Protein AF-A0A947BHW4-F1 (afdb_monomer_lite)

Sequence (643 aa):
MLNGKQLEPNDRTRHPPILAKGVFERERLEISEKRDAEGERVGAVAIERPKLALTILRLDDFSFHRLEPGTMPTGHDEPERWNAADLIVNYDRSLAQVMGEQFPPLHNPADEAQRLPLPALARKPYRAQDDAIQACLKLIARGRNPALVAEVGTGKSTMALSVMAALSPQHHEATRRELAKLGHPIDQLPKVRRTLILCPPHLITSWRNEARAVVPEARVVELRQPSDLDHHAEIYLLSRETAKLGHAWQGLSAAPEIELPTTELTRQAASANLAGSCPRCGAAIANKATTNASRRARCQAPTVTERNDIARLAEELAIILAPAVEHPLIDSLIRARAARLLLTREATGKLPIAKLRDFYRRLHRASAQQAEQYVHGAANVGMPWEPLILLARALDLTESLVIDGQRILEDLRDFEEDSTPSYRHRSLRLFFESSTENLTPAEDDSERLWMLLGALEQLHEQGDWQEGEPCGEPLYQAIPRPRRYPMAKLIQRRRRRFFDLLIADEAHEFNRDRSAQTKALHRLIELPGVVTLTLTGSLMGGYASSLFPNAWATNEDFRADFGRDQKTLFVRRYGYQKLFIADQLKKQKKRRGAVTDREQSVRRLGEAPGVHPDYITRYLLPTTVILHKGDLDVELPPLTEEP

Foldseek 3Di:
DQCQPWFCWPDCVLAAIKTKDKDWDWDWAFDAFDADPVRHTFFTWTWTFTDIWMWIAGPVPRDIETADDDDDAPPDSDSNDHHPNVCCVTGVVRVVVSVCVVQPALFDLVDPQLAQDFDDWLDDAFSLLSSLLSSCQLQVLQVAFFEEAEAPPNCLLLSVLSNLVCLEPVNVVSRLVSCVSSVGHRPLRFNFQAEEEEEAPVCQVVSVVSCCNGPVVWDEFEDPDPCSLVDDTSYYYYYLCLQQDAFQKWFQAQADPPDDDDDVVVVVVNVQPDRAAFLFQRHGDPDGRVCLRVVLDFFQAWDKDFPDVLLVLLLLLLLQCLLQDDDPSSCVSRRGPVSNSVSVVSNPNDRPLVSLVVSLVVLVVVLLVVLVCVQVPDDPDPRLVLLSLLSCLLNVNLVVVLVSLVVSLVVLVVVVVVDPRDPSSVVSNVCSVVSSPPRHHQPDPVSSVVSSVVSSVSSNVSTDMDGDGGPGHRSMDGDVPPRRHSVLVVCLPPVLPVGQEYEYEQVLVLLDPPDSSVVSVLSVLPRPNYRYHYYHNDQYPQWQLSNLSVLCRRPPVSVVVDDPPCSVVSCVVWFIWTKIWTDPDDDPPDPDDDDDPDDTDIDTPGTGGGTHCVCCSPRPSSRYDYYYPVVSVVPDDDDDDDD

Radius of gyration: 42.63 Å; chains: 1; bounding box: 85×90×128 Å

Structure (mmCIF, N/CA/C/O backbone):
data_AF-A0A947BHW4-F1
#
_entry.id   AF-A0A947BHW4-F1
#
loop_
_atom_site.group_PDB
_atom_site.id
_atom_site.type_symbol
_atom_site.label_atom_id
_atom_site.label_alt_id
_atom_site.label_comp_id
_atom_site.label_asym_id
_atom_site.label_entity_id
_atom_site.label_seq_id
_atom_site.pdbx_PDB_ins_code
_atom_site.Cartn_x
_atom_site.Cartn_y
_atom_site.Cartn_z
_atom_site.occupancy
_atom_site.B_iso_or_equiv
_atom_site.auth_seq_id
_atom_site.auth_comp_id
_atom_site.auth_asym_id
_atom_site.auth_atom_id
_atom_site.pdbx_PDB_model_num
ATOM 1 N N . MET A 1 1 ? -21.694 16.423 15.218 1.00 63.28 1 MET A N 1
ATOM 2 C CA . MET A 1 1 ? -21.711 15.582 16.439 1.00 63.28 1 MET A CA 1
ATOM 3 C C . MET A 1 1 ? -22.964 15.933 17.248 1.00 63.28 1 MET A C 1
ATOM 5 O O . MET A 1 1 ? -23.328 17.102 17.230 1.00 63.28 1 MET A O 1
ATOM 9 N N . LEU A 1 2 ? -23.675 14.973 17.859 1.00 77.06 2 LEU A N 1
ATOM 10 C CA . LEU A 1 2 ? -24.965 15.141 18.580 1.00 77.06 2 LEU A CA 1
ATOM 11 C C . LEU A 1 2 ? -26.173 15.654 17.771 1.00 77.06 2 LEU A C 1
ATOM 13 O O . LEU A 1 2 ? -27.272 15.185 17.987 1.00 77.06 2 LEU A O 1
ATOM 17 N N . ASN A 1 3 ? -25.995 16.557 16.806 1.00 83.62 3 ASN A N 1
ATOM 18 C CA . ASN A 1 3 ? -26.986 16.977 15.804 1.00 83.62 3 ASN A CA 1
ATOM 19 C C . ASN A 1 3 ? -28.423 17.231 16.321 1.00 83.62 3 ASN A C 1
ATOM 21 O O . ASN A 1 3 ? -29.384 16.848 15.659 1.00 83.62 3 ASN A O 1
ATOM 25 N N . GLY A 1 4 ? -28.569 17.876 17.483 1.00 86.50 4 GLY A N 1
ATOM 26 C CA . GLY A 1 4 ? -29.876 18.195 18.066 1.00 86.50 4 GLY A CA 1
ATOM 27 C C . GLY A 1 4 ? -30.509 17.049 18.855 1.00 86.50 4 GLY A C 1
ATOM 28 O O . GLY A 1 4 ? -31.713 17.069 19.083 1.00 86.50 4 GLY A O 1
ATOM 29 N N . LYS A 1 5 ? -29.727 16.042 19.256 1.00 91.25 5 LYS A N 1
ATOM 30 C CA . LYS A 1 5 ? -30.186 14.983 20.159 1.00 91.25 5 LYS A CA 1
ATOM 31 C C . LYS A 1 5 ? -30.534 15.571 21.525 1.00 91.25 5 LYS A C 1
ATOM 33 O O . LYS A 1 5 ? -29.807 16.423 22.040 1.00 91.25 5 LYS A O 1
ATOM 38 N N . GLN A 1 6 ? -31.646 15.099 22.077 1.00 94.50 6 GLN A N 1
ATOM 39 C CA . GLN A 1 6 ? -32.091 15.452 23.416 1.00 94.50 6 GLN A CA 1
ATOM 40 C C . GLN A 1 6 ? -31.223 14.747 24.458 1.00 94.50 6 GLN A C 1
ATOM 42 O O . GLN A 1 6 ? -30.934 13.560 24.309 1.00 94.50 6 GLN A O 1
ATOM 47 N N . LEU A 1 7 ? -30.813 15.486 25.485 1.00 94.94 7 LEU A N 1
ATOM 48 C CA . LEU A 1 7 ? -30.109 14.983 26.653 1.00 94.94 7 LEU A CA 1
ATOM 49 C C . LEU A 1 7 ? -30.959 15.226 27.897 1.00 94.94 7 LEU A C 1
ATOM 51 O O . LEU A 1 7 ? -31.447 16.334 28.129 1.00 94.94 7 LEU A O 1
ATOM 55 N N . GLU A 1 8 ? -31.100 14.179 28.697 1.00 95.94 8 GLU A N 1
ATOM 56 C CA . GLU A 1 8 ? -31.749 14.227 30.000 1.00 95.94 8 GLU A CA 1
ATOM 57 C C . GLU A 1 8 ? -30.723 14.562 31.092 1.00 95.94 8 GLU A C 1
ATOM 59 O O . GLU A 1 8 ? -29.631 13.983 31.096 1.00 95.94 8 GLU A O 1
ATOM 64 N N . PRO A 1 9 ? -31.055 15.479 32.014 1.00 95.12 9 PRO A N 1
ATOM 65 C CA . PRO A 1 9 ? -30.173 15.858 33.105 1.00 95.12 9 PRO A CA 1
ATOM 66 C C . PRO A 1 9 ? -30.066 14.716 34.117 1.00 95.12 9 PRO A C 1
ATOM 68 O O . PRO A 1 9 ? -31.034 13.997 34.382 1.00 95.12 9 PRO A O 1
ATOM 71 N N . ASN A 1 10 ? -28.897 14.594 34.739 1.00 93.75 10 ASN A N 1
ATOM 72 C CA . ASN A 1 10 ? -28.665 13.656 35.836 1.00 93.75 10 ASN A CA 1
ATOM 73 C C . ASN A 1 10 ? -29.545 13.968 37.055 1.00 93.75 10 ASN A C 1
ATOM 75 O O . ASN A 1 10 ? -29.975 13.049 37.753 1.00 93.75 10 ASN A O 1
ATOM 79 N N . ASP A 1 11 ? -29.835 15.252 37.279 1.00 91.88 11 ASP A N 1
ATOM 80 C CA . ASP A 1 11 ? -30.750 15.747 38.304 1.00 91.88 11 ASP A CA 1
ATOM 81 C C . ASP A 1 11 ? -31.755 16.737 37.692 1.00 91.88 11 ASP A C 1
ATOM 83 O O . ASP A 1 11 ? -31.434 17.893 37.401 1.00 91.88 11 ASP A O 1
ATOM 87 N N . ARG A 1 12 ? -32.998 16.272 37.522 1.00 89.12 12 ARG A N 1
ATOM 88 C CA . ARG A 1 12 ? -34.116 17.054 36.968 1.00 89.12 12 ARG A CA 1
ATOM 89 C C . ARG A 1 12 ? -34.560 18.217 37.857 1.00 89.12 12 ARG A C 1
ATOM 91 O O . ARG A 1 12 ? -35.321 19.058 37.390 1.00 89.12 12 ARG A O 1
ATOM 98 N N . THR A 1 13 ? -34.144 18.260 39.124 1.00 88.44 13 THR A N 1
ATOM 99 C CA . THR A 1 13 ? -34.461 19.385 40.017 1.00 88.44 13 THR A CA 1
ATOM 100 C C . THR A 1 13 ? -33.520 20.568 39.811 1.00 88.44 13 THR A C 1
ATOM 102 O O . THR A 1 13 ? -33.907 21.702 40.082 1.00 88.44 13 THR A O 1
ATOM 105 N N . ARG A 1 14 ? -32.304 20.317 39.304 1.00 87.50 14 ARG A N 1
ATOM 106 C CA . ARG A 1 14 ? -31.283 21.348 39.073 1.00 87.50 14 ARG A CA 1
ATOM 107 C C . ARG A 1 14 ? -31.251 21.839 37.635 1.00 87.50 14 ARG A C 1
ATOM 109 O O . ARG A 1 14 ? -31.058 23.031 37.410 1.00 87.50 14 ARG A O 1
ATOM 116 N N . HIS A 1 15 ? -31.448 20.946 36.667 1.00 92.00 15 HIS A N 1
ATOM 117 C CA . HIS A 1 15 ? -31.359 21.295 35.252 1.00 92.00 15 HIS A CA 1
ATOM 118 C C . HIS A 1 15 ? -32.529 20.714 34.446 1.00 92.00 15 HIS A C 1
ATOM 120 O O . HIS A 1 15 ? -33.047 19.657 34.808 1.00 92.00 15 HIS A O 1
ATOM 126 N N . PRO A 1 16 ? -32.963 21.384 33.362 1.00 93.81 16 PRO A N 1
ATOM 127 C CA . PRO A 1 16 ? -33.995 20.879 32.460 1.00 93.81 16 PRO A CA 1
ATOM 128 C C . PRO A 1 16 ? -33.405 19.945 31.387 1.00 93.81 16 PRO A C 1
ATOM 130 O O . PRO A 1 16 ? -32.199 19.942 31.160 1.00 93.81 16 PRO A O 1
ATOM 133 N N . PRO A 1 17 ? -34.232 19.186 30.652 1.00 95.88 17 PRO A N 1
ATOM 134 C CA . PRO A 1 17 ? -33.809 18.567 29.399 1.00 95.88 17 PRO A CA 1
ATOM 135 C C . PRO A 1 17 ? -33.288 19.600 28.387 1.00 95.88 17 PRO A C 1
ATOM 137 O O . PRO A 1 17 ? -33.787 20.727 28.308 1.00 95.88 17 PRO A O 1
ATOM 140 N N . ILE A 1 18 ? -32.303 19.203 27.580 1.00 95.56 18 ILE A N 1
ATOM 141 C CA . ILE A 1 18 ? -31.664 20.073 26.579 1.00 95.56 18 ILE A CA 1
ATOM 142 C C . ILE A 1 18 ? -31.564 19.384 25.218 1.00 95.56 18 ILE A C 1
ATOM 144 O O . ILE A 1 18 ? -31.482 18.162 25.148 1.00 95.56 18 ILE A O 1
ATOM 148 N N . LEU A 1 19 ? -31.488 20.146 24.125 1.00 95.81 19 LEU A N 1
ATOM 149 C CA . LEU A 1 19 ? -30.978 19.646 22.842 1.00 95.81 19 LEU A CA 1
ATOM 150 C C . LEU A 1 19 ? -29.524 20.068 22.675 1.00 95.81 19 LEU A C 1
ATOM 152 O O . LEU A 1 19 ? -29.213 21.253 22.777 1.00 95.81 19 LEU A O 1
ATOM 156 N N . ALA A 1 20 ? -28.641 19.126 22.352 1.00 93.44 20 ALA A N 1
ATOM 157 C CA . ALA A 1 20 ? -27.223 19.406 22.160 1.00 93.44 20 ALA A CA 1
ATOM 158 C C . ALA A 1 20 ? -26.801 19.282 20.690 1.00 93.44 20 ALA A C 1
ATOM 160 O O . ALA A 1 20 ? -27.148 18.337 19.971 1.00 93.44 20 ALA A O 1
ATOM 161 N N . LYS A 1 21 ? -25.985 20.231 20.230 1.00 92.19 21 LYS A N 1
ATOM 162 C CA . LYS A 1 21 ? -25.385 20.232 18.895 1.00 92.19 21 LYS A CA 1
ATOM 163 C C . LYS A 1 21 ? -23.897 20.542 18.995 1.00 92.19 21 LYS A C 1
ATOM 165 O O . LYS A 1 21 ? -23.504 21.589 19.491 1.00 92.19 21 LYS A O 1
ATOM 170 N N . GLY A 1 22 ? -23.075 19.639 18.469 1.00 89.81 22 GLY A N 1
ATOM 171 C CA . GLY A 1 22 ? -21.637 19.832 18.312 1.00 89.81 22 GLY A CA 1
ATOM 172 C C . GLY A 1 22 ? -21.248 20.016 16.849 1.00 89.81 22 GLY A C 1
ATOM 173 O O . GLY A 1 22 ? -21.538 19.152 16.009 1.00 89.81 22 GLY A O 1
ATOM 174 N N . VAL A 1 23 ? -20.563 21.116 16.547 1.00 89.44 23 VAL A N 1
ATOM 175 C CA . VAL A 1 23 ? -20.030 21.438 15.216 1.00 89.44 23 VAL A CA 1
ATOM 176 C C . VAL A 1 23 ? -18.528 21.676 15.328 1.00 89.44 23 VAL A C 1
ATOM 178 O O . VAL A 1 23 ? -18.075 22.336 16.256 1.00 89.44 23 VAL A O 1
ATOM 181 N N . PHE A 1 24 ? -17.747 21.139 14.391 1.00 88.94 24 PHE A N 1
ATOM 182 C CA . PHE A 1 24 ? -16.331 21.477 14.292 1.00 88.94 24 PHE A CA 1
ATOM 183 C C . PHE A 1 24 ? -16.159 22.735 13.444 1.00 88.94 24 PHE A C 1
ATOM 185 O O . PHE A 1 24 ? -16.442 22.739 12.246 1.00 88.94 24 PHE A O 1
ATOM 192 N N . GLU A 1 25 ? -15.689 23.803 14.074 1.00 89.38 25 GLU A N 1
ATOM 193 C CA . GLU A 1 25 ? -15.302 25.048 13.416 1.00 89.38 25 GLU A CA 1
ATOM 194 C C . GLU A 1 25 ? -13.784 25.086 13.244 1.00 89.38 25 GLU A C 1
ATOM 196 O O . GLU A 1 25 ? -13.051 24.434 13.983 1.00 89.38 25 GLU A O 1
ATOM 201 N N . ARG A 1 26 ? -13.276 25.845 12.272 1.00 87.19 26 ARG A N 1
ATOM 202 C CA . ARG A 1 26 ? -11.828 26.021 12.115 1.00 87.19 26 ARG A CA 1
ATOM 203 C C . ARG A 1 26 ? -11.357 27.194 12.954 1.00 87.19 26 ARG A C 1
ATOM 205 O O . ARG A 1 26 ? -11.722 28.330 12.670 1.00 87.19 26 ARG A O 1
ATOM 212 N N . GLU A 1 27 ? -10.514 26.920 13.941 1.00 90.50 27 GLU A N 1
ATOM 213 C CA . GLU A 1 27 ? -9.807 27.951 14.694 1.00 90.50 27 GLU A CA 1
ATOM 214 C C . GLU A 1 27 ? -8.372 28.100 14.187 1.00 90.50 27 GLU A C 1
ATOM 216 O O . GLU A 1 27 ? -7.761 27.135 13.720 1.00 90.50 27 GLU A O 1
ATOM 221 N N . ARG A 1 28 ? -7.830 29.315 14.286 1.00 91.00 28 ARG A N 1
ATOM 222 C CA . ARG A 1 28 ? -6.429 29.617 13.986 1.00 91.00 28 ARG A CA 1
ATOM 223 C C . ARG A 1 28 ? -5.716 29.922 15.291 1.00 91.00 28 ARG A C 1
ATOM 225 O O . ARG A 1 28 ? -6.077 30.875 15.972 1.00 91.00 28 ARG A O 1
ATOM 232 N N . LEU A 1 29 ? -4.711 29.122 15.617 1.00 89.94 29 LEU A N 1
ATOM 233 C CA . LEU A 1 29 ? -3.892 29.297 16.809 1.00 89.94 29 LEU A CA 1
ATOM 234 C C . LEU A 1 29 ? -2.500 29.772 16.393 1.00 89.94 29 LEU A C 1
ATOM 236 O O . LEU A 1 29 ? -1.781 29.038 15.713 1.00 89.94 29 LEU A O 1
ATOM 240 N N . GLU A 1 30 ? -2.139 31.004 16.750 1.00 90.44 30 GLU A N 1
ATOM 241 C CA . GLU A 1 30 ? -0.799 31.548 16.503 1.00 90.44 30 GLU A CA 1
ATOM 242 C C . GLU A 1 30 ? 0.232 30.783 17.343 1.00 90.44 30 GLU A C 1
ATOM 244 O O . GLU A 1 30 ? 0.096 30.671 18.557 1.00 90.44 30 GLU A O 1
ATOM 249 N N . ILE A 1 31 ? 1.245 30.216 16.684 1.00 90.75 31 ILE A N 1
ATOM 250 C CA . ILE A 1 31 ? 2.288 29.401 17.329 1.00 90.75 31 ILE A CA 1
ATOM 251 C C . ILE A 1 31 ? 3.648 30.093 17.369 1.00 90.75 31 ILE A C 1
ATOM 253 O O . ILE A 1 31 ? 4.486 29.747 18.195 1.00 90.75 31 ILE A O 1
ATOM 257 N N . SER A 1 32 ? 3.905 31.029 16.455 1.00 88.69 32 SER A N 1
ATOM 258 C CA . SER A 1 32 ? 5.165 31.769 16.426 1.00 88.69 32 SER A CA 1
ATOM 259 C C . SER A 1 32 ? 5.014 33.079 15.671 1.00 88.69 32 SER A C 1
ATOM 261 O O . SER A 1 32 ? 4.474 33.094 14.562 1.00 88.69 32 SER A O 1
ATOM 263 N N . GLU A 1 33 ? 5.572 34.151 16.217 1.00 89.44 33 GLU A N 1
ATOM 264 C CA . GLU A 1 33 ? 5.706 35.421 15.509 1.00 89.44 33 GLU A CA 1
ATOM 265 C C . GLU A 1 33 ? 6.835 35.356 14.477 1.00 89.44 33 GLU A C 1
ATOM 267 O O . GLU A 1 33 ? 7.845 34.675 14.670 1.00 89.44 33 GLU A O 1
ATOM 272 N N . LYS A 1 34 ? 6.678 36.087 13.375 1.00 84.25 34 LYS A N 1
ATOM 273 C CA . LYS A 1 34 ? 7.734 36.306 12.390 1.00 84.25 34 LYS A CA 1
ATOM 274 C C . LYS A 1 34 ? 8.143 37.772 12.424 1.00 84.25 34 LYS A C 1
ATOM 276 O O . LYS A 1 34 ? 7.290 38.657 12.355 1.00 84.25 34 LYS A O 1
ATOM 281 N N . ARG A 1 35 ? 9.451 38.006 12.493 1.00 87.56 35 ARG A N 1
ATOM 282 C CA . ARG A 1 35 ? 10.065 39.337 12.500 1.00 87.56 35 ARG A CA 1
ATOM 283 C C . ARG A 1 35 ? 10.965 39.519 11.279 1.00 87.56 35 ARG A C 1
ATOM 285 O O . ARG A 1 35 ? 11.439 38.520 10.729 1.00 87.56 35 ARG A O 1
ATOM 292 N N . ASP A 1 36 ? 11.123 40.753 10.819 1.00 83.50 36 ASP A N 1
ATOM 293 C CA . ASP A 1 36 ? 12.098 41.116 9.784 1.00 83.50 36 ASP A CA 1
ATOM 294 C C . ASP A 1 36 ? 13.521 41.254 10.357 1.00 83.50 36 ASP A C 1
ATOM 296 O O . ASP A 1 36 ? 13.777 40.899 11.511 1.00 83.50 36 ASP A O 1
ATOM 300 N N . ALA A 1 37 ? 14.470 41.685 9.519 1.00 80.06 37 ALA A N 1
ATOM 301 C CA . ALA A 1 37 ? 15.873 41.834 9.902 1.00 80.06 37 ALA A CA 1
ATOM 302 C C . ALA A 1 37 ? 16.076 42.964 10.929 1.00 80.06 37 ALA A C 1
ATOM 304 O O . ALA A 1 37 ? 17.036 42.940 11.696 1.00 80.06 37 ALA A O 1
ATOM 305 N N . GLU A 1 38 ? 15.146 43.913 10.966 1.00 80.38 38 GLU A N 1
ATOM 306 C CA . GLU A 1 38 ? 15.097 45.066 11.856 1.00 80.38 38 GLU A CA 1
ATOM 307 C C . GLU A 1 38 ? 14.386 44.755 13.191 1.00 80.38 38 GLU A C 1
ATOM 309 O O . GLU A 1 38 ? 14.392 45.580 14.103 1.00 80.38 38 GLU A O 1
ATOM 314 N N . GLY A 1 39 ? 13.823 43.549 13.344 1.00 79.19 39 GLY A N 1
ATOM 315 C CA . GLY A 1 39 ? 13.170 43.075 14.569 1.00 79.19 39 GLY A CA 1
ATOM 316 C C . GLY A 1 39 ? 11.683 43.431 14.687 1.00 79.19 39 GLY A C 1
ATOM 317 O O . GLY A 1 39 ? 11.055 43.088 15.701 1.00 79.19 39 GLY A O 1
ATOM 318 N N . GLU A 1 40 ? 11.105 44.056 13.662 1.00 82.19 40 GLU A N 1
ATOM 319 C CA . GLU A 1 40 ? 9.694 44.427 13.580 1.00 82.19 40 GLU A CA 1
ATOM 320 C C . GLU A 1 40 ? 8.835 43.220 13.189 1.00 82.19 40 GLU A C 1
ATOM 322 O O . GLU A 1 40 ? 9.220 42.362 12.390 1.00 82.19 40 GLU A O 1
ATOM 327 N N . ARG A 1 41 ? 7.640 43.118 13.779 1.00 82.81 41 ARG A N 1
ATOM 328 C CA . ARG A 1 41 ? 6.716 42.008 13.514 1.00 82.81 41 ARG A CA 1
ATOM 329 C C . ARG A 1 41 ? 6.100 42.173 12.120 1.00 82.81 41 ARG A C 1
ATOM 331 O O . ARG A 1 41 ? 5.417 43.155 11.845 1.00 82.81 41 ARG A O 1
ATOM 338 N N . VAL A 1 42 ? 6.315 41.182 11.253 1.00 83.69 42 VAL A N 1
ATOM 339 C CA . VAL A 1 42 ? 5.769 41.146 9.880 1.00 83.69 42 VAL A CA 1
ATOM 340 C C . VAL A 1 42 ? 4.541 40.242 9.745 1.00 83.69 42 VAL A C 1
ATOM 342 O O . VAL A 1 42 ? 3.874 40.229 8.709 1.00 83.69 42 VAL A O 1
ATOM 345 N N . GLY A 1 43 ? 4.248 39.449 10.773 1.00 87.00 43 GLY A N 1
ATOM 346 C CA . GLY A 1 43 ? 3.111 38.541 10.810 1.00 87.00 43 GLY A CA 1
ATOM 347 C C . GLY A 1 43 ? 3.317 37.394 11.788 1.00 87.00 43 GLY A C 1
ATOM 348 O O . GLY A 1 43 ? 4.306 37.340 12.520 1.00 87.00 43 GLY A O 1
ATOM 349 N N . ALA A 1 44 ? 2.405 36.431 11.756 1.00 90.56 44 ALA A N 1
ATOM 350 C CA . ALA A 1 44 ? 2.443 35.250 12.605 1.00 90.56 44 ALA A CA 1
ATOM 351 C C . ALA A 1 44 ? 2.262 33.968 11.794 1.00 90.56 44 ALA A C 1
ATOM 353 O O . ALA A 1 44 ? 1.580 33.916 10.768 1.00 90.56 44 ALA A O 1
ATOM 354 N N . VAL A 1 45 ? 2.886 32.897 12.265 1.00 90.31 45 VAL A N 1
ATOM 355 C CA . VAL A 1 45 ? 2.586 31.542 11.823 1.00 90.31 45 VAL A CA 1
ATOM 356 C C . VAL A 1 45 ? 1.487 30.997 12.723 1.00 90.31 45 VAL A C 1
ATOM 358 O O . VAL A 1 45 ? 1.646 30.956 13.941 1.00 90.31 45 VAL A O 1
ATOM 361 N N . ALA A 1 46 ? 0.399 30.537 12.118 1.00 92.06 46 ALA A N 1
ATOM 362 C CA . ALA A 1 46 ? -0.737 29.954 12.813 1.00 92.06 46 ALA A CA 1
ATOM 363 C C . ALA A 1 46 ? -1.000 28.519 12.349 1.00 92.06 46 ALA A C 1
ATOM 365 O O . ALA A 1 46 ? -0.722 28.156 11.204 1.00 92.06 46 ALA A O 1
ATOM 366 N N . ILE A 1 47 ? -1.561 27.702 13.234 1.00 91.94 47 ILE A N 1
ATOM 367 C CA . ILE A 1 47 ? -2.127 26.397 12.897 1.00 91.94 47 ILE A CA 1
ATOM 368 C C . ILE A 1 47 ? -3.642 26.548 12.812 1.00 91.94 47 ILE A C 1
ATOM 370 O O . ILE A 1 47 ? -4.288 26.927 13.784 1.00 91.94 47 ILE A O 1
ATOM 374 N N . GLU A 1 48 ? -4.207 26.231 11.653 1.00 91.50 48 GLU A N 1
ATOM 375 C CA . GLU A 1 48 ? -5.641 26.048 11.476 1.00 91.50 48 GLU A CA 1
ATOM 376 C C . GLU A 1 48 ? -6.013 24.606 11.840 1.00 91.50 48 GLU A C 1
ATOM 378 O O . GLU A 1 48 ? -5.578 23.657 11.174 1.00 91.50 48 GLU A O 1
ATOM 383 N N . ARG A 1 49 ? -6.808 24.447 12.899 1.00 90.69 49 ARG A N 1
ATOM 384 C CA . ARG A 1 49 ? -7.261 23.153 13.427 1.00 90.69 49 ARG A CA 1
ATOM 385 C C . ARG A 1 49 ? -8.765 23.195 13.736 1.00 90.69 49 ARG A C 1
ATOM 387 O O . ARG A 1 49 ? -9.318 24.282 13.899 1.00 90.69 49 ARG A O 1
ATOM 394 N N . PRO A 1 50 ? -9.455 22.047 13.798 1.00 89.00 50 PRO A N 1
ATOM 395 C CA . PRO A 1 50 ? -10.840 22.003 14.225 1.00 89.00 50 PRO A CA 1
ATOM 396 C C . PRO A 1 50 ? -10.957 22.240 15.731 1.00 89.00 50 PRO A C 1
ATOM 398 O O . PRO A 1 50 ? -10.234 21.642 16.528 1.00 89.00 50 PRO A O 1
ATOM 401 N N . LYS A 1 51 ? -11.922 23.073 16.096 1.00 89.06 51 LYS A N 1
ATOM 402 C CA . LYS A 1 51 ? -12.405 23.327 17.446 1.00 89.06 51 LYS A CA 1
ATOM 403 C C . LYS A 1 51 ? -13.835 22.819 17.535 1.00 89.06 51 LYS A C 1
ATOM 405 O O . LYS A 1 51 ? -14.670 23.193 16.712 1.00 89.06 51 LYS A O 1
ATOM 410 N N . LEU A 1 52 ? -14.123 21.976 18.522 1.00 88.38 52 LEU A N 1
ATOM 411 C CA . LEU A 1 52 ? -15.498 21.582 18.807 1.00 88.38 52 LEU A CA 1
ATOM 412 C C . LEU A 1 52 ? -16.229 22.770 19.445 1.00 88.38 52 LEU A C 1
ATOM 414 O O . LEU A 1 52 ? -15.871 23.204 20.536 1.00 88.38 52 LEU A O 1
ATOM 418 N N . ALA A 1 53 ? -17.241 23.288 18.760 1.00 90.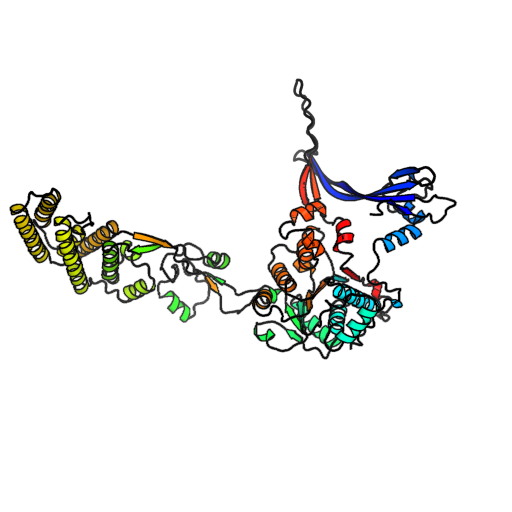19 53 ALA A N 1
ATOM 419 C CA . ALA A 1 53 ? -18.203 24.233 19.302 1.00 90.19 53 ALA A CA 1
ATOM 420 C C . ALA A 1 53 ? -19.453 23.457 19.725 1.00 90.19 53 ALA A C 1
ATOM 422 O O . ALA A 1 53 ? -20.095 22.805 18.895 1.00 90.19 53 ALA A O 1
ATOM 423 N N . LEU A 1 54 ? -19.772 23.506 21.018 1.00 91.94 54 LEU A N 1
ATOM 424 C CA . LEU A 1 54 ? -20.987 22.921 21.571 1.00 91.94 54 LEU A CA 1
ATOM 425 C C . LEU A 1 54 ? -22.021 24.022 21.786 1.00 91.94 54 LEU A C 1
ATOM 427 O O . LEU A 1 54 ? -21.728 25.077 22.345 1.00 91.94 54 LEU A O 1
ATOM 431 N N . THR A 1 55 ? -23.237 23.764 21.332 1.00 94.06 55 THR A N 1
ATOM 432 C CA . THR A 1 55 ? -24.396 24.614 21.577 1.00 94.06 55 THR A CA 1
ATOM 433 C C . THR A 1 55 ? -25.490 23.760 22.176 1.00 94.06 55 THR A C 1
ATOM 435 O O . THR A 1 55 ? -25.762 22.662 21.678 1.00 94.06 55 THR A O 1
ATOM 438 N N . ILE A 1 56 ? -26.109 24.270 23.229 1.00 95.12 56 ILE A N 1
ATOM 439 C CA . ILE A 1 56 ? -27.249 23.645 23.880 1.00 95.12 56 ILE A CA 1
ATOM 440 C C . ILE A 1 56 ? -28.467 24.559 23.762 1.00 95.12 56 ILE A C 1
ATOM 442 O O . ILE A 1 56 ? -28.342 25.783 23.788 1.00 95.12 56 ILE A O 1
ATOM 446 N N . LEU A 1 57 ? -29.633 23.948 23.593 1.00 95.81 57 LEU A N 1
ATOM 447 C CA . LEU A 1 57 ? -30.937 24.590 23.678 1.00 95.81 57 LEU A CA 1
ATOM 448 C C . LEU A 1 57 ? -31.643 24.017 24.896 1.00 95.81 57 LEU A C 1
ATOM 450 O O . LEU A 1 57 ? -31.875 22.809 24.948 1.00 95.81 57 LEU A O 1
ATOM 454 N N . ARG A 1 58 ? -31.994 24.866 25.850 1.00 94.31 58 ARG A N 1
ATOM 455 C CA . ARG A 1 58 ? -32.826 24.464 26.981 1.00 94.31 58 ARG A CA 1
ATOM 456 C C . ARG A 1 58 ? -34.275 24.273 26.543 1.00 94.31 58 ARG A C 1
ATOM 458 O O . ARG A 1 58 ? -34.783 25.067 25.759 1.00 94.31 58 ARG A O 1
ATOM 465 N N . LEU A 1 59 ? -34.936 23.212 27.006 1.00 94.50 59 LEU A N 1
ATOM 466 C CA . LEU A 1 59 ? -36.312 22.895 26.589 1.00 94.50 59 LEU A CA 1
ATOM 467 C C . LEU A 1 59 ? -37.401 23.498 27.483 1.00 94.50 59 LEU A C 1
ATOM 469 O O . LEU A 1 59 ? -38.575 23.419 27.133 1.00 94.50 59 LEU A O 1
ATOM 473 N N . ASP A 1 60 ? -37.034 24.091 28.615 1.00 93.69 60 ASP A N 1
ATOM 474 C CA . ASP A 1 60 ? -37.960 24.794 29.502 1.00 93.69 60 ASP A CA 1
ATOM 475 C C . ASP A 1 60 ? -38.216 26.240 29.053 1.00 93.69 60 ASP A C 1
ATOM 477 O O . ASP A 1 60 ? -39.366 26.677 29.042 1.00 93.69 60 ASP A O 1
ATOM 481 N N . ASP A 1 61 ? -37.170 26.966 28.648 1.00 93.56 61 ASP A N 1
ATOM 482 C CA . ASP A 1 61 ? -37.245 28.385 28.267 1.00 93.56 61 ASP A CA 1
ATOM 483 C C . ASP A 1 61 ? -36.816 28.687 26.818 1.00 93.56 61 ASP A C 1
ATOM 485 O O . ASP A 1 61 ? -36.886 29.835 26.376 1.00 93.56 61 ASP A O 1
ATOM 489 N N . PHE A 1 62 ? -36.395 27.668 26.063 1.00 93.19 62 PHE A N 1
ATOM 490 C CA . PHE A 1 62 ? -35.905 27.789 24.685 1.00 93.19 62 PHE A CA 1
ATOM 491 C C . PHE A 1 62 ? -34.687 28.715 24.518 1.00 93.19 62 PHE A C 1
ATOM 493 O O . PHE A 1 62 ? -34.440 29.234 23.424 1.00 93.19 62 PHE A O 1
ATOM 500 N N . SER A 1 63 ? -33.887 28.898 25.571 1.00 93.56 63 SER A N 1
ATOM 501 C CA . SER A 1 63 ? -32.648 29.674 25.513 1.00 93.56 63 SER A CA 1
ATOM 502 C C . SER A 1 63 ? -31.484 28.879 24.904 1.00 93.56 63 SER A C 1
ATOM 504 O O . SER A 1 63 ? -31.303 27.681 25.152 1.00 93.56 63 SER A O 1
ATOM 506 N N . PHE A 1 64 ? -30.681 29.562 24.080 1.00 94.00 64 PHE A N 1
ATOM 507 C CA . PHE A 1 64 ? -29.492 29.001 23.437 1.00 94.00 64 PHE A CA 1
ATOM 508 C C . PHE A 1 64 ? -28.226 29.412 24.177 1.00 94.00 64 PHE A C 1
ATOM 510 O O . PHE A 1 64 ? -27.950 30.602 24.317 1.00 94.00 64 PHE A O 1
ATOM 517 N N . HIS A 1 65 ? -27.401 28.426 24.522 1.00 93.75 65 HIS A N 1
ATOM 518 C CA . HIS A 1 65 ? -26.110 28.648 25.168 1.00 93.75 65 HIS A CA 1
ATOM 519 C C . HIS A 1 65 ? -25.005 28.012 24.341 1.00 93.75 65 HIS A C 1
ATOM 521 O O . HIS A 1 65 ? -25.052 26.825 24.002 1.00 93.75 65 HIS A O 1
ATOM 527 N N . ARG A 1 66 ? -24.003 28.812 23.981 1.00 93.62 66 ARG A N 1
ATOM 528 C CA . ARG A 1 66 ? -22.774 28.319 23.361 1.00 93.62 66 ARG A CA 1
ATOM 529 C C . ARG A 1 66 ? -21.766 28.084 24.476 1.00 93.62 66 ARG A C 1
ATOM 531 O O . ARG A 1 66 ? -21.391 29.031 25.150 1.00 93.62 66 ARG A O 1
ATOM 538 N N . LEU A 1 67 ? -21.348 26.836 24.648 1.00 93.06 67 LEU A N 1
ATOM 539 C CA . LEU A 1 67 ? -20.450 26.464 25.735 1.00 93.06 67 LEU A CA 1
ATOM 540 C C . LEU A 1 67 ? -19.035 26.965 25.456 1.00 93.06 67 LEU A C 1
ATOM 542 O O . LEU A 1 67 ? -18.532 26.848 24.328 1.00 93.06 67 LEU A O 1
ATOM 546 N N . GLU A 1 68 ? -18.385 27.469 26.499 1.00 89.75 68 GLU A N 1
ATOM 547 C CA . GLU A 1 68 ? -16.992 27.886 26.422 1.00 89.75 68 GLU A CA 1
ATOM 548 C C . GLU A 1 68 ? -16.053 26.666 26.324 1.00 89.75 68 GLU A C 1
ATOM 550 O O . GLU A 1 68 ? -16.388 25.554 26.750 1.00 89.75 68 GLU A O 1
ATOM 555 N N . PRO A 1 69 ? -14.854 26.811 25.739 1.00 83.50 69 PRO A N 1
ATOM 556 C CA . PRO A 1 69 ? -13.860 25.746 25.743 1.00 83.50 69 PRO A CA 1
ATOM 557 C C . PRO A 1 69 ? -13.334 25.500 27.159 1.00 83.50 69 PRO A C 1
ATOM 559 O O . PRO A 1 69 ? -12.867 26.420 27.824 1.00 83.50 69 PRO A O 1
ATOM 562 N N . GLY A 1 70 ? -13.324 24.245 27.599 1.00 84.25 70 GLY A N 1
ATOM 563 C CA . GLY A 1 70 ? -12.763 23.874 28.894 1.00 84.25 70 GLY A CA 1
ATOM 564 C C . GLY A 1 70 ? -12.815 22.371 29.128 1.00 84.25 70 GLY A C 1
ATOM 565 O O . GLY A 1 70 ? -13.702 21.688 28.619 1.00 84.25 70 GLY A O 1
ATOM 566 N N . THR A 1 71 ? -11.827 21.859 29.859 1.00 85.31 71 THR A N 1
ATOM 567 C CA . THR A 1 71 ? -11.696 20.433 30.208 1.00 85.31 71 THR A CA 1
ATOM 568 C C . THR A 1 71 ? -11.957 20.155 31.685 1.00 85.31 71 THR A C 1
ATOM 570 O O . THR A 1 71 ? -12.009 18.996 32.076 1.00 85.31 71 THR A O 1
ATOM 573 N N . MET A 1 72 ? -12.106 21.203 32.498 1.00 90.25 72 MET A N 1
ATOM 574 C CA . MET A 1 72 ? -12.406 21.112 33.925 1.00 90.25 72 MET A CA 1
ATOM 575 C C . MET A 1 72 ? -13.769 21.752 34.178 1.00 90.25 72 MET A C 1
ATOM 577 O O . MET A 1 72 ? -13.991 22.839 33.640 1.00 90.25 72 MET A O 1
ATOM 581 N N . PRO A 1 73 ? -14.659 21.129 34.968 1.00 89.81 73 PRO A N 1
ATOM 582 C CA . PRO A 1 73 ? -15.937 21.735 35.319 1.00 89.81 73 PRO A CA 1
ATOM 583 C C . PRO A 1 73 ? -15.720 23.110 35.951 1.00 89.81 73 PRO A C 1
ATOM 585 O O . PRO A 1 73 ? -14.830 23.276 36.791 1.00 89.81 73 PRO A O 1
ATOM 588 N N . THR A 1 74 ? -16.505 24.096 35.533 1.00 89.44 74 THR A N 1
ATOM 589 C CA . THR A 1 74 ? -16.463 25.442 36.115 1.00 89.44 74 THR A CA 1
ATOM 590 C C . THR A 1 74 ? -17.125 25.486 37.489 1.00 89.44 74 THR A C 1
ATOM 592 O O . THR A 1 74 ? -16.810 26.364 38.290 1.00 89.44 74 THR A O 1
ATOM 595 N N . GLY A 1 75 ? -18.017 24.530 37.776 1.00 84.00 75 GLY A N 1
ATOM 596 C CA . GLY A 1 75 ? -18.763 24.461 39.033 1.00 84.00 75 GLY A CA 1
ATOM 597 C C . GLY A 1 75 ? -19.919 25.462 39.121 1.00 84.00 75 GLY A C 1
ATOM 598 O O . GLY A 1 75 ? -20.511 25.604 40.188 1.00 84.00 75 GLY A O 1
ATOM 599 N N . HIS A 1 76 ? -20.235 26.155 38.023 1.00 86.44 76 HIS A N 1
ATOM 600 C CA . HIS A 1 76 ? -21.416 27.005 37.913 1.00 86.44 76 HIS A CA 1
ATOM 601 C C . HIS A 1 76 ? -22.648 26.182 37.534 1.00 86.44 76 HIS A C 1
ATOM 603 O O . HIS A 1 76 ? -22.566 25.273 36.709 1.00 86.44 76 HIS A O 1
ATOM 609 N N . ASP A 1 77 ? -23.807 26.544 38.081 1.00 84.69 77 ASP A N 1
ATOM 610 C CA . ASP A 1 77 ? -25.086 25.932 37.704 1.00 84.69 77 ASP A CA 1
ATOM 611 C C . ASP A 1 77 ? -25.703 26.604 36.473 1.00 84.69 77 ASP A C 1
ATOM 613 O O . ASP A 1 77 ? -26.523 25.994 35.786 1.00 84.69 77 ASP A O 1
ATOM 617 N N . GLU A 1 78 ? -25.298 27.844 36.178 1.00 87.44 78 GLU A N 1
ATOM 618 C CA . GLU A 1 78 ? -25.811 28.634 35.064 1.00 87.44 78 GLU A CA 1
ATOM 619 C C . GLU A 1 78 ? -25.179 28.217 33.718 1.00 87.44 78 GLU A C 1
ATOM 621 O O . GLU A 1 78 ? -23.958 28.346 33.546 1.00 87.44 78 GLU A O 1
ATOM 626 N N . PRO A 1 79 ? -25.984 27.770 32.731 1.00 86.44 79 PRO A N 1
ATOM 627 C CA . PRO A 1 79 ? -25.497 27.325 31.422 1.00 86.44 79 PRO A CA 1
ATOM 628 C C . PRO A 1 79 ? -24.696 28.359 30.622 1.00 86.44 79 PRO A C 1
ATOM 630 O O . PRO A 1 79 ? -23.891 27.981 29.771 1.00 86.44 79 PRO A O 1
ATOM 633 N N . GLU A 1 80 ? -24.860 29.650 30.904 1.00 88.75 80 GLU A N 1
ATOM 634 C CA . GLU A 1 80 ? -24.113 30.752 30.286 1.00 88.75 80 GLU A CA 1
ATOM 635 C C . GLU A 1 80 ? -22.612 30.697 30.600 1.00 88.75 80 GLU A C 1
ATOM 637 O O . GLU A 1 80 ? -21.803 31.281 29.878 1.00 88.75 80 GLU A O 1
ATOM 642 N N . ARG A 1 81 ? -22.232 30.029 31.696 1.00 89.88 81 ARG A N 1
ATOM 643 C CA . ARG A 1 81 ? -20.839 29.895 32.153 1.00 89.88 81 ARG A CA 1
ATOM 644 C C . ARG A 1 81 ? -20.271 28.504 31.926 1.00 89.88 81 ARG A C 1
ATOM 646 O O . ARG A 1 81 ? -19.107 28.263 32.240 1.00 89.88 81 ARG A O 1
ATOM 653 N N . TRP A 1 82 ? -21.084 27.594 31.403 1.00 93.31 82 TRP A N 1
ATOM 654 C CA . TRP A 1 82 ? -20.685 26.213 31.219 1.00 93.31 82 TRP A CA 1
ATOM 655 C C . TRP A 1 82 ? -19.641 26.057 30.129 1.00 93.31 82 TRP A C 1
ATOM 657 O O . TRP A 1 82 ? -19.669 26.706 29.077 1.00 93.31 82 TRP A O 1
ATOM 667 N N . ASN A 1 83 ? -18.766 25.089 30.357 1.00 92.81 83 ASN A N 1
ATOM 668 C CA . ASN A 1 83 ? -17.933 24.512 29.323 1.00 92.81 83 ASN A CA 1
ATOM 669 C C . ASN A 1 83 ? -18.350 23.063 29.014 1.00 92.81 83 ASN A C 1
ATOM 671 O O . ASN A 1 83 ? -19.341 22.537 29.524 1.00 92.81 83 ASN A O 1
ATOM 675 N N . ALA A 1 84 ? -17.592 22.399 28.141 1.00 89.69 84 ALA A N 1
ATOM 676 C CA . ALA A 1 84 ? -17.864 21.013 27.763 1.00 89.69 84 ALA A CA 1
ATOM 677 C C . ALA A 1 84 ? -17.831 20.028 28.951 1.00 89.69 84 ALA A C 1
ATOM 679 O O . ALA A 1 84 ? -18.558 19.037 28.929 1.00 89.69 84 ALA A O 1
ATOM 680 N N . ALA A 1 85 ? -17.009 20.279 29.974 1.00 91.38 85 ALA A N 1
ATOM 681 C CA . ALA A 1 85 ? -16.919 19.423 31.152 1.00 91.38 85 ALA A CA 1
ATOM 682 C C . ALA A 1 85 ? -18.158 19.548 32.052 1.00 91.38 85 ALA A C 1
ATOM 684 O O . ALA A 1 85 ? -18.623 18.530 32.556 1.00 91.38 85 ALA A O 1
ATOM 685 N N . ASP A 1 86 ? -18.740 20.745 32.187 1.00 93.50 86 ASP A N 1
ATOM 686 C CA . ASP A 1 86 ? -19.997 20.938 32.932 1.00 93.50 86 ASP A CA 1
ATOM 687 C C . ASP A 1 86 ? -21.158 20.173 32.279 1.00 93.50 86 ASP A C 1
ATOM 689 O O . ASP A 1 86 ? -21.924 19.488 32.958 1.00 93.50 86 ASP A O 1
ATOM 693 N N . LEU A 1 87 ? -21.238 20.197 30.942 1.00 91.62 87 LEU A N 1
ATOM 694 C CA . LEU A 1 87 ? -22.211 19.391 30.198 1.00 91.62 87 LEU A CA 1
ATOM 695 C C . LEU A 1 87 ? -22.047 17.893 30.491 1.00 91.62 87 LEU A C 1
ATOM 697 O O . LEU A 1 87 ? -23.041 17.197 30.676 1.00 91.62 87 LEU A O 1
ATOM 701 N N . ILE A 1 88 ? -20.808 17.393 30.533 1.00 91.44 88 ILE A N 1
ATOM 702 C CA . ILE A 1 88 ? -20.535 15.987 30.851 1.00 91.44 88 ILE A CA 1
ATOM 703 C C . ILE A 1 88 ? -20.966 15.687 32.289 1.00 91.44 88 ILE A C 1
ATOM 705 O O . ILE A 1 88 ? -21.735 14.762 32.493 1.00 91.44 88 ILE A O 1
ATOM 709 N N . VAL A 1 89 ? -20.558 16.482 33.278 1.00 92.81 89 VAL A N 1
ATOM 710 C CA . VAL A 1 89 ? -20.919 16.247 34.691 1.00 92.81 89 VAL A CA 1
ATOM 711 C C . VAL A 1 89 ? -22.436 16.204 34.900 1.00 92.81 89 VAL A C 1
ATOM 713 O O . VAL A 1 89 ? -22.939 15.365 35.650 1.00 92.81 89 VAL A O 1
ATOM 716 N N . ASN A 1 90 ? -23.176 17.075 34.216 1.00 93.06 90 ASN A N 1
ATOM 717 C CA . ASN A 1 90 ? -24.614 17.214 34.423 1.00 93.06 90 ASN A CA 1
ATOM 718 C C . ASN A 1 90 ? -25.471 16.284 33.543 1.00 93.06 90 ASN A C 1
ATOM 720 O O . ASN A 1 90 ? -26.636 16.070 33.879 1.00 93.06 90 ASN A O 1
ATOM 724 N N . TYR A 1 91 ? -24.934 15.730 32.446 1.00 94.50 91 TYR A N 1
ATOM 725 C CA . TYR A 1 91 ? -25.694 14.934 31.461 1.00 94.50 91 TYR A CA 1
ATOM 726 C C . TYR A 1 91 ? -24.977 13.652 30.987 1.00 94.50 91 TYR A C 1
ATOM 728 O O . TYR A 1 91 ? -25.402 13.060 29.991 1.00 94.50 91 TYR A O 1
ATOM 736 N N . ASP A 1 92 ? -23.896 13.201 31.637 1.00 92.81 92 ASP A N 1
ATOM 737 C CA . ASP A 1 92 ? -23.073 12.054 31.200 1.00 92.81 92 ASP A CA 1
ATOM 738 C C . ASP A 1 92 ? -23.882 10.793 30.878 1.00 92.81 92 ASP A C 1
ATOM 740 O O . ASP A 1 92 ? -23.623 10.163 29.853 1.00 92.81 92 ASP A O 1
ATOM 744 N N . ARG A 1 93 ? -24.883 10.434 31.688 1.00 92.88 93 ARG A N 1
ATOM 745 C CA . ARG A 1 93 ? -25.704 9.228 31.493 1.00 92.88 93 ARG A CA 1
ATOM 746 C C . ARG A 1 93 ? -26.451 9.268 30.165 1.00 92.88 93 ARG A C 1
ATOM 748 O O . ARG A 1 93 ? -26.368 8.331 29.372 1.00 92.88 93 ARG A O 1
ATOM 755 N N . SER A 1 94 ? -27.154 10.370 29.907 1.00 93.56 94 SER A N 1
ATOM 756 C CA . SER A 1 94 ? -27.905 10.552 28.663 1.00 93.56 94 SER A CA 1
ATOM 757 C C . SER A 1 94 ? -26.968 10.759 27.473 1.00 93.56 94 SER A C 1
ATOM 759 O O . SER A 1 94 ? -27.205 10.222 26.391 1.00 93.56 94 SER A O 1
ATOM 761 N N . LEU A 1 95 ? -25.849 11.459 27.676 1.00 91.75 95 LEU A N 1
ATOM 762 C CA . LEU A 1 95 ? -24.825 11.650 26.655 1.00 91.75 95 LEU A CA 1
ATOM 763 C C . LEU A 1 95 ? -24.198 10.317 26.227 1.00 91.75 95 LEU A C 1
ATOM 765 O O . LEU A 1 95 ? -24.051 10.073 25.029 1.00 91.75 95 LEU A O 1
ATOM 769 N N . ALA A 1 96 ? -23.869 9.442 27.178 1.00 89.25 96 ALA A N 1
ATOM 770 C CA . ALA A 1 96 ? -23.342 8.107 26.920 1.00 89.25 96 ALA A CA 1
ATOM 771 C C . ALA A 1 96 ? -24.354 7.244 26.157 1.00 89.25 96 ALA A C 1
ATOM 773 O O . ALA A 1 96 ? -23.978 6.584 25.188 1.00 89.25 96 ALA A O 1
ATOM 774 N N . GLN A 1 97 ? -25.639 7.308 26.525 1.00 89.69 97 GLN A N 1
ATOM 775 C CA . GLN A 1 97 ? -26.707 6.631 25.788 1.00 89.69 97 GLN A CA 1
ATOM 776 C C . GLN A 1 97 ? -26.789 7.125 24.336 1.00 89.69 97 GLN A C 1
ATOM 778 O O . GLN A 1 97 ? -26.728 6.318 23.410 1.00 89.69 97 GLN A O 1
ATOM 783 N N . VAL A 1 98 ? -26.857 8.443 24.119 1.00 90.31 98 VAL A N 1
ATOM 784 C CA . VAL A 1 98 ? -26.922 9.031 22.770 1.00 90.31 98 VAL A CA 1
ATOM 785 C C . VAL A 1 98 ? -25.688 8.668 21.943 1.00 90.31 98 VAL A C 1
ATOM 787 O O . VAL A 1 98 ? -25.810 8.381 20.751 1.00 90.31 98 VAL A O 1
ATOM 790 N N . MET A 1 99 ? -24.499 8.659 22.551 1.00 85.50 99 MET A N 1
ATOM 791 C CA . MET A 1 99 ? -23.275 8.213 21.880 1.00 85.50 99 MET A CA 1
ATOM 792 C C . MET A 1 99 ? -23.339 6.729 21.505 1.00 85.50 99 MET A C 1
ATOM 794 O O . MET A 1 99 ? -22.972 6.389 20.381 1.00 85.50 99 MET A O 1
ATOM 798 N N . GLY A 1 100 ? -23.839 5.866 22.392 1.00 84.19 100 GLY A N 1
ATOM 799 C CA . GLY A 1 100 ? -24.021 4.436 22.127 1.00 84.19 100 GLY A CA 1
ATOM 800 C C . GLY A 1 100 ? -25.035 4.153 21.015 1.00 84.19 100 GLY A C 1
ATOM 801 O O . GLY A 1 100 ? -24.801 3.291 20.174 1.00 84.19 100 GLY A O 1
ATOM 802 N N . GLU A 1 101 ? -26.122 4.923 20.949 1.00 87.25 101 GLU A N 1
ATOM 803 C CA . GLU A 1 101 ? -27.102 4.849 19.857 1.00 87.25 101 GLU A CA 1
ATOM 804 C C . GLU A 1 101 ? -26.532 5.362 18.528 1.00 87.25 101 GLU A C 1
ATOM 806 O O . GLU A 1 101 ? -26.831 4.821 17.463 1.00 87.25 101 GLU A O 1
ATOM 811 N N . GLN A 1 102 ? -25.720 6.422 18.571 1.00 84.38 102 GLN A N 1
ATOM 812 C CA . GLN A 1 102 ? -25.125 7.016 17.375 1.00 84.38 102 GLN A CA 1
ATOM 813 C C . GLN A 1 102 ? -23.976 6.164 16.812 1.00 84.38 102 GLN A C 1
ATOM 815 O O . GLN A 1 102 ? -23.772 6.131 15.596 1.00 84.38 102 GLN A O 1
ATOM 820 N N . PHE A 1 103 ? -23.229 5.486 17.683 1.00 83.50 103 PHE A N 1
ATOM 821 C CA . PHE A 1 103 ? -22.076 4.659 17.338 1.00 83.50 103 PHE A CA 1
ATOM 822 C C . PHE A 1 103 ? -22.206 3.275 17.990 1.00 83.50 103 PHE A C 1
ATOM 824 O O . PHE A 1 103 ? -21.440 2.954 18.902 1.00 83.50 103 PHE A O 1
ATOM 831 N N . PRO A 1 104 ? -23.162 2.442 17.537 1.00 84.50 104 PRO A N 1
ATOM 832 C CA . PRO A 1 104 ? -23.375 1.131 18.129 1.00 84.50 104 PRO A CA 1
ATOM 833 C C . PRO A 1 104 ? -22.109 0.275 17.973 1.00 84.50 104 PRO A C 1
ATOM 835 O O . PRO A 1 104 ? -21.604 0.132 16.850 1.00 84.50 104 PRO A O 1
ATOM 838 N N . PRO A 1 105 ? -21.569 -0.294 19.068 1.00 85.62 105 PRO A N 1
ATOM 839 C CA . PRO A 1 105 ? -20.363 -1.100 18.997 1.00 85.62 105 PRO A CA 1
ATOM 840 C C . PRO A 1 105 ? -20.627 -2.358 18.170 1.00 85.62 105 PRO A C 1
ATOM 842 O O . PRO A 1 105 ? -21.637 -3.039 18.335 1.00 85.62 105 PRO A O 1
ATOM 845 N N . LEU A 1 106 ? -19.693 -2.697 17.282 1.00 88.56 106 LEU A N 1
ATOM 846 C CA . LEU A 1 106 ? -19.760 -3.945 16.517 1.00 88.56 106 LEU A CA 1
ATOM 847 C C . LEU A 1 106 ? -19.618 -5.183 17.413 1.00 88.56 106 LEU A C 1
ATOM 849 O O . LEU A 1 106 ? -20.170 -6.246 17.130 1.00 88.56 106 LEU A O 1
ATOM 853 N N . HIS A 1 107 ? -18.800 -5.055 18.450 1.00 88.69 107 HIS A N 1
ATOM 854 C CA . HIS A 1 107 ? -18.524 -6.086 19.427 1.00 88.69 107 HIS A CA 1
ATOM 855 C C . HIS A 1 107 ? -18.515 -5.415 20.799 1.00 88.69 107 HIS A C 1
ATOM 857 O O . HIS A 1 107 ? -17.750 -4.474 21.007 1.00 88.69 107 HIS A O 1
ATOM 863 N N . ASN A 1 108 ? -19.376 -5.882 21.700 1.00 88.25 108 ASN A N 1
ATOM 864 C CA . ASN A 1 108 ? -19.414 -5.438 23.085 1.00 88.25 108 ASN A CA 1
ATOM 865 C C . ASN A 1 108 ? -18.842 -6.542 23.998 1.00 88.25 108 ASN A C 1
ATOM 867 O O . ASN A 1 108 ? -19.525 -7.545 24.198 1.00 88.25 108 ASN A O 1
ATOM 871 N N . PRO A 1 109 ? -17.641 -6.361 24.581 1.00 85.31 109 PRO A N 1
ATOM 872 C CA . PRO A 1 109 ? -17.021 -7.339 25.484 1.00 85.31 109 PRO A CA 1
ATOM 873 C C . PRO A 1 109 ? -17.836 -7.670 26.744 1.00 85.31 109 PRO A C 1
ATOM 875 O O . PRO A 1 109 ? -17.601 -8.697 27.384 1.00 85.31 109 PRO A O 1
ATOM 878 N N . ALA A 1 110 ? -18.762 -6.786 27.133 1.00 85.62 110 ALA A N 1
ATOM 879 C CA . ALA A 1 110 ? -19.634 -6.973 28.291 1.00 85.62 110 ALA A CA 1
ATOM 880 C C . ALA A 1 110 ? -20.903 -7.785 27.973 1.00 85.62 110 ALA A C 1
ATOM 882 O O . ALA A 1 110 ? -21.587 -8.227 28.893 1.00 85.62 110 ALA A O 1
ATOM 883 N N . ASP A 1 111 ? -21.231 -7.972 26.692 1.00 88.25 111 ASP A N 1
ATOM 884 C CA . ASP A 1 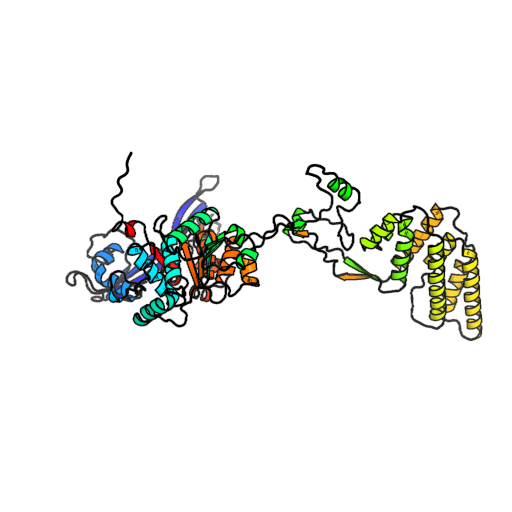111 ? -22.422 -8.700 26.259 1.00 88.25 111 ASP A CA 1
ATOM 885 C C . ASP A 1 111 ? -22.053 -10.135 25.853 1.00 88.25 111 ASP A C 1
ATOM 887 O O . ASP A 1 111 ? -21.662 -10.406 24.715 1.00 88.25 111 ASP A O 1
ATOM 891 N N . GLU A 1 112 ? -22.190 -11.070 26.796 1.00 86.00 112 GLU A N 1
ATOM 892 C CA . GLU A 1 112 ? -21.896 -12.494 26.577 1.00 86.00 112 GLU A CA 1
ATOM 893 C C . GLU A 1 112 ? -22.750 -13.113 25.457 1.00 86.00 112 GLU A C 1
ATOM 895 O O . GLU A 1 112 ? -22.294 -14.033 24.778 1.00 86.00 112 GLU A O 1
ATOM 900 N N . ALA A 1 113 ? -23.951 -12.587 25.185 1.00 86.88 113 ALA A N 1
ATOM 901 C CA . ALA A 1 113 ? -24.794 -13.085 24.097 1.00 86.88 113 ALA A CA 1
ATOM 902 C C . ALA A 1 113 ? -24.228 -12.741 22.709 1.00 86.88 113 ALA A C 1
ATOM 904 O O . ALA A 1 113 ? -24.566 -13.395 21.723 1.00 86.88 113 ALA A O 1
ATOM 905 N N . GLN A 1 114 ? -23.351 -11.736 22.621 1.00 85.44 114 GLN A N 1
ATOM 906 C CA . GLN A 1 114 ? -22.685 -11.339 21.381 1.00 85.44 114 GLN A CA 1
ATOM 907 C C . GLN A 1 114 ? -21.336 -12.027 21.163 1.00 85.44 114 GLN A C 1
ATOM 909 O O . GLN A 1 114 ? -20.651 -11.712 20.175 1.00 85.44 114 GLN A O 1
ATOM 914 N N . ARG A 1 115 ? -20.922 -12.924 22.062 1.00 90.31 115 ARG A N 1
ATOM 915 C CA . ARG A 1 115 ? -19.630 -13.594 21.953 1.00 90.31 115 ARG A CA 1
ATOM 916 C C . ARG A 1 115 ? -19.661 -14.723 20.936 1.00 90.31 115 ARG A C 1
ATOM 918 O O . ARG A 1 115 ? -20.611 -15.488 20.816 1.00 90.31 115 ARG A O 1
ATOM 925 N N . LEU A 1 116 ? -18.579 -14.789 20.179 1.00 90.62 116 LEU A N 1
ATOM 926 C CA . LEU A 1 116 ? -18.302 -15.766 19.148 1.00 90.62 116 LEU A CA 1
ATOM 927 C C . LEU A 1 116 ? -17.277 -16.760 19.707 1.00 90.62 116 LEU A C 1
ATOM 929 O O . LEU A 1 116 ? -16.119 -16.375 19.877 1.00 90.62 116 LEU A O 1
ATOM 933 N N . PRO A 1 117 ? -17.654 -18.024 19.961 1.00 90.81 117 PRO A N 1
ATOM 934 C CA . PRO A 1 117 ? -16.702 -19.044 20.382 1.00 90.81 117 PRO A CA 1
ATOM 935 C C . PRO A 1 117 ? -15.558 -19.184 19.370 1.00 90.81 117 PRO A C 1
ATOM 937 O O . PRO A 1 117 ? -15.787 -19.479 18.192 1.00 90.81 117 PRO A O 1
ATOM 940 N N . LEU A 1 118 ? -14.324 -18.961 19.824 1.00 92.69 118 LEU A N 1
ATOM 941 C CA . LEU A 1 118 ? -13.131 -19.110 18.996 1.00 92.69 118 LEU A CA 1
ATOM 942 C C . LEU A 1 118 ? -12.614 -20.558 19.008 1.00 92.69 118 LEU A C 1
ATOM 944 O O . LEU A 1 118 ? -12.846 -21.295 19.970 1.00 92.69 118 LEU A O 1
ATOM 948 N N . PRO A 1 119 ? -11.892 -20.991 17.957 1.00 92.06 119 PRO A N 1
ATOM 949 C CA . PRO A 1 119 ? -11.229 -22.289 17.956 1.00 92.06 119 PRO A CA 1
ATOM 950 C C . PRO A 1 119 ? -10.247 -22.440 19.121 1.00 92.06 119 PRO A C 1
ATOM 952 O O . PRO A 1 119 ? -9.540 -21.498 19.478 1.00 92.06 119 PRO A O 1
ATOM 955 N N . ALA A 1 120 ? -10.145 -23.654 19.660 1.00 92.62 120 ALA A N 1
ATOM 956 C CA . ALA A 1 120 ? -9.094 -23.994 20.609 1.00 92.62 120 ALA A CA 1
ATOM 957 C C . ALA A 1 120 ? -7.755 -24.134 19.864 1.00 92.62 120 ALA A C 1
ATOM 959 O O . ALA A 1 120 ? -7.544 -25.104 19.138 1.00 92.62 120 ALA A O 1
ATOM 960 N N . LEU A 1 121 ? -6.874 -23.148 20.035 1.00 93.94 121 LEU A N 1
ATOM 961 C CA . LEU A 1 121 ? -5.536 -23.106 19.439 1.00 93.94 121 LEU A CA 1
ATOM 962 C C . LEU A 1 121 ? -4.461 -23.460 20.472 1.00 93.94 121 LEU A C 1
ATOM 964 O O . LEU A 1 121 ? -4.713 -23.429 21.677 1.00 93.94 121 LEU A O 1
ATOM 968 N N . ALA A 1 122 ? -3.246 -23.763 20.005 1.00 93.50 122 ALA A N 1
ATOM 969 C CA . ALA A 1 122 ? -2.135 -24.162 20.875 1.00 93.50 122 ALA A CA 1
ATOM 970 C C . ALA A 1 122 ? -1.759 -23.075 21.897 1.00 93.50 122 ALA A C 1
ATOM 972 O O . ALA A 1 122 ? -1.403 -23.379 23.036 1.00 93.50 122 ALA A O 1
ATOM 973 N N . ARG A 1 123 ? -1.894 -21.802 21.509 1.00 92.19 123 ARG A N 1
ATOM 974 C CA . ARG A 1 123 ? -1.797 -20.657 22.414 1.00 92.19 123 ARG A CA 1
ATOM 975 C C . ARG A 1 123 ? -3.181 -20.064 22.640 1.00 92.19 123 ARG A C 1
ATOM 977 O O . ARG A 1 123 ? -3.814 -19.585 21.701 1.00 92.19 123 ARG A O 1
ATOM 984 N N . LYS A 1 124 ? -3.607 -20.036 23.902 1.00 89.88 124 LYS A N 1
ATOM 985 C CA . LYS A 1 124 ? -4.849 -19.380 24.306 1.00 89.88 124 LYS A CA 1
ATOM 986 C C . LYS A 1 124 ? -4.645 -17.854 24.352 1.00 89.88 124 LYS A C 1
ATOM 988 O O . LYS A 1 124 ? -3.714 -17.414 25.027 1.00 89.88 124 LYS A O 1
ATOM 993 N N . PRO A 1 125 ? -5.463 -17.057 23.643 1.00 91.56 125 PRO A N 1
ATOM 994 C CA . PRO A 1 125 ? -5.427 -15.604 23.760 1.00 91.56 125 PRO A CA 1
ATOM 995 C C . PRO A 1 125 ? -5.946 -15.150 25.132 1.00 91.56 125 PRO A C 1
ATOM 997 O O . PRO A 1 125 ? -6.803 -15.808 25.727 1.00 91.56 125 PRO A O 1
ATOM 1000 N N . TYR A 1 126 ? -5.440 -14.014 25.613 1.00 91.94 126 TYR A N 1
ATOM 1001 C CA . TYR A 1 126 ? -6.035 -13.294 26.746 1.00 91.94 126 TYR A CA 1
ATOM 1002 C C . TYR A 1 126 ? -7.438 -12.802 26.388 1.00 91.94 126 TYR A C 1
ATOM 1004 O O . TYR A 1 126 ? -7.742 -12.621 25.206 1.00 91.94 126 TYR A O 1
ATOM 1012 N N . ARG A 1 127 ? -8.282 -12.511 27.378 1.00 90.12 127 ARG A N 1
ATOM 1013 C CA . ARG A 1 127 ? -9.667 -12.075 27.138 1.00 90.12 127 ARG A CA 1
ATOM 1014 C C . ARG A 1 127 ? -9.766 -10.873 26.197 1.00 90.12 127 ARG A C 1
ATOM 1016 O O . ARG A 1 127 ? -10.525 -10.918 25.238 1.00 90.12 127 ARG A O 1
ATOM 1023 N N . ALA A 1 128 ? -8.951 -9.842 26.404 1.00 92.00 128 ALA A N 1
ATOM 1024 C CA . ALA A 1 128 ? -8.985 -8.662 25.541 1.00 92.00 128 ALA A CA 1
ATOM 1025 C C . ALA A 1 128 ? -8.491 -8.957 24.105 1.00 92.00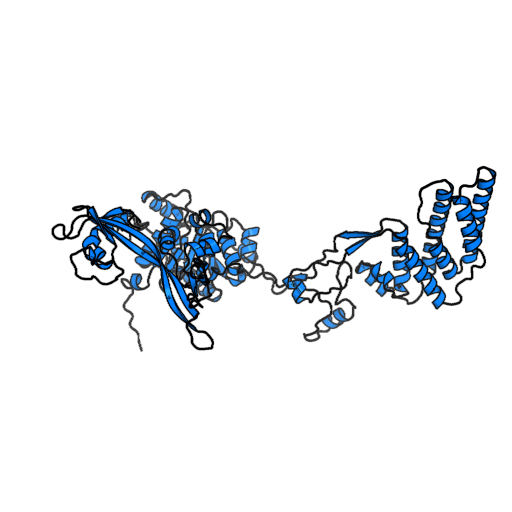 128 ALA A C 1
ATOM 1027 O O . ALA A 1 128 ? -8.977 -8.371 23.137 1.00 92.00 128 ALA A O 1
ATOM 1028 N N . GLN A 1 129 ? -7.567 -9.915 23.939 1.00 94.81 129 GLN A N 1
ATOM 1029 C CA . GLN A 1 129 ? -7.166 -10.409 22.615 1.00 94.81 129 GLN A CA 1
ATOM 1030 C C . GLN A 1 129 ? -8.292 -11.211 21.955 1.00 94.81 129 GLN A C 1
ATOM 1032 O O . GLN A 1 129 ? -8.506 -11.079 20.753 1.00 94.81 129 GLN A O 1
ATOM 1037 N N . ASP A 1 130 ? -9.003 -12.033 22.726 1.00 94.38 130 ASP A N 1
ATOM 1038 C CA . ASP A 1 130 ? -10.161 -12.807 22.280 1.00 94.38 130 ASP A CA 1
ATOM 1039 C C . ASP A 1 130 ? -11.255 -11.876 21.734 1.00 94.38 130 ASP A C 1
ATOM 1041 O O . ASP A 1 130 ? -11.648 -12.003 20.572 1.00 94.38 130 ASP A O 1
ATOM 1045 N N . ASP A 1 131 ? -11.628 -10.845 22.496 1.00 94.31 131 ASP A N 1
ATOM 1046 C CA . ASP A 1 131 ? -12.607 -9.833 22.082 1.00 94.31 131 ASP A CA 1
ATOM 1047 C C . ASP A 1 131 ? -12.157 -9.099 20.792 1.00 94.31 131 ASP A C 1
ATOM 1049 O O . ASP A 1 131 ? -12.946 -8.896 19.859 1.00 94.31 131 ASP A O 1
ATOM 1053 N N . ALA A 1 132 ? -10.860 -8.787 20.664 1.00 95.69 132 ALA A N 1
ATOM 1054 C CA . ALA A 1 132 ? -10.285 -8.184 19.458 1.00 95.69 132 ALA A CA 1
ATOM 1055 C C . ALA A 1 132 ? -10.312 -9.122 18.233 1.00 95.69 132 ALA A C 1
ATOM 1057 O O . ALA A 1 132 ? -10.608 -8.677 17.115 1.00 95.69 132 ALA A O 1
ATOM 1058 N N . ILE A 1 133 ? -10.051 -10.421 18.418 1.00 97.38 133 ILE A N 1
ATOM 1059 C CA . ILE A 1 133 ? -10.152 -11.442 17.361 1.00 97.38 133 ILE A CA 1
ATOM 1060 C C . ILE A 1 133 ? -11.605 -11.559 16.891 1.00 97.38 133 ILE A C 1
ATOM 1062 O O . ILE A 1 133 ? -11.870 -11.546 15.684 1.00 97.38 133 ILE A O 1
ATOM 1066 N N . GLN A 1 134 ? -12.558 -11.613 17.822 1.00 96.94 134 GLN A N 1
ATOM 1067 C CA . GLN A 1 134 ? -13.982 -11.662 17.499 1.00 96.94 134 GLN A CA 1
ATOM 1068 C C . GLN A 1 134 ? -14.433 -10.414 16.728 1.00 96.94 134 GLN A C 1
ATOM 1070 O O . GLN A 1 134 ? -15.146 -10.533 15.729 1.00 96.94 134 GLN A O 1
ATOM 1075 N N . ALA A 1 135 ? -13.999 -9.220 17.140 1.00 96.44 135 ALA A N 1
ATOM 1076 C CA . ALA A 1 135 ? -14.286 -7.977 16.424 1.00 96.44 135 ALA A CA 1
ATOM 1077 C C . ALA A 1 135 ? -13.739 -8.004 14.985 1.00 96.44 135 ALA A C 1
ATOM 1079 O O . ALA A 1 135 ? -14.456 -7.643 14.046 1.00 96.44 135 ALA A O 1
ATOM 1080 N N . CYS A 1 136 ? -12.517 -8.511 14.784 1.00 97.50 136 CYS A N 1
ATOM 1081 C CA . CYS A 1 136 ? -11.950 -8.715 13.448 1.00 97.50 136 CYS A CA 1
ATOM 1082 C C . CYS A 1 136 ? -12.812 -9.661 12.598 1.00 97.50 136 CYS A C 1
ATOM 1084 O O . CYS A 1 136 ? -13.133 -9.334 11.457 1.00 97.50 136 CYS A O 1
ATOM 1086 N N . LEU A 1 137 ? -13.239 -10.803 13.142 1.00 97.62 137 LEU A N 1
ATOM 1087 C CA . LEU A 1 137 ? -14.084 -11.767 12.422 1.00 97.62 137 LEU A CA 1
ATOM 1088 C C . LEU A 1 137 ? -15.441 -11.166 12.030 1.00 97.62 137 LEU A C 1
ATOM 1090 O O . LEU A 1 137 ? -15.893 -11.345 10.898 1.00 97.62 137 LEU A O 1
ATOM 1094 N N . LYS A 1 138 ? -16.056 -10.387 12.926 1.00 96.44 138 LYS A N 1
ATOM 1095 C CA . LYS A 1 138 ? -17.308 -9.660 12.664 1.00 96.44 138 LYS A CA 1
ATOM 1096 C C . LYS A 1 138 ? -17.157 -8.603 11.561 1.00 96.44 138 LYS A C 1
ATOM 1098 O O . LYS A 1 138 ? -18.087 -8.424 10.771 1.00 96.44 138 LYS A O 1
ATOM 1103 N N . LEU A 1 139 ? -16.010 -7.920 11.484 1.00 96.06 139 LEU A N 1
ATOM 1104 C CA . LEU A 1 139 ? -15.688 -6.976 10.402 1.00 96.06 139 LEU A CA 1
ATOM 1105 C C . LEU A 1 139 ? -15.526 -7.694 9.059 1.00 96.06 139 LEU A C 1
ATOM 1107 O O . LEU A 1 139 ? -16.122 -7.273 8.067 1.00 96.06 139 LEU A O 1
ATOM 1111 N N . ILE A 1 140 ? -14.779 -8.800 9.045 1.00 96.81 140 ILE A N 1
ATOM 1112 C CA . ILE A 1 140 ? -14.551 -9.610 7.841 1.00 96.81 140 ILE A CA 1
ATOM 1113 C C . ILE A 1 140 ? -15.873 -10.165 7.306 1.00 96.81 140 ILE A C 1
ATOM 1115 O O . ILE A 1 140 ? -16.121 -10.097 6.105 1.00 96.81 140 ILE A O 1
ATOM 1119 N N . ALA A 1 141 ? -16.754 -10.648 8.187 1.00 95.88 141 ALA A N 1
ATOM 1120 C CA . ALA A 1 141 ? -18.088 -11.120 7.818 1.00 95.88 141 ALA A CA 1
ATOM 1121 C C . ALA A 1 141 ? -18.900 -10.044 7.071 1.00 95.88 141 ALA A C 1
ATOM 1123 O O . ALA A 1 141 ? -19.572 -10.334 6.086 1.00 95.88 141 ALA A O 1
ATOM 1124 N N . ARG A 1 142 ? -18.768 -8.773 7.483 1.00 93.88 142 ARG A N 1
ATOM 1125 C CA . ARG A 1 142 ? -19.394 -7.600 6.842 1.00 93.88 142 ARG A CA 1
ATOM 1126 C C . ARG A 1 142 ? -18.661 -7.104 5.584 1.00 93.88 142 ARG A C 1
ATOM 1128 O O . ARG A 1 142 ? -18.967 -6.011 5.112 1.00 93.88 142 ARG A O 1
ATOM 1135 N N . GLY A 1 143 ? -17.686 -7.853 5.067 1.00 93.06 143 GLY A N 1
ATOM 1136 C CA . GLY A 1 143 ? -16.909 -7.484 3.879 1.00 93.06 143 GLY A CA 1
ATOM 1137 C C . GLY A 1 143 ? -15.911 -6.345 4.112 1.00 93.06 143 GLY A C 1
ATOM 1138 O O . GLY A 1 143 ? -15.456 -5.717 3.158 1.00 93.06 143 GLY A O 1
ATOM 1139 N N . ARG A 1 144 ? -15.571 -6.037 5.372 1.00 93.94 144 ARG A N 1
ATOM 1140 C CA . ARG A 1 144 ? -14.630 -4.963 5.724 1.00 93.94 144 ARG A CA 1
ATOM 1141 C C . ARG A 1 144 ? -13.229 -5.521 5.971 1.00 93.94 144 ARG A C 1
ATOM 1143 O O . ARG A 1 144 ? -13.069 -6.619 6.493 1.00 93.94 144 ARG A O 1
ATOM 1150 N N . ASN A 1 145 ? -12.214 -4.724 5.642 1.00 95.75 145 ASN A N 1
ATOM 1151 C CA . ASN A 1 145 ? -10.817 -4.999 5.983 1.00 95.75 145 ASN A CA 1
ATOM 1152 C C . ASN A 1 145 ? -10.527 -4.476 7.400 1.00 95.75 145 ASN A C 1
ATOM 1154 O O . ASN A 1 145 ? -10.553 -3.254 7.585 1.00 95.75 145 ASN A O 1
ATOM 1158 N N . PRO A 1 146 ? -10.263 -5.338 8.398 1.00 96.38 146 PRO A N 1
ATOM 1159 C CA . PRO A 1 146 ? -10.001 -4.874 9.753 1.00 96.38 146 PRO A CA 1
ATOM 1160 C C . PRO A 1 146 ? -8.626 -4.209 9.867 1.00 96.38 146 PRO A C 1
ATOM 1162 O O . PRO A 1 146 ? -7.643 -4.673 9.281 1.00 96.38 146 PRO A O 1
ATOM 1165 N N . ALA A 1 147 ? -8.553 -3.157 10.677 1.00 95.38 147 ALA A N 1
ATOM 1166 C CA . ALA A 1 147 ? -7.306 -2.535 11.101 1.00 95.38 147 ALA A CA 1
ATOM 1167 C C . ALA A 1 147 ? -7.074 -2.794 12.592 1.00 95.38 147 ALA A C 1
ATOM 1169 O O . ALA A 1 147 ? -7.725 -2.184 13.437 1.00 95.38 147 ALA A O 1
ATOM 1170 N N . LEU A 1 148 ? -6.147 -3.695 12.917 1.00 96.50 148 LEU A N 1
ATOM 1171 C CA . LEU A 1 148 ? -5.752 -3.984 14.291 1.00 96.50 148 LEU A CA 1
ATOM 1172 C C . LEU A 1 148 ? -4.663 -2.999 14.728 1.00 96.50 148 LEU A C 1
ATOM 1174 O O . LEU A 1 148 ? -3.498 -3.095 14.323 1.00 96.50 148 LEU A O 1
ATOM 1178 N N . VAL A 1 149 ? -5.062 -2.038 15.553 1.00 94.56 149 VAL A N 1
ATOM 1179 C CA . VAL A 1 149 ? -4.205 -0.982 16.089 1.00 94.56 149 VAL A CA 1
ATOM 1180 C C . VAL A 1 149 ? -3.934 -1.307 17.540 1.00 94.56 149 VAL A C 1
ATOM 1182 O O . VAL A 1 149 ? -4.781 -1.089 18.399 1.00 94.56 149 VAL A O 1
ATOM 1185 N N . ALA A 1 150 ? -2.760 -1.856 17.815 1.00 92.94 150 ALA A N 1
ATOM 1186 C CA . ALA A 1 150 ? -2.448 -2.289 19.163 1.00 92.94 150 ALA A CA 1
ATOM 1187 C C . ALA A 1 150 ? -1.011 -1.981 19.547 1.00 92.94 150 ALA A C 1
ATOM 1189 O O . ALA A 1 150 ? -0.091 -2.127 18.732 1.00 92.94 150 ALA A O 1
ATOM 1190 N N . GLU A 1 151 ? -0.808 -1.600 20.805 1.00 90.81 151 GLU A N 1
ATOM 1191 C CA . GLU A 1 151 ? 0.507 -1.244 21.337 1.00 90.81 151 GLU A CA 1
ATOM 1192 C C . GLU A 1 151 ? 1.523 -2.386 21.170 1.00 90.81 151 GLU A C 1
ATOM 1194 O O . GLU A 1 151 ? 1.187 -3.561 20.966 1.00 90.81 151 GLU A O 1
ATOM 1199 N N . VAL A 1 152 ? 2.812 -2.054 21.170 1.00 87.38 152 VAL A N 1
ATOM 1200 C CA . VAL A 1 152 ? 3.870 -3.066 21.061 1.00 87.38 152 VAL A CA 1
ATOM 1201 C C . VAL A 1 152 ? 3.811 -3.989 22.284 1.00 87.38 152 VAL A C 1
ATOM 1203 O O . VAL A 1 152 ? 3.633 -3.529 23.404 1.00 87.38 152 VAL A O 1
ATOM 1206 N N . GLY A 1 153 ? 3.928 -5.301 22.061 1.00 85.25 153 GLY A N 1
ATOM 1207 C CA . GLY A 1 153 ? 3.846 -6.309 23.126 1.00 85.25 153 GLY A CA 1
ATOM 1208 C C . GLY A 1 153 ? 2.442 -6.854 23.411 1.00 85.25 153 GLY A C 1
ATOM 1209 O O . GLY A 1 153 ? 2.322 -7.847 24.114 1.00 85.25 153 GLY A O 1
ATOM 1210 N N . THR A 1 154 ? 1.385 -6.305 22.805 1.00 91.06 154 THR A N 1
ATOM 1211 C CA . THR A 1 154 ? -0.005 -6.756 23.041 1.00 91.06 154 THR A CA 1
ATOM 1212 C C . THR A 1 154 ? -0.416 -8.045 22.314 1.00 91.06 154 THR A C 1
ATOM 1214 O O . THR A 1 154 ? -1.542 -8.508 22.465 1.00 91.06 154 THR A O 1
ATOM 1217 N N . GLY A 1 155 ? 0.466 -8.645 21.504 1.00 92.31 155 GLY A N 1
ATOM 1218 C CA . GLY A 1 155 ? 0.181 -9.901 20.796 1.00 92.31 155 GLY A CA 1
ATOM 1219 C C . GLY A 1 155 ? -0.549 -9.764 19.450 1.00 92.31 155 GLY A C 1
ATOM 1220 O O . GLY A 1 155 ? -1.308 -10.655 19.078 1.00 92.31 155 GLY A O 1
ATOM 1221 N N . LYS A 1 156 ? -0.300 -8.690 18.680 1.00 95.31 156 LYS A N 1
ATOM 1222 C CA . LYS A 1 156 ? -0.842 -8.493 17.311 1.00 95.31 156 LYS A CA 1
ATOM 1223 C C . LYS A 1 156 ? -0.707 -9.719 16.407 1.00 95.31 156 LYS A C 1
ATOM 1225 O O . LYS A 1 156 ? -1.676 -10.106 15.759 1.00 95.31 156 LYS A O 1
ATOM 1230 N N . SER A 1 157 ? 0.473 -10.337 16.385 1.00 96.12 157 SER A N 1
ATOM 1231 C CA . SER A 1 157 ? 0.730 -11.522 15.562 1.00 96.12 157 SER A CA 1
ATOM 1232 C C . SER A 1 157 ? -0.111 -12.718 16.007 1.00 96.12 157 SER A C 1
ATOM 1234 O O . SER A 1 157 ? -0.694 -13.387 15.159 1.00 96.12 157 SER A O 1
ATOM 1236 N N . THR A 1 158 ? -0.252 -12.932 17.322 1.00 96.00 158 THR A N 1
ATOM 1237 C CA . THR A 1 158 ? -1.142 -13.956 17.891 1.00 96.00 158 THR A CA 1
ATOM 1238 C C . THR A 1 158 ? -2.582 -13.732 17.444 1.00 96.00 158 THR A C 1
ATOM 1240 O O . THR A 1 158 ? -3.186 -14.634 16.877 1.00 96.00 158 THR A O 1
ATOM 1243 N N . MET A 1 159 ? -3.113 -12.517 17.616 1.00 97.62 159 MET A N 1
ATOM 1244 C CA . MET A 1 159 ? -4.484 -12.189 17.212 1.00 97.62 159 MET A CA 1
ATOM 1245 C C . MET A 1 159 ? -4.713 -12.415 15.711 1.00 97.62 159 MET A C 1
ATOM 1247 O O . MET A 1 159 ? -5.707 -13.021 15.315 1.00 97.62 159 MET A O 1
ATOM 1251 N N . ALA A 1 160 ? -3.773 -11.991 14.867 1.00 98.19 160 ALA A N 1
ATOM 1252 C CA . ALA A 1 160 ? -3.870 -12.163 13.420 1.00 98.19 160 ALA A CA 1
ATOM 1253 C C . ALA A 1 160 ? -3.862 -13.642 12.991 1.00 98.19 160 ALA A C 1
ATOM 1255 O O . ALA A 1 160 ? -4.635 -14.040 12.115 1.00 98.19 160 ALA A O 1
ATOM 1256 N N . LEU A 1 161 ? -3.024 -14.466 13.627 1.00 98.25 161 LEU A N 1
ATOM 1257 C CA . LEU A 1 161 ? -2.984 -15.913 13.399 1.00 98.25 161 LEU A CA 1
ATOM 1258 C C . LEU A 1 161 ? -4.253 -16.605 13.908 1.00 98.25 161 LEU A C 1
ATOM 1260 O O . LEU A 1 161 ? -4.742 -17.515 13.244 1.00 98.25 161 LEU A O 1
ATOM 1264 N N . SER A 1 162 ? -4.839 -16.142 15.013 1.00 98.06 162 SER A N 1
ATOM 1265 C CA . SER A 1 162 ? -6.119 -16.659 15.508 1.00 98.06 162 SER A CA 1
ATOM 1266 C C . SER A 1 162 ? -7.286 -16.334 14.572 1.00 98.06 162 SER A C 1
ATOM 1268 O O . SER A 1 162 ? -8.119 -17.202 14.310 1.00 98.06 162 SER A O 1
ATOM 1270 N N . VAL A 1 163 ? -7.322 -15.124 13.994 1.00 98.31 163 VAL A N 1
ATOM 1271 C CA . VAL A 1 163 ? -8.291 -14.767 12.936 1.00 98.31 163 VAL A CA 1
ATOM 1272 C C . VAL A 1 163 ? -8.126 -15.688 11.726 1.00 98.31 163 VAL A C 1
ATOM 1274 O O . VAL A 1 163 ? -9.109 -16.229 11.219 1.00 98.31 163 VAL A O 1
ATOM 1277 N N . MET A 1 164 ? -6.885 -15.907 11.277 1.00 98.00 164 MET A N 1
ATOM 1278 C CA . MET A 1 164 ? -6.592 -16.839 10.186 1.00 98.00 164 MET A CA 1
ATOM 1279 C C . MET A 1 164 ? -7.089 -18.255 10.506 1.00 98.00 164 MET A C 1
ATOM 1281 O O . MET A 1 164 ? -7.740 -18.878 9.668 1.00 98.00 164 MET A O 1
ATOM 1285 N N . ALA A 1 165 ? -6.797 -18.759 11.706 1.00 97.81 165 ALA A N 1
ATOM 1286 C CA . ALA A 1 165 ? -7.166 -20.103 12.124 1.00 97.81 165 ALA A CA 1
ATOM 1287 C C . ALA A 1 165 ? -8.690 -20.289 12.173 1.00 97.81 165 ALA A C 1
ATOM 1289 O O . ALA A 1 165 ? -9.191 -21.288 11.661 1.00 97.81 165 ALA A O 1
ATOM 1290 N N . ALA A 1 166 ? -9.440 -19.307 12.683 1.00 97.88 166 ALA A N 1
ATOM 1291 C CA . ALA A 1 166 ? -10.906 -19.324 12.679 1.00 97.88 166 ALA A CA 1
ATOM 1292 C C . ALA A 1 166 ? -11.504 -19.394 11.263 1.00 97.88 166 ALA A C 1
ATOM 1294 O O . ALA A 1 166 ? -12.516 -20.053 11.037 1.00 97.88 166 ALA A O 1
ATOM 1295 N N . LEU A 1 167 ? -10.845 -18.785 10.276 1.00 97.94 167 LEU A N 1
ATOM 1296 C CA . LEU A 1 167 ? -11.278 -18.812 8.875 1.00 97.94 167 LEU A CA 1
ATOM 1297 C C . LEU A 1 167 ? -10.694 -19.987 8.067 1.00 97.94 167 LEU A C 1
ATOM 1299 O O . LEU A 1 167 ? -11.005 -20.134 6.880 1.00 97.94 167 LEU A O 1
ATOM 1303 N N . SER A 1 168 ? -9.864 -20.830 8.685 1.00 97.44 168 SER A N 1
ATOM 1304 C CA . SER A 1 168 ? -9.214 -21.975 8.037 1.00 97.44 168 SER A CA 1
ATOM 1305 C C . SER A 1 168 ? -10.215 -23.062 7.624 1.00 97.44 168 SER A C 1
ATOM 1307 O O . SER A 1 168 ? -11.310 -23.140 8.181 1.00 97.44 168 SER A O 1
ATOM 1309 N N . PRO A 1 169 ? -9.876 -23.984 6.699 1.00 97.06 169 PRO A N 1
ATOM 1310 C CA . PRO A 1 169 ? -10.801 -25.030 6.278 1.00 97.06 169 PRO A CA 1
ATOM 1311 C C . PRO A 1 169 ? -11.345 -25.910 7.402 1.00 97.06 169 PRO A C 1
ATOM 1313 O O . PRO A 1 169 ? -12.458 -26.414 7.259 1.00 97.06 169 PRO A O 1
ATOM 1316 N N . GLN A 1 170 ? -10.569 -26.070 8.476 1.00 95.56 170 GLN A N 1
ATOM 1317 C CA . GLN A 1 170 ? -10.905 -26.860 9.655 1.00 95.56 170 GLN A CA 1
ATOM 1318 C C . GLN A 1 170 ? -11.980 -26.189 10.519 1.00 95.56 170 GLN A C 1
ATOM 1320 O O . GLN A 1 170 ? -12.872 -26.872 11.015 1.00 95.56 170 GLN A O 1
ATOM 1325 N N . HIS A 1 171 ? -11.924 -24.863 10.675 1.00 96.88 171 HIS A N 1
ATOM 1326 C CA . HIS A 1 171 ? -12.788 -24.124 11.606 1.00 96.88 171 HIS A CA 1
ATOM 1327 C C . HIS A 1 171 ? -13.851 -23.257 10.924 1.00 96.88 171 HIS A C 1
ATOM 1329 O O . HIS A 1 171 ? -14.852 -22.916 11.551 1.00 96.88 171 HIS A O 1
ATOM 1335 N N . HIS A 1 172 ? -13.696 -22.984 9.626 1.00 97.31 172 HIS A N 1
ATOM 1336 C CA . HIS A 1 172 ? -14.535 -22.062 8.861 1.00 97.31 172 HIS A CA 1
ATOM 1337 C C . HIS A 1 172 ? -16.031 -22.338 9.014 1.00 97.31 172 HIS A C 1
ATOM 1339 O O . HIS A 1 172 ? -16.813 -21.410 9.161 1.00 97.31 172 HIS A O 1
ATOM 1345 N N . GLU A 1 173 ? -16.449 -23.603 8.964 1.00 96.50 173 GLU A N 1
ATOM 1346 C CA . GLU A 1 173 ? -17.868 -23.950 9.054 1.00 96.50 173 GLU A CA 1
ATOM 1347 C C . GLU A 1 173 ? -18.448 -23.676 10.450 1.00 96.50 173 GLU A C 1
ATOM 1349 O O . GLU A 1 173 ? -19.560 -23.166 10.561 1.00 96.50 173 GLU A O 1
ATOM 1354 N N . ALA A 1 174 ? -17.683 -23.942 11.512 1.00 96.75 174 ALA A N 1
ATOM 1355 C CA . ALA A 1 174 ? -18.088 -23.603 12.873 1.00 96.75 174 ALA A CA 1
ATOM 1356 C C . ALA A 1 174 ? -18.168 -22.079 13.045 1.00 96.75 174 ALA A C 1
ATOM 1358 O O . ALA A 1 174 ? -19.209 -21.557 13.437 1.00 96.75 174 ALA A O 1
ATOM 1359 N N . THR A 1 175 ? -17.121 -21.353 12.646 1.00 96.94 175 THR A N 1
ATOM 1360 C CA . THR A 1 175 ? -17.089 -19.884 12.706 1.00 96.94 175 THR A CA 1
ATOM 1361 C C . THR A 1 175 ? -18.217 -19.251 11.888 1.00 96.94 175 THR A C 1
ATOM 1363 O O . THR A 1 175 ? -18.870 -18.324 12.363 1.00 96.94 175 THR A O 1
ATOM 1366 N N . ARG A 1 176 ? -18.511 -19.780 10.693 1.00 96.88 176 ARG A N 1
ATOM 1367 C CA . ARG A 1 176 ? -19.635 -19.345 9.850 1.00 96.88 176 ARG A CA 1
ATOM 1368 C C . ARG A 1 176 ? -20.974 -19.508 10.569 1.00 96.88 176 ARG A C 1
ATOM 1370 O O . ARG A 1 176 ? -21.779 -18.582 10.537 1.00 96.88 176 ARG A O 1
ATOM 1377 N N . ARG A 1 177 ? -21.220 -20.655 11.211 1.00 96.19 177 ARG A N 1
ATOM 1378 C CA . ARG A 1 177 ? -22.467 -20.907 11.956 1.00 96.19 177 ARG A CA 1
ATOM 1379 C C . ARG A 1 177 ? -22.628 -19.960 13.134 1.00 96.19 177 ARG A C 1
ATOM 1381 O O . ARG A 1 177 ? -23.707 -19.403 13.303 1.00 96.19 177 ARG A O 1
ATOM 1388 N N . GLU A 1 178 ? -21.576 -19.759 13.922 1.00 95.81 178 GLU A N 1
ATOM 1389 C CA . GLU A 1 178 ? -21.648 -18.870 15.084 1.00 95.81 178 GLU A CA 1
ATOM 1390 C C . GLU A 1 178 ? -21.843 -17.402 14.661 1.00 95.81 178 GLU A C 1
ATOM 1392 O O . GLU A 1 178 ? -22.694 -16.713 15.217 1.00 95.81 178 GLU A O 1
ATOM 1397 N N . LEU A 1 179 ? -21.178 -16.939 13.596 1.00 96.25 179 LEU A N 1
ATOM 1398 C CA . LEU A 1 179 ? -21.433 -15.607 13.025 1.00 96.25 179 LEU A CA 1
ATOM 1399 C C . LEU A 1 179 ? -22.875 -15.457 12.510 1.00 96.25 179 LEU A C 1
ATOM 1401 O O . LEU A 1 179 ? -23.489 -14.410 12.719 1.00 96.25 179 LEU A O 1
ATOM 1405 N N . ALA A 1 180 ? -23.428 -16.495 11.874 1.00 95.69 180 ALA A N 1
ATOM 1406 C CA . ALA A 1 180 ? -24.809 -16.491 11.393 1.00 95.69 180 ALA A CA 1
ATOM 1407 C C . ALA A 1 180 ? -25.825 -16.388 12.542 1.00 95.69 180 ALA A C 1
ATOM 1409 O O . ALA A 1 180 ? -26.788 -15.631 12.434 1.00 95.69 180 ALA A O 1
ATOM 1410 N N . LYS A 1 181 ? -25.599 -17.101 13.657 1.00 95.12 181 LYS A N 1
ATOM 1411 C CA . LYS A 1 181 ? -26.442 -17.004 14.866 1.00 95.12 181 LYS A CA 1
ATOM 1412 C C . LYS A 1 181 ? -26.456 -15.592 15.446 1.00 95.12 181 LYS A C 1
ATOM 1414 O O . LYS A 1 181 ? -27.492 -15.136 15.912 1.00 95.12 181 LYS A O 1
ATOM 1419 N N . LEU A 1 182 ? -25.324 -14.897 15.367 1.00 93.31 182 LEU A N 1
ATOM 1420 C CA . LEU A 1 182 ? -25.179 -13.501 15.780 1.00 93.31 182 LEU A CA 1
ATOM 1421 C C . LEU A 1 182 ? -25.743 -12.498 14.750 1.00 93.31 182 LEU A C 1
ATOM 1423 O O . LEU A 1 182 ? -25.580 -11.292 14.915 1.00 93.31 182 LEU A O 1
ATOM 1427 N N . GLY A 1 183 ? -26.374 -12.969 13.668 1.00 93.69 183 GLY A N 1
ATOM 1428 C CA . GLY A 1 183 ? -26.980 -12.121 12.640 1.00 93.69 183 GLY A CA 1
ATOM 1429 C C . GLY A 1 183 ? -25.977 -11.436 11.706 1.00 93.69 183 GLY A C 1
ATOM 1430 O O . GLY A 1 183 ? -26.334 -10.474 11.024 1.00 93.69 183 GLY A O 1
ATOM 1431 N N . HIS A 1 184 ? -24.720 -11.891 11.656 1.00 94.69 184 HIS A N 1
ATOM 1432 C CA . HIS A 1 184 ? -23.740 -11.355 10.712 1.00 94.69 184 HIS A CA 1
ATOM 1433 C C . HIS A 1 184 ? -23.912 -11.974 9.316 1.00 94.69 184 HIS A C 1
ATOM 1435 O O . HIS A 1 184 ? -24.194 -13.169 9.201 1.00 94.69 184 HIS A O 1
ATOM 1441 N N . PRO A 1 185 ? -23.700 -11.195 8.237 1.00 94.69 185 PRO A N 1
ATOM 1442 C CA . PRO A 1 185 ? -23.723 -11.731 6.883 1.00 94.69 185 PRO A CA 1
ATOM 1443 C C . PRO A 1 185 ? -22.598 -12.753 6.697 1.00 94.69 185 PRO A C 1
ATOM 1445 O O . PRO A 1 185 ? -21.467 -12.542 7.128 1.00 94.69 185 PRO A O 1
ATOM 1448 N N . ILE A 1 186 ? -22.915 -13.870 6.043 1.00 94.06 186 ILE A N 1
ATOM 1449 C CA . ILE A 1 186 ? -21.984 -14.994 5.864 1.00 94.06 186 ILE A CA 1
ATOM 1450 C C . ILE A 1 186 ? -21.599 -15.231 4.404 1.00 94.06 186 ILE A C 1
ATOM 1452 O O . ILE A 1 186 ? -20.667 -15.983 4.131 1.00 94.06 186 ILE A O 1
ATOM 1456 N N . ASP A 1 187 ? -22.276 -14.598 3.451 1.00 89.69 187 ASP A N 1
ATOM 1457 C CA . ASP A 1 187 ? -22.080 -14.863 2.018 1.00 89.69 187 ASP A CA 1
ATOM 1458 C C . ASP A 1 187 ? -20.686 -14.470 1.525 1.00 89.69 187 ASP A C 1
ATOM 1460 O O . ASP A 1 187 ? -20.152 -15.079 0.602 1.00 89.69 187 ASP A O 1
ATOM 1464 N N . GLN A 1 188 ? -20.081 -13.481 2.182 1.00 83.44 188 GLN A N 1
ATOM 1465 C CA . GLN A 1 188 ? -18.771 -12.935 1.835 1.00 83.44 188 GLN A CA 1
ATOM 1466 C C . GLN A 1 188 ? -17.644 -13.448 2.743 1.00 83.44 188 GLN A C 1
ATOM 1468 O O . GLN A 1 188 ? -16.499 -13.031 2.582 1.00 83.44 188 GLN A O 1
ATOM 1473 N N . LEU A 1 189 ? -17.941 -14.347 3.693 1.00 94.81 189 LEU A N 1
ATOM 1474 C CA . LEU A 1 189 ? -16.936 -14.866 4.621 1.00 94.81 189 LEU A CA 1
ATOM 1475 C C . LEU A 1 189 ? -15.919 -15.742 3.860 1.00 94.81 189 LEU A C 1
ATOM 1477 O O . LEU A 1 189 ? -16.317 -16.737 3.244 1.00 94.81 189 LEU A O 1
ATOM 1481 N N . PRO A 1 190 ? -14.615 -15.408 3.874 1.00 95.06 190 PRO A N 1
ATOM 1482 C CA . PRO A 1 190 ? -13.622 -16.150 3.112 1.00 95.06 190 PRO A CA 1
ATOM 1483 C C . PRO A 1 190 ? -13.248 -17.459 3.813 1.00 95.06 190 PRO A C 1
ATOM 1485 O O . PRO A 1 190 ? -13.007 -17.499 5.019 1.00 95.06 190 PRO A O 1
ATOM 1488 N N . LYS A 1 191 ? -13.083 -18.525 3.023 1.00 97.00 191 LYS A N 1
ATOM 1489 C CA . LYS A 1 191 ? -12.440 -19.765 3.475 1.00 97.00 191 LYS A CA 1
ATOM 1490 C C . LYS A 1 191 ? -10.938 -19.681 3.227 1.00 97.00 191 LYS A C 1
ATOM 1492 O O . LYS A 1 191 ? -10.488 -19.907 2.101 1.00 97.00 191 LYS A O 1
ATOM 1497 N N . VAL A 1 192 ? -10.179 -19.369 4.273 1.00 97.31 192 VAL A N 1
ATOM 1498 C CA . VAL A 1 192 ? -8.753 -19.031 4.200 1.00 97.31 192 VAL A CA 1
ATOM 1499 C C . VAL A 1 192 ? -7.896 -20.290 4.133 1.00 97.31 192 VAL A C 1
ATOM 1501 O O . VAL A 1 192 ? -7.623 -20.922 5.146 1.00 97.31 192 VAL A O 1
ATOM 1504 N N . ARG A 1 193 ? -7.459 -20.674 2.932 1.00 97.12 193 ARG A N 1
ATOM 1505 C CA . ARG A 1 193 ? -6.538 -21.803 2.713 1.00 97.12 193 ARG A CA 1
ATOM 1506 C C . ARG A 1 193 ? -5.088 -21.348 2.687 1.00 97.12 193 ARG A C 1
ATOM 1508 O O . ARG A 1 193 ? -4.205 -22.115 3.058 1.00 97.12 193 ARG A O 1
ATOM 1515 N N . ARG A 1 194 ? -4.841 -20.140 2.174 1.00 97.94 194 ARG A N 1
ATOM 1516 C CA . ARG A 1 194 ? -3.495 -19.589 1.996 1.00 97.94 194 ARG A CA 1
ATOM 1517 C C . ARG A 1 194 ? -3.439 -18.136 2.437 1.00 97.94 194 ARG A C 1
ATOM 1519 O O . ARG A 1 194 ? -4.108 -17.274 1.860 1.00 97.94 194 ARG A O 1
ATOM 1526 N N . THR A 1 195 ? -2.565 -17.872 3.396 1.00 98.56 195 THR A N 1
ATOM 1527 C CA . THR A 1 195 ? -2.343 -16.550 3.976 1.00 98.56 195 THR A CA 1
ATOM 1528 C C . THR A 1 195 ? -1.001 -15.999 3.534 1.00 98.56 195 THR A C 1
ATOM 1530 O O . THR A 1 195 ? 0.026 -16.661 3.671 1.00 98.56 195 THR A O 1
ATOM 1533 N N . LEU A 1 196 ? -0.994 -14.771 3.026 1.00 98.56 196 LEU A N 1
ATOM 1534 C CA . LEU A 1 196 ? 0.224 -14.011 2.772 1.00 98.56 196 LEU A CA 1
ATOM 1535 C C . LEU A 1 196 ? 0.459 -13.042 3.929 1.00 98.56 196 LEU A C 1
ATOM 1537 O O . LEU A 1 196 ? -0.378 -12.185 4.187 1.00 98.56 196 LEU A O 1
ATOM 1541 N N . ILE A 1 197 ? 1.608 -13.138 4.587 1.00 98.56 197 ILE A N 1
ATOM 1542 C CA . ILE A 1 197 ? 2.029 -12.206 5.634 1.00 98.56 197 ILE A CA 1
ATOM 1543 C C . ILE A 1 197 ? 3.126 -11.315 5.064 1.00 98.56 197 ILE A C 1
ATOM 1545 O O . ILE A 1 197 ? 4.211 -11.790 4.729 1.00 98.56 197 ILE A O 1
ATOM 1549 N N . LEU A 1 198 ? 2.838 -10.023 4.935 1.00 98.12 198 LEU A N 1
ATOM 1550 C CA . LEU A 1 198 ? 3.801 -9.002 4.544 1.00 98.12 198 LEU A CA 1
ATOM 1551 C C . LEU A 1 198 ? 4.367 -8.344 5.802 1.00 98.12 198 LEU A C 1
ATOM 1553 O O . LEU A 1 198 ? 3.615 -7.706 6.531 1.00 98.12 198 LEU A O 1
ATOM 1557 N N . CYS A 1 199 ? 5.674 -8.454 6.038 1.00 96.31 199 CYS A N 1
ATOM 1558 C CA . CYS A 1 199 ? 6.301 -7.899 7.242 1.00 96.31 199 CYS A CA 1
ATOM 1559 C C . CYS A 1 199 ? 7.714 -7.323 6.993 1.00 96.31 199 CYS A C 1
ATOM 1561 O O . CYS A 1 199 ? 8.323 -7.541 5.933 1.00 96.31 199 CYS A O 1
ATOM 1563 N N . PRO A 1 200 ? 8.266 -6.538 7.936 1.00 95.06 200 PRO A N 1
ATOM 1564 C CA . PRO A 1 200 ? 9.673 -6.145 7.931 1.00 95.06 200 PRO A CA 1
ATOM 1565 C C . PRO A 1 200 ? 10.635 -7.353 7.878 1.00 95.06 200 PRO A C 1
ATOM 1567 O O . PRO A 1 200 ? 10.359 -8.380 8.495 1.00 95.06 200 PRO A O 1
ATOM 1570 N N . PRO A 1 201 ? 11.806 -7.257 7.205 1.00 92.75 201 PRO A N 1
ATOM 1571 C CA . PRO A 1 201 ? 12.704 -8.407 7.027 1.00 92.75 201 PRO A CA 1
ATOM 1572 C C . PRO A 1 201 ? 13.196 -9.032 8.339 1.00 92.75 201 PRO A C 1
ATOM 1574 O O . PRO A 1 201 ? 13.327 -10.248 8.429 1.00 92.75 201 PRO A O 1
ATOM 1577 N N . HIS A 1 202 ? 13.432 -8.210 9.364 1.00 93.12 202 HIS A N 1
ATOM 1578 C CA . HIS A 1 202 ? 13.890 -8.668 10.677 1.00 93.12 202 HIS A CA 1
ATOM 1579 C C . HIS A 1 202 ? 12.794 -9.392 11.481 1.00 93.12 202 HIS A C 1
ATOM 1581 O O . HIS A 1 202 ? 13.113 -10.090 12.438 1.00 93.12 202 HIS A O 1
ATOM 1587 N N . LEU A 1 203 ? 11.518 -9.282 11.081 1.00 95.69 203 LEU A N 1
ATOM 1588 C CA . LEU A 1 203 ? 10.393 -9.952 11.741 1.00 95.69 203 LEU A CA 1
ATOM 1589 C C . LEU A 1 203 ? 10.029 -11.300 11.110 1.00 95.69 203 LEU A C 1
ATOM 1591 O O . LEU A 1 203 ? 9.195 -12.007 11.662 1.00 95.69 203 LEU A O 1
ATOM 1595 N N . ILE A 1 204 ? 10.663 -11.710 10.006 1.00 96.19 204 ILE A N 1
ATOM 1596 C CA . ILE A 1 204 ? 10.373 -12.996 9.343 1.00 96.19 204 ILE A CA 1
ATOM 1597 C C . ILE A 1 204 ? 10.559 -14.179 10.303 1.00 96.19 204 ILE A C 1
ATOM 1599 O O . ILE A 1 204 ? 9.702 -15.057 10.388 1.00 96.19 204 ILE A O 1
ATOM 1603 N N . THR A 1 205 ? 11.662 -14.198 11.056 1.00 96.19 205 THR A N 1
ATOM 1604 C CA . THR A 1 205 ? 11.926 -15.254 12.045 1.00 96.19 205 THR A CA 1
ATOM 1605 C C . THR A 1 205 ? 10.923 -15.208 13.194 1.00 96.19 205 THR A C 1
ATOM 1607 O O . THR A 1 205 ? 10.434 -16.255 13.606 1.00 96.19 205 THR A O 1
ATOM 1610 N N . SER A 1 206 ? 10.572 -14.006 13.664 1.00 95.69 206 SER A N 1
ATOM 1611 C CA . SER A 1 206 ? 9.566 -13.819 14.714 1.00 95.69 206 SER A CA 1
ATOM 1612 C C . SER A 1 206 ? 8.203 -14.364 14.277 1.00 95.69 206 SER A C 1
ATOM 1614 O O . SER A 1 206 ? 7.656 -15.245 14.930 1.00 95.69 206 SER A O 1
ATOM 1616 N N . TRP A 1 207 ? 7.720 -13.977 13.092 1.00 97.81 207 TRP A N 1
ATOM 1617 C CA . TRP A 1 207 ? 6.476 -14.490 12.511 1.00 97.81 207 TRP A CA 1
ATOM 1618 C C . TRP A 1 207 ? 6.462 -16.012 12.350 1.00 97.81 207 TRP A C 1
ATOM 1620 O O . TRP A 1 207 ? 5.437 -16.645 12.594 1.00 97.81 207 TRP A O 1
ATOM 1630 N N . ARG A 1 208 ? 7.593 -16.619 11.973 1.00 97.31 208 ARG A N 1
ATOM 1631 C CA . ARG A 1 208 ? 7.721 -18.081 11.899 1.00 97.31 208 ARG A CA 1
ATOM 1632 C C . ARG A 1 208 ? 7.573 -18.737 13.277 1.00 97.31 208 ARG A C 1
ATOM 1634 O O . ARG A 1 208 ? 6.932 -19.781 13.380 1.00 97.31 208 ARG A O 1
ATOM 1641 N N . ASN A 1 209 ? 8.158 -18.143 14.315 1.00 96.75 209 ASN A N 1
ATOM 1642 C CA . ASN A 1 209 ? 8.054 -18.642 15.686 1.00 96.75 209 ASN A CA 1
ATOM 1643 C C . ASN A 1 209 ? 6.635 -18.470 16.242 1.00 96.75 209 ASN A C 1
ATOM 1645 O O . ASN A 1 209 ? 6.107 -19.404 16.840 1.00 96.75 209 ASN A O 1
ATOM 1649 N N . GLU A 1 210 ? 5.996 -17.328 15.985 1.00 97.00 210 GLU A N 1
ATOM 1650 C CA . GLU A 1 210 ? 4.606 -17.077 16.380 1.00 97.00 210 GLU A CA 1
ATOM 1651 C C . GLU A 1 210 ? 3.635 -18.043 15.693 1.00 97.00 210 GLU A C 1
ATOM 1653 O O . GLU A 1 210 ? 2.794 -18.642 16.358 1.00 97.00 210 GLU A O 1
ATOM 1658 N N . ALA A 1 211 ? 3.797 -18.289 14.387 1.00 97.50 211 ALA A N 1
ATOM 1659 C CA . ALA A 1 211 ? 3.008 -19.295 13.674 1.00 97.50 211 ALA A CA 1
ATOM 1660 C C . ALA A 1 211 ? 3.139 -20.680 14.323 1.00 97.50 211 ALA A C 1
ATOM 1662 O O . ALA A 1 211 ? 2.131 -21.323 14.592 1.00 97.50 211 ALA A O 1
ATOM 1663 N N . ARG A 1 212 ? 4.363 -21.102 14.670 1.00 97.31 212 ARG A N 1
ATOM 1664 C CA . ARG A 1 212 ? 4.600 -22.374 15.370 1.00 97.31 212 ARG A CA 1
ATOM 1665 C C . ARG A 1 212 ? 3.949 -22.420 16.758 1.00 97.31 212 ARG A C 1
ATOM 1667 O O . ARG A 1 212 ? 3.540 -23.492 17.186 1.00 97.31 212 ARG A O 1
ATOM 1674 N N . ALA A 1 213 ? 3.882 -21.294 17.465 1.00 96.69 213 ALA A N 1
ATOM 1675 C CA . ALA A 1 213 ? 3.305 -21.228 18.806 1.00 96.69 213 ALA A CA 1
ATOM 1676 C C . ALA A 1 213 ? 1.767 -21.224 18.805 1.00 96.69 213 ALA A C 1
ATOM 1678 O O . ALA A 1 213 ? 1.161 -21.740 19.740 1.00 96.69 213 ALA A O 1
ATOM 1679 N N . VAL A 1 214 ? 1.139 -20.626 17.789 1.00 96.75 214 VAL A N 1
ATOM 1680 C CA . VAL A 1 214 ? -0.323 -20.458 17.725 1.00 96.75 214 VAL A CA 1
ATOM 1681 C C . VAL A 1 214 ? -0.991 -21.574 16.915 1.00 96.75 214 VAL A C 1
ATOM 1683 O O . VAL A 1 214 ? -1.996 -22.122 17.359 1.00 96.75 214 VAL A O 1
ATOM 1686 N N . VAL A 1 215 ? -0.418 -21.922 15.760 1.00 96.44 215 VAL A N 1
ATOM 1687 C CA . VAL A 1 215 ? -0.938 -22.889 14.772 1.00 96.44 215 VAL A CA 1
ATOM 1688 C C . VAL A 1 215 ? 0.182 -23.848 14.327 1.00 96.44 215 VAL A C 1
ATOM 1690 O O . VAL A 1 215 ? 0.664 -23.767 13.193 1.00 96.44 215 VAL A O 1
ATOM 1693 N N . PRO A 1 216 ? 0.673 -24.731 15.219 1.00 96.12 216 PRO A N 1
ATOM 1694 C CA . PRO A 1 216 ? 1.825 -25.603 14.953 1.00 96.12 216 PRO A CA 1
ATOM 1695 C C . PRO A 1 216 ? 1.658 -26.523 13.733 1.00 96.12 216 PRO A C 1
ATOM 1697 O O . PRO A 1 216 ? 2.652 -26.940 13.137 1.00 96.12 216 PRO A O 1
ATOM 1700 N N . GLU A 1 217 ? 0.423 -26.837 13.353 1.00 94.12 217 GLU A N 1
ATOM 1701 C CA . GLU A 1 217 ? 0.059 -27.642 12.189 1.00 94.12 217 GLU A CA 1
ATOM 1702 C C . GLU A 1 217 ? 0.198 -26.901 10.848 1.00 94.12 217 GLU A C 1
ATOM 1704 O O . GLU A 1 217 ? 0.298 -27.540 9.798 1.00 94.12 217 GLU A O 1
ATOM 1709 N N . ALA A 1 218 ? 0.222 -25.564 10.858 1.00 96.12 218 ALA A N 1
ATOM 1710 C CA . ALA A 1 218 ? 0.330 -24.764 9.647 1.00 96.12 218 ALA A CA 1
ATOM 1711 C C . ALA A 1 218 ? 1.762 -24.791 9.096 1.00 96.12 218 ALA A C 1
ATOM 1713 O O . ALA A 1 218 ? 2.730 -24.426 9.772 1.00 96.12 218 ALA A O 1
ATOM 1714 N N . ARG A 1 219 ? 1.922 -25.149 7.819 1.00 97.88 219 ARG A N 1
ATOM 1715 C CA . ARG A 1 219 ? 3.215 -25.024 7.141 1.00 97.88 219 ARG A CA 1
ATOM 1716 C C . ARG A 1 219 ? 3.475 -23.568 6.799 1.00 97.88 219 ARG A C 1
ATOM 1718 O O . ARG A 1 219 ? 2.604 -22.858 6.294 1.00 97.88 219 ARG A O 1
ATOM 1725 N N . VAL A 1 220 ? 4.719 -23.158 7.026 1.00 98.19 220 VAL A N 1
ATOM 1726 C CA . VAL A 1 220 ? 5.195 -21.792 6.809 1.00 98.19 220 VAL A CA 1
ATOM 1727 C C . VAL A 1 220 ? 6.296 -21.798 5.752 1.00 98.19 220 VAL A C 1
ATOM 1729 O O . VAL A 1 220 ? 7.338 -22.424 5.945 1.00 98.19 220 VAL A O 1
ATOM 1732 N N . VAL A 1 221 ? 6.100 -21.059 4.661 1.00 98.12 221 VAL A N 1
ATOM 1733 C CA . VAL A 1 221 ? 7.095 -20.871 3.592 1.00 98.12 221 VAL A CA 1
ATOM 1734 C C . VAL A 1 221 ? 7.513 -19.408 3.526 1.00 98.12 221 VAL A C 1
ATOM 1736 O O . VAL A 1 221 ? 6.681 -18.510 3.542 1.00 98.12 221 VAL A O 1
ATOM 1739 N N . GLU A 1 222 ? 8.814 -19.141 3.437 1.00 96.75 222 GLU A N 1
ATOM 1740 C CA . GLU A 1 222 ? 9.330 -17.792 3.195 1.00 96.75 222 GLU A CA 1
ATOM 1741 C C . GLU A 1 222 ? 9.516 -17.561 1.692 1.00 96.75 222 GLU A C 1
ATOM 1743 O O . GLU A 1 222 ? 10.214 -18.320 1.028 1.00 96.75 222 GLU A O 1
ATOM 1748 N N . LEU A 1 223 ? 8.919 -16.495 1.161 1.00 94.50 223 LEU A N 1
ATOM 1749 C CA . LEU A 1 223 ? 8.981 -16.131 -0.250 1.00 94.50 223 LEU A CA 1
ATOM 1750 C C . LEU A 1 223 ? 10.239 -15.310 -0.550 1.00 94.50 223 LEU A C 1
ATOM 1752 O O . LEU A 1 223 ? 10.267 -14.088 -0.360 1.00 94.50 223 LEU A O 1
ATOM 1756 N N . ARG A 1 224 ? 11.271 -15.975 -1.070 1.00 89.88 224 ARG A N 1
ATOM 1757 C CA . ARG A 1 224 ? 12.538 -15.374 -1.522 1.00 89.88 224 ARG A CA 1
ATOM 1758 C C . ARG A 1 224 ? 12.630 -15.306 -3.042 1.00 89.88 224 ARG A C 1
ATOM 1760 O O . ARG A 1 224 ? 13.213 -14.367 -3.586 1.00 89.88 224 ARG A O 1
ATOM 1767 N N . GLN A 1 225 ? 12.038 -16.278 -3.720 1.00 88.75 225 GLN A N 1
ATOM 1768 C CA . GLN A 1 225 ? 12.058 -16.443 -5.166 1.00 88.75 225 GLN A CA 1
ATOM 1769 C C . GLN A 1 225 ? 10.697 -16.939 -5.685 1.00 88.75 225 GLN A C 1
ATOM 1771 O O . GLN A 1 225 ? 9.882 -17.456 -4.922 1.00 88.75 225 GLN A O 1
ATOM 1776 N N . PRO A 1 226 ? 10.419 -16.802 -6.994 1.00 89.38 226 PRO A N 1
ATOM 1777 C CA . PRO A 1 226 ? 9.120 -17.174 -7.549 1.00 89.38 226 PRO A CA 1
ATOM 1778 C C . PRO A 1 226 ? 8.721 -18.642 -7.347 1.00 89.38 226 PRO A C 1
ATOM 1780 O O . PRO A 1 226 ? 7.539 -18.900 -7.150 1.00 89.38 226 PRO A O 1
ATOM 1783 N N . SER A 1 227 ? 9.679 -19.575 -7.366 1.00 90.75 227 SER A N 1
ATOM 1784 C CA . SER A 1 227 ? 9.436 -21.015 -7.174 1.00 90.75 227 SER A CA 1
ATOM 1785 C C . SER A 1 227 ? 8.972 -21.372 -5.761 1.00 90.75 227 SER A C 1
ATOM 1787 O O . SER A 1 227 ? 8.395 -22.433 -5.544 1.00 90.75 227 SER A O 1
ATOM 1789 N N . ASP A 1 228 ? 9.176 -20.491 -4.779 1.00 93.69 228 ASP A N 1
ATOM 1790 C CA . ASP A 1 228 ? 8.702 -20.735 -3.414 1.00 93.69 228 ASP A CA 1
ATOM 1791 C C . ASP A 1 228 ? 7.162 -20.755 -3.361 1.00 93.69 228 ASP A C 1
ATOM 1793 O O . ASP A 1 228 ? 6.584 -21.429 -2.517 1.00 93.69 228 ASP A O 1
ATOM 1797 N N . LEU A 1 229 ? 6.487 -20.095 -4.315 1.00 93.38 229 LEU A N 1
ATOM 1798 C CA . LEU A 1 229 ? 5.025 -20.132 -4.466 1.00 93.38 229 LEU A CA 1
ATOM 1799 C C . LEU A 1 229 ? 4.489 -21.488 -4.947 1.00 93.38 229 LEU A C 1
ATOM 1801 O O . LEU A 1 229 ? 3.280 -21.705 -4.897 1.00 93.38 229 LEU A O 1
ATOM 1805 N N . ASP A 1 230 ? 5.354 -22.370 -5.447 1.00 93.94 230 ASP A N 1
ATOM 1806 C CA . ASP A 1 230 ? 4.957 -23.700 -5.911 1.00 93.94 230 ASP A CA 1
ATOM 1807 C C . ASP A 1 230 ? 4.937 -24.722 -4.757 1.00 93.94 230 ASP A C 1
ATOM 1809 O O . ASP A 1 230 ? 4.345 -25.793 -4.882 1.00 93.94 230 ASP A O 1
ATOM 1813 N N . HIS A 1 231 ? 5.518 -24.373 -3.603 1.00 94.12 231 HIS A N 1
ATOM 1814 C CA . HIS A 1 231 ? 5.464 -25.186 -2.392 1.00 94.12 231 HIS A CA 1
ATOM 1815 C C . HIS A 1 231 ? 4.141 -24.954 -1.668 1.00 94.12 231 HIS A C 1
ATOM 1817 O O . HIS A 1 231 ? 3.798 -23.825 -1.321 1.00 94.12 231 HIS A O 1
ATOM 1823 N N . HIS A 1 232 ? 3.400 -26.029 -1.399 1.00 94.38 232 HIS A N 1
ATOM 1824 C CA . HIS A 1 232 ? 2.145 -25.917 -0.669 1.00 94.38 232 HIS A CA 1
ATOM 1825 C C . HIS A 1 232 ? 2.389 -25.565 0.806 1.00 94.38 232 HIS A C 1
ATOM 1827 O O . HIS A 1 232 ? 2.927 -26.372 1.565 1.00 94.38 232 HIS A O 1
ATOM 1833 N N . ALA A 1 233 ? 1.884 -24.408 1.219 1.00 97.31 233 ALA A N 1
ATOM 1834 C CA . ALA A 1 233 ? 1.823 -23.959 2.603 1.00 97.31 233 ALA A CA 1
ATOM 1835 C C . ALA A 1 233 ? 0.497 -23.254 2.910 1.00 97.31 233 ALA A C 1
ATOM 1837 O O . ALA A 1 233 ? -0.172 -22.752 2.002 1.00 97.31 233 ALA A O 1
ATOM 1838 N N . GLU A 1 234 ? 0.140 -23.214 4.189 1.00 98.19 234 GLU A N 1
ATOM 1839 C CA . GLU A 1 234 ? -0.986 -22.447 4.718 1.00 98.19 234 GLU A CA 1
ATOM 1840 C C . GLU A 1 234 ? -0.566 -20.985 4.976 1.00 98.19 234 GLU A C 1
ATOM 1842 O O . GLU A 1 234 ? -1.356 -20.066 4.754 1.00 98.19 234 GLU A O 1
ATOM 1847 N N . ILE A 1 235 ? 0.703 -20.751 5.348 1.00 98.62 235 ILE A N 1
ATOM 1848 C CA . ILE A 1 235 ? 1.276 -19.423 5.612 1.00 98.62 235 ILE A CA 1
ATOM 1849 C C . ILE A 1 235 ? 2.476 -19.156 4.697 1.00 98.62 235 ILE A C 1
ATOM 1851 O O . ILE A 1 235 ? 3.436 -19.926 4.651 1.00 98.62 235 ILE A O 1
ATOM 1855 N N . TYR A 1 236 ? 2.468 -18.002 4.033 1.00 98.56 236 TYR A N 1
ATOM 1856 C CA . TYR A 1 236 ? 3.576 -17.505 3.224 1.00 98.56 236 TYR A CA 1
ATOM 1857 C C . TYR A 1 236 ? 4.089 -16.189 3.800 1.00 98.56 236 TYR A C 1
ATOM 1859 O O . TYR A 1 236 ? 3.358 -15.203 3.860 1.00 98.56 236 TYR A O 1
ATOM 1867 N N . LEU A 1 237 ? 5.357 -16.154 4.197 1.00 98.38 237 LEU A N 1
ATOM 1868 C CA . LEU A 1 237 ? 6.019 -14.964 4.722 1.00 98.38 237 LEU A CA 1
ATOM 1869 C C . LEU A 1 237 ? 6.713 -14.215 3.587 1.00 98.38 237 LEU A C 1
ATOM 1871 O O . LEU A 1 237 ? 7.548 -14.778 2.881 1.00 98.38 237 LEU A O 1
ATOM 1875 N N . LEU A 1 238 ? 6.407 -12.935 3.428 1.00 96.94 238 LEU A N 1
ATOM 1876 C CA . LEU A 1 238 ? 7.002 -12.067 2.424 1.00 96.94 238 LEU A CA 1
ATOM 1877 C C . LEU A 1 238 ? 7.577 -10.824 3.093 1.00 96.94 238 LEU A C 1
ATOM 1879 O O . LEU A 1 238 ? 6.859 -10.043 3.711 1.00 96.94 238 LEU A O 1
ATOM 1883 N N . SER A 1 239 ? 8.875 -10.586 2.914 1.00 95.75 239 SER A N 1
ATOM 1884 C CA . SER A 1 239 ? 9.461 -9.338 3.399 1.00 95.75 239 SER A CA 1
ATOM 1885 C C . SER A 1 239 ? 9.018 -8.151 2.534 1.00 95.75 239 SER A C 1
ATOM 1887 O O . SER A 1 239 ? 8.923 -8.258 1.303 1.00 95.75 239 SER A O 1
ATOM 1889 N N . ARG A 1 240 ? 8.828 -6.976 3.143 1.00 92.50 240 ARG A N 1
ATOM 1890 C CA . ARG A 1 240 ? 8.534 -5.722 2.415 1.00 92.50 240 ARG A CA 1
ATOM 1891 C C . ARG A 1 240 ? 9.599 -5.342 1.378 1.00 92.50 240 ARG A C 1
ATOM 1893 O O . ARG A 1 240 ? 9.295 -4.659 0.398 1.00 92.50 240 ARG A O 1
ATOM 1900 N N . GLU A 1 241 ? 10.839 -5.794 1.567 1.00 89.75 241 GLU A N 1
ATOM 1901 C CA . GLU A 1 241 ? 11.931 -5.580 0.617 1.00 89.75 241 GLU A CA 1
ATOM 1902 C C . GLU A 1 241 ? 11.778 -6.498 -0.602 1.00 89.75 241 GLU A C 1
ATOM 1904 O O . GLU A 1 241 ? 11.701 -6.013 -1.733 1.00 89.75 241 GLU A O 1
ATOM 1909 N N . THR A 1 242 ? 11.600 -7.804 -0.397 1.00 89.56 242 THR A N 1
ATOM 1910 C CA . THR A 1 242 ? 11.360 -8.766 -1.488 1.00 89.56 242 THR A CA 1
ATOM 1911 C C . THR A 1 242 ? 10.065 -8.458 -2.252 1.00 89.56 242 THR A C 1
ATOM 1913 O O . THR A 1 242 ? 9.988 -8.635 -3.470 1.00 89.56 242 THR A O 1
ATOM 1916 N N . ALA A 1 243 ? 9.050 -7.914 -1.576 1.00 89.50 243 ALA A N 1
ATOM 1917 C CA . ALA A 1 243 ? 7.796 -7.508 -2.206 1.00 89.50 243 ALA A CA 1
ATOM 1918 C C . ALA A 1 243 ? 7.986 -6.433 -3.295 1.00 89.50 243 ALA A C 1
ATOM 1920 O O . ALA A 1 243 ? 7.307 -6.486 -4.329 1.00 89.50 243 ALA A O 1
ATOM 1921 N N . LYS A 1 244 ? 8.902 -5.470 -3.087 1.00 86.25 244 LYS A N 1
ATOM 1922 C CA . LYS A 1 244 ? 9.109 -4.315 -3.985 1.00 86.25 244 LYS A CA 1
ATOM 1923 C C . LYS A 1 244 ? 10.309 -4.438 -4.925 1.00 86.25 244 LYS A C 1
ATOM 1925 O O . LYS A 1 244 ? 10.302 -3.800 -5.981 1.00 86.25 244 LYS A O 1
ATOM 1930 N N . LEU A 1 245 ? 11.358 -5.162 -4.534 1.00 78.75 245 LEU A N 1
ATOM 1931 C CA . LEU A 1 245 ? 12.646 -5.123 -5.226 1.00 78.75 245 LEU A CA 1
ATOM 1932 C C . LEU A 1 245 ? 12.587 -5.923 -6.531 1.00 78.75 245 LEU A C 1
ATOM 1934 O O . LEU A 1 245 ? 12.370 -7.128 -6.529 1.00 78.75 245 LEU A O 1
ATOM 1938 N N . GLY A 1 246 ? 12.799 -5.245 -7.658 1.00 69.38 246 GLY A N 1
ATOM 1939 C CA . GLY A 1 246 ? 12.980 -5.888 -8.960 1.00 69.38 246 GLY A CA 1
ATOM 1940 C C . GLY A 1 246 ? 14.440 -6.044 -9.351 1.00 69.38 246 GLY A C 1
ATOM 1941 O O . GLY A 1 246 ? 15.335 -5.657 -8.600 1.00 69.38 246 GLY A O 1
ATOM 1942 N N . HIS A 1 247 ? 14.661 -6.585 -10.551 1.00 67.88 247 HIS A N 1
ATOM 1943 C CA . HIS A 1 247 ? 15.987 -6.679 -11.151 1.00 67.88 247 HIS A CA 1
ATOM 1944 C C . HIS A 1 247 ? 16.686 -5.322 -11.123 1.00 67.88 247 HIS A C 1
ATOM 1946 O O . HIS A 1 247 ? 16.070 -4.290 -11.417 1.00 67.88 247 HIS A O 1
ATOM 1952 N N . ALA A 1 248 ? 17.974 -5.347 -10.787 1.00 69.00 248 ALA A N 1
ATOM 1953 C CA . ALA A 1 248 ? 18.843 -4.225 -11.075 1.00 69.00 248 ALA A CA 1
ATOM 1954 C C . ALA A 1 248 ? 19.003 -4.110 -12.598 1.00 69.00 248 ALA A C 1
ATOM 1956 O O . ALA A 1 248 ? 18.935 -5.109 -13.316 1.00 69.00 248 ALA A O 1
ATOM 1957 N N . TRP A 1 249 ? 19.172 -2.888 -13.085 1.00 73.19 249 TRP A N 1
ATOM 1958 C CA . TRP A 1 249 ? 19.334 -2.601 -14.505 1.00 73.19 249 TRP A CA 1
ATOM 1959 C C . TRP A 1 249 ? 20.706 -1.979 -14.715 1.00 73.19 249 TRP A C 1
ATOM 1961 O O . TRP A 1 249 ? 21.102 -1.105 -13.946 1.00 73.19 249 TRP A O 1
ATOM 1971 N N . GLN A 1 250 ? 21.407 -2.420 -15.751 1.00 79.75 250 GLN A N 1
ATOM 1972 C CA . GLN A 1 250 ? 22.653 -1.823 -16.211 1.00 79.75 250 GLN A CA 1
ATOM 1973 C C . GLN A 1 250 ? 22.385 -1.140 -17.545 1.00 79.75 250 GLN A C 1
ATOM 1975 O O . GLN A 1 250 ? 21.755 -1.728 -18.422 1.00 79.75 250 GLN A O 1
ATOM 1980 N N . GLY A 1 251 ? 22.827 0.104 -17.684 1.00 77.25 251 GLY A N 1
ATOM 1981 C CA . GLY A 1 251 ? 22.756 0.825 -18.946 1.00 77.25 251 GLY A CA 1
ATOM 1982 C C . GLY A 1 251 ? 24.022 0.610 -19.755 1.00 77.25 251 GLY A C 1
ATOM 1983 O O . GLY A 1 251 ? 25.086 0.353 -19.197 1.00 77.25 251 GLY A O 1
ATOM 1984 N N . LEU A 1 252 ? 23.901 0.750 -21.066 1.00 76.06 252 LEU A N 1
ATOM 1985 C CA . LEU A 1 252 ? 25.037 0.889 -21.969 1.00 76.06 252 LEU A CA 1
ATOM 1986 C C . LEU A 1 252 ? 25.541 2.344 -21.892 1.00 76.06 252 LEU A C 1
ATOM 1988 O O . LEU A 1 252 ? 24.726 3.264 -21.778 1.00 76.06 252 LEU A O 1
ATOM 1992 N N . SER A 1 253 ? 26.858 2.563 -21.902 1.00 61.62 253 SER A N 1
ATOM 1993 C CA . SER A 1 253 ? 27.503 3.888 -21.818 1.00 61.62 253 SER A CA 1
ATOM 1994 C C . SER A 1 253 ? 28.207 4.283 -23.117 1.00 61.62 253 SER A C 1
ATOM 1996 O O . SER A 1 253 ? 28.507 3.422 -23.938 1.00 61.62 253 SER A O 1
ATOM 1998 N N . ALA A 1 254 ? 28.496 5.589 -23.233 1.00 54.94 254 ALA A N 1
ATOM 1999 C CA . ALA A 1 254 ? 29.295 6.260 -24.268 1.00 54.94 254 ALA A CA 1
ATOM 2000 C C . ALA A 1 254 ? 30.784 5.832 -24.312 1.00 54.94 254 ALA A C 1
ATOM 2002 O O . ALA A 1 254 ? 31.435 5.971 -25.336 1.00 54.94 254 ALA A O 1
ATOM 2003 N N . ALA A 1 255 ? 31.320 5.326 -23.198 1.00 50.50 255 ALA A N 1
ATOM 2004 C CA . ALA A 1 255 ? 32.704 4.882 -23.028 1.00 50.50 255 ALA A CA 1
ATOM 2005 C C . ALA A 1 255 ? 32.761 3.855 -21.880 1.00 50.50 255 ALA A C 1
ATOM 2007 O O . ALA A 1 255 ? 31.846 3.844 -21.041 1.00 50.50 255 ALA A O 1
ATOM 2008 N N . PRO A 1 256 ? 33.778 2.979 -21.804 1.00 43.09 256 PRO A N 1
ATOM 2009 C CA . PRO A 1 256 ? 33.911 2.071 -20.680 1.00 43.09 256 PRO A CA 1
ATOM 2010 C C . PRO A 1 256 ? 34.420 2.876 -19.475 1.00 43.09 256 PRO A C 1
ATOM 2012 O O . PRO A 1 256 ? 35.578 3.275 -19.437 1.00 43.09 256 PRO A O 1
ATOM 2015 N N . GLU A 1 257 ? 33.563 3.134 -18.484 1.00 43.06 257 GLU A N 1
ATOM 2016 C CA . GLU A 1 257 ? 34.032 3.510 -17.144 1.00 43.06 257 GLU A CA 1
ATOM 2017 C C . GLU A 1 257 ? 34.664 2.249 -16.533 1.00 43.06 257 GLU A C 1
ATOM 2019 O O . GLU A 1 257 ? 33.978 1.402 -15.959 1.00 43.06 257 GLU A O 1
ATOM 2024 N N . ILE A 1 258 ? 35.967 2.054 -16.757 1.00 43.97 258 ILE A N 1
ATOM 2025 C CA . ILE A 1 258 ? 36.733 0.981 -16.118 1.00 43.97 258 ILE A CA 1
ATOM 2026 C C . ILE A 1 258 ? 37.082 1.441 -14.702 1.00 43.97 258 ILE A C 1
ATOM 2028 O O . ILE A 1 258 ? 38.125 2.037 -14.469 1.00 43.97 258 ILE A O 1
ATOM 2032 N N . GLU A 1 259 ? 36.222 1.113 -13.748 1.00 38.94 259 GLU A N 1
ATOM 2033 C CA . GLU A 1 259 ? 36.590 1.001 -12.336 1.00 38.94 259 GLU A CA 1
ATOM 2034 C C . GLU A 1 259 ? 36.143 -0.384 -11.855 1.00 38.94 259 GLU A C 1
ATOM 2036 O O . GLU A 1 259 ? 35.021 -0.523 -11.390 1.00 38.94 259 GLU A O 1
ATOM 2041 N N . LEU A 1 260 ? 36.958 -1.432 -12.058 1.00 39.97 260 LEU A N 1
ATOM 2042 C CA . LEU A 1 260 ? 36.948 -2.728 -11.338 1.00 39.97 260 LEU A CA 1
ATOM 2043 C C . LEU A 1 260 ? 38.111 -3.614 -11.850 1.00 39.97 260 LEU A C 1
ATOM 2045 O O . LEU A 1 260 ? 38.538 -3.455 -12.997 1.00 39.97 260 LEU A O 1
ATOM 2049 N N . PRO A 1 261 ? 38.655 -4.529 -11.019 1.00 38.84 261 PRO A N 1
ATOM 2050 C CA . PRO A 1 261 ? 39.928 -5.186 -11.278 1.00 38.84 261 PRO A CA 1
ATOM 2051 C C . PRO A 1 261 ? 39.852 -6.120 -12.489 1.00 38.84 261 PRO A C 1
ATOM 2053 O O . PRO A 1 261 ? 38.896 -6.868 -12.705 1.00 38.84 261 PRO A O 1
ATOM 2056 N N . THR A 1 262 ? 40.904 -6.028 -13.287 1.00 37.38 262 THR A N 1
ATOM 2057 C CA . THR A 1 262 ? 41.142 -6.677 -14.570 1.00 37.38 262 THR A CA 1
ATOM 2058 C C . THR A 1 262 ? 41.185 -8.200 -14.440 1.00 37.38 262 THR A C 1
ATOM 2060 O O . THR A 1 262 ? 42.194 -8.773 -14.042 1.00 37.38 262 THR A O 1
ATOM 2063 N N . THR A 1 263 ? 40.107 -8.879 -14.838 1.00 50.94 263 THR A N 1
ATOM 2064 C CA . THR A 1 263 ? 40.199 -10.292 -15.241 1.00 50.94 263 THR A CA 1
ATOM 2065 C C . THR A 1 263 ? 40.454 -10.370 -16.749 1.00 50.94 263 THR A C 1
ATOM 2067 O O . THR A 1 263 ? 40.045 -9.484 -17.501 1.00 50.94 263 THR A O 1
ATOM 2070 N N . GLU A 1 264 ? 41.153 -11.416 -17.198 1.00 41.84 264 GLU A N 1
ATOM 2071 C CA . GLU A 1 264 ? 41.543 -11.663 -18.602 1.00 41.84 264 GLU A CA 1
ATOM 2072 C C . GLU A 1 264 ? 40.356 -11.528 -19.587 1.00 41.84 264 GLU A C 1
ATOM 2074 O O . GLU A 1 264 ? 40.485 -10.971 -20.677 1.00 41.84 264 GLU A O 1
ATOM 2079 N N . LEU A 1 265 ? 39.161 -11.953 -19.155 1.00 42.75 265 LEU A N 1
ATOM 2080 C CA . LEU A 1 265 ? 37.900 -11.863 -19.903 1.00 42.75 265 LEU A CA 1
ATOM 2081 C C . LEU A 1 265 ? 37.444 -10.417 -20.159 1.00 42.75 265 LEU A C 1
ATOM 2083 O O . LEU A 1 265 ? 36.876 -10.125 -21.212 1.00 42.75 265 LEU A O 1
ATOM 2087 N N . THR A 1 266 ? 37.711 -9.490 -19.234 1.00 44.47 266 THR A N 1
ATOM 2088 C CA . THR A 1 266 ? 37.359 -8.072 -19.397 1.00 44.47 266 THR A CA 1
ATOM 2089 C C . THR A 1 266 ? 38.264 -7.384 -20.420 1.00 44.47 266 THR A C 1
ATOM 2091 O O . THR A 1 266 ? 37.807 -6.488 -21.126 1.00 44.47 266 THR A O 1
ATOM 2094 N N . ARG A 1 267 ? 39.524 -7.827 -20.560 1.00 40.31 267 ARG A N 1
ATOM 2095 C CA . ARG A 1 267 ? 40.441 -7.321 -21.597 1.00 40.31 267 ARG A CA 1
ATOM 2096 C C . ARG A 1 267 ? 40.021 -7.761 -22.998 1.00 40.31 267 ARG A C 1
ATOM 2098 O O . ARG A 1 267 ? 40.027 -6.928 -23.894 1.00 40.31 267 ARG A O 1
ATOM 2105 N N . GLN A 1 268 ? 39.579 -9.009 -23.169 1.00 37.47 268 GLN A N 1
ATOM 2106 C CA . GLN A 1 268 ? 39.087 -9.504 -24.465 1.00 37.47 268 GLN A CA 1
ATOM 2107 C C . GLN A 1 268 ? 37.767 -8.841 -24.901 1.00 37.47 268 GLN A C 1
ATOM 2109 O O . GLN A 1 268 ? 37.531 -8.662 -26.093 1.00 37.47 268 GLN A O 1
ATOM 2114 N N . ALA A 1 269 ? 36.916 -8.431 -23.952 1.00 37.50 269 ALA A N 1
ATOM 2115 C CA . ALA A 1 269 ? 35.711 -7.652 -24.250 1.00 37.50 269 ALA A CA 1
ATOM 2116 C C . ALA A 1 269 ? 36.010 -6.168 -24.549 1.00 37.50 269 ALA A C 1
ATOM 2118 O O . ALA A 1 269 ? 35.317 -5.552 -25.358 1.00 37.50 269 ALA A O 1
ATOM 2119 N N . ALA A 1 270 ? 37.039 -5.593 -23.915 1.00 37.00 270 ALA A N 1
ATOM 2120 C CA . ALA A 1 270 ? 37.480 -4.217 -24.149 1.00 37.00 270 ALA A CA 1
ATOM 2121 C C . ALA A 1 270 ? 38.262 -4.050 -25.466 1.00 37.00 270 ALA A C 1
ATOM 2123 O O . ALA A 1 270 ? 38.199 -2.987 -26.076 1.00 37.00 270 ALA A O 1
ATOM 2124 N N . SER A 1 271 ? 38.950 -5.095 -25.941 1.00 37.31 271 SER A N 1
ATOM 2125 C CA . SER A 1 271 ? 39.787 -5.061 -27.151 1.00 37.31 271 SER A CA 1
ATOM 2126 C C . SER A 1 271 ? 39.016 -5.183 -28.475 1.00 37.31 271 SER A C 1
ATOM 2128 O O . SER A 1 271 ? 39.632 -5.307 -29.528 1.00 37.31 271 SER A O 1
ATOM 2130 N N . ALA A 1 272 ? 37.679 -5.159 -28.445 1.00 40.75 272 ALA A N 1
ATOM 2131 C CA . ALA A 1 272 ? 36.813 -5.198 -29.626 1.00 40.75 272 ALA A CA 1
ATOM 2132 C C . ALA A 1 272 ? 35.900 -3.950 -29.695 1.00 40.75 272 ALA A C 1
ATOM 2134 O O . ALA A 1 272 ? 34.679 -4.069 -29.710 1.00 40.75 272 ALA A O 1
ATOM 2135 N N . ASN A 1 273 ? 36.493 -2.748 -29.663 1.00 44.19 273 ASN A N 1
ATOM 2136 C CA . ASN A 1 273 ? 35.982 -1.459 -30.185 1.00 44.19 273 ASN A CA 1
ATOM 2137 C C . ASN A 1 273 ? 34.470 -1.119 -30.075 1.00 44.19 273 ASN A C 1
ATOM 2139 O O . ASN A 1 273 ? 33.901 -0.583 -31.024 1.00 44.19 273 ASN A O 1
ATOM 2143 N N . LEU A 1 274 ? 33.773 -1.391 -28.958 1.00 49.28 274 LEU A N 1
ATOM 2144 C CA . LEU A 1 274 ? 32.298 -1.245 -28.904 1.00 49.28 274 LEU A CA 1
ATOM 2145 C C . LEU A 1 274 ? 31.690 -0.741 -27.577 1.00 49.28 274 LEU A C 1
ATOM 2147 O O . LEU A 1 274 ? 30.511 -0.985 -27.301 1.00 49.28 274 LEU A O 1
ATOM 2151 N N . ALA A 1 275 ? 32.444 -0.005 -26.764 1.00 55.56 275 ALA A N 1
ATOM 2152 C CA . ALA A 1 275 ? 31.861 0.799 -25.692 1.00 55.56 275 ALA A CA 1
ATOM 2153 C C . ALA A 1 275 ? 31.466 2.165 -26.273 1.00 55.56 275 ALA A C 1
ATOM 2155 O O . ALA A 1 275 ? 32.337 2.893 -26.732 1.00 55.56 275 ALA A O 1
ATOM 2156 N N . GLY A 1 276 ? 30.171 2.493 -26.303 1.00 66.25 276 GLY A N 1
ATOM 2157 C CA . GLY A 1 276 ? 29.717 3.806 -26.770 1.00 66.25 276 GLY A CA 1
ATOM 2158 C C . GLY A 1 276 ? 28.633 3.846 -27.829 1.00 66.25 276 GLY A C 1
ATOM 2159 O O . GLY A 1 276 ? 28.138 4.928 -28.123 1.00 66.25 276 GLY A O 1
ATOM 2160 N N . SER A 1 277 ? 28.225 2.706 -28.386 1.00 75.00 277 SER A N 1
ATOM 2161 C CA . SER A 1 277 ? 27.289 2.653 -29.512 1.00 75.00 277 SER A CA 1
ATOM 2162 C C . SER A 1 277 ? 26.119 1.695 -29.291 1.00 75.00 277 SER A C 1
ATOM 2164 O O . SER A 1 277 ? 26.205 0.710 -28.555 1.00 75.00 277 SER A O 1
ATOM 2166 N N . CYS A 1 278 ? 24.990 1.989 -29.937 1.00 78.00 278 CYS A N 1
ATOM 2167 C CA . CYS A 1 278 ? 23.802 1.147 -29.929 1.00 78.00 278 CYS A CA 1
ATOM 2168 C C . CYS A 1 278 ? 24.125 -0.248 -30.502 1.00 78.00 278 CYS A C 1
ATOM 2170 O O . CYS A 1 278 ? 24.718 -0.343 -31.580 1.00 78.00 278 CYS A O 1
ATOM 2172 N N . PRO A 1 279 ? 23.700 -1.347 -29.847 1.00 74.81 279 PRO A N 1
ATOM 2173 C CA . PRO A 1 279 ? 23.989 -2.698 -30.326 1.00 74.81 279 PRO A CA 1
ATOM 2174 C C . PRO A 1 279 ? 23.221 -3.059 -31.605 1.00 74.81 279 PRO A C 1
ATOM 2176 O O . PRO A 1 279 ? 23.616 -3.982 -32.308 1.00 74.81 279 PRO A O 1
ATOM 2179 N N . ARG A 1 280 ? 22.149 -2.331 -31.932 1.00 77.75 280 ARG A N 1
ATOM 2180 C CA . ARG A 1 280 ? 21.361 -2.554 -33.148 1.00 77.75 280 ARG A CA 1
ATOM 2181 C C . ARG A 1 280 ? 21.847 -1.683 -34.309 1.00 77.75 280 ARG A C 1
ATOM 2183 O O . ARG A 1 280 ? 22.303 -2.209 -35.319 1.00 77.75 280 ARG A O 1
ATOM 2190 N N . CYS A 1 281 ? 21.791 -0.360 -34.151 1.00 74.12 281 CYS A N 1
ATOM 2191 C CA . CYS A 1 281 ? 22.064 0.596 -35.234 1.00 74.12 281 CYS A CA 1
ATOM 2192 C C . CYS A 1 281 ? 23.429 1.297 -35.155 1.00 74.12 281 CYS A C 1
ATOM 2194 O O . CYS A 1 281 ? 23.641 2.286 -35.848 1.00 74.12 281 CYS A O 1
ATOM 2196 N N . GLY A 1 282 ? 24.322 0.896 -34.244 1.00 72.56 282 GLY A N 1
ATOM 2197 C CA . GLY A 1 282 ? 25.673 1.465 -34.155 1.00 72.56 282 GLY A CA 1
ATOM 2198 C C . GLY A 1 282 ? 25.755 2.953 -33.781 1.00 72.56 282 GLY A C 1
ATOM 2199 O O . GLY A 1 282 ? 26.857 3.471 -33.626 1.00 72.56 282 GLY A O 1
ATOM 2200 N N . ALA A 1 283 ? 24.628 3.646 -33.601 1.00 77.00 283 ALA A N 1
ATOM 2201 C CA . ALA A 1 283 ? 24.601 5.065 -33.273 1.00 77.00 283 ALA A CA 1
ATOM 2202 C C . ALA A 1 283 ? 25.239 5.342 -31.910 1.00 77.00 283 ALA A C 1
ATOM 2204 O O . ALA A 1 283 ? 25.032 4.581 -30.959 1.00 77.00 283 ALA A O 1
ATOM 2205 N N . ALA A 1 284 ? 25.976 6.448 -31.808 1.00 76.38 284 ALA A N 1
ATOM 2206 C CA . ALA A 1 284 ? 26.623 6.855 -30.571 1.00 76.38 284 ALA A CA 1
ATOM 2207 C C . ALA A 1 284 ? 25.595 7.070 -29.445 1.00 76.38 284 ALA A C 1
ATOM 2209 O O . ALA A 1 284 ? 24.540 7.683 -29.621 1.00 76.38 284 ALA A O 1
ATOM 2210 N N . ILE A 1 285 ? 25.904 6.548 -28.263 1.00 79.19 285 ILE A N 1
ATOM 2211 C CA . ILE A 1 285 ? 25.094 6.687 -27.059 1.00 79.19 285 ILE A CA 1
ATOM 2212 C C . ILE A 1 285 ? 25.535 7.968 -26.353 1.00 79.19 285 ILE A C 1
ATOM 2214 O O . ILE A 1 285 ? 26.590 8.003 -25.736 1.00 79.19 285 ILE A O 1
ATOM 2218 N N . ALA A 1 286 ? 24.706 9.012 -26.393 1.00 75.88 286 ALA A N 1
ATOM 2219 C CA . ALA A 1 286 ? 25.031 10.297 -25.763 1.00 75.88 286 ALA A CA 1
ATOM 2220 C C . ALA A 1 286 ? 24.965 10.273 -24.220 1.00 75.88 286 ALA A C 1
ATOM 2222 O O . ALA A 1 286 ? 25.630 11.046 -23.536 1.00 75.88 286 ALA A O 1
ATOM 2223 N N . ASN A 1 287 ? 24.135 9.396 -23.648 1.00 79.12 287 ASN A N 1
ATOM 2224 C CA . ASN A 1 287 ? 23.852 9.368 -22.212 1.00 79.12 287 ASN A CA 1
ATOM 2225 C C . ASN A 1 287 ? 24.773 8.407 -21.443 1.00 79.12 287 ASN A C 1
ATOM 2227 O O . ASN A 1 287 ? 25.146 7.341 -21.932 1.00 79.12 287 ASN A O 1
ATOM 2231 N N . LYS A 1 288 ? 25.039 8.729 -20.171 1.00 79.75 288 LYS A N 1
ATOM 2232 C CA . LYS A 1 288 ? 25.723 7.825 -19.230 1.00 79.75 288 LYS A CA 1
ATOM 2233 C C . LYS A 1 288 ? 24.910 6.545 -18.976 1.00 79.75 288 LYS A C 1
ATOM 2235 O O . LYS A 1 288 ? 23.675 6.577 -18.968 1.00 79.75 288 LYS A O 1
ATOM 2240 N N . ALA A 1 289 ? 25.594 5.438 -18.665 1.00 76.50 289 ALA A N 1
ATOM 2241 C CA . ALA A 1 289 ? 24.962 4.149 -18.352 1.00 76.50 289 ALA A CA 1
ATOM 2242 C C . ALA A 1 289 ? 23.932 4.246 -17.210 1.00 76.50 289 ALA A C 1
ATOM 2244 O O . ALA A 1 289 ? 22.843 3.677 -17.295 1.00 76.50 289 ALA A O 1
ATOM 2245 N N . THR A 1 290 ? 24.225 5.011 -16.158 1.00 75.75 290 THR A N 1
ATOM 2246 C CA . THR A 1 290 ? 23.310 5.219 -15.020 1.00 75.75 290 THR A CA 1
ATOM 2247 C C . THR A 1 290 ? 22.002 5.901 -15.438 1.00 75.75 290 THR A C 1
ATOM 2249 O O . THR A 1 290 ? 20.912 5.505 -15.007 1.00 75.75 290 THR A O 1
ATOM 2252 N N . THR A 1 291 ? 22.076 6.881 -16.339 1.00 81.19 291 THR A N 1
ATOM 2253 C CA . THR A 1 291 ? 20.907 7.561 -16.914 1.00 81.19 291 THR A CA 1
ATOM 2254 C C . THR A 1 291 ? 20.091 6.610 -17.786 1.00 81.19 291 THR A C 1
ATOM 2256 O O . THR A 1 291 ? 18.869 6.537 -17.636 1.00 81.19 291 THR A O 1
ATOM 2259 N N . ASN A 1 292 ? 20.751 5.828 -18.644 1.00 82.56 292 ASN A N 1
ATOM 2260 C CA . ASN A 1 292 ? 20.076 4.862 -19.511 1.00 82.56 292 ASN A CA 1
ATOM 2261 C C . ASN A 1 292 ? 19.355 3.766 -18.708 1.00 82.56 292 ASN A C 1
ATOM 2263 O O . ASN A 1 292 ? 18.208 3.438 -19.017 1.00 82.56 292 ASN A O 1
ATOM 2267 N N . ALA A 1 293 ? 19.969 3.269 -17.629 1.00 79.38 293 ALA A N 1
ATOM 2268 C CA . ALA A 1 293 ? 19.358 2.298 -16.721 1.00 79.38 293 ALA A CA 1
ATOM 2269 C C . ALA A 1 293 ? 18.154 2.869 -15.957 1.00 79.38 293 ALA A C 1
ATOM 2271 O O . ALA A 1 293 ? 17.081 2.261 -15.927 1.00 79.38 293 ALA A O 1
ATOM 2272 N N . SER A 1 294 ? 18.319 4.041 -15.335 1.00 77.88 294 SER A N 1
ATOM 2273 C CA . SER A 1 294 ? 17.294 4.647 -14.474 1.00 77.88 294 SER A CA 1
ATOM 2274 C C . SER A 1 294 ? 16.050 5.074 -15.251 1.00 77.88 294 SER A C 1
ATOM 2276 O O . SER A 1 294 ? 14.926 4.843 -14.798 1.00 77.88 294 SER A O 1
ATOM 2278 N N . ARG A 1 295 ? 16.238 5.644 -16.446 1.00 83.25 295 ARG A N 1
ATOM 2279 C CA . ARG A 1 295 ? 15.145 6.093 -17.319 1.00 83.25 295 ARG A CA 1
ATOM 2280 C C . ARG A 1 295 ? 14.617 5.004 -18.242 1.00 83.25 295 ARG A C 1
ATOM 2282 O O . ARG A 1 295 ? 13.624 5.243 -18.921 1.00 83.25 295 ARG A O 1
ATOM 2289 N N . ARG A 1 296 ? 15.245 3.820 -18.262 1.00 84.12 296 ARG A N 1
ATOM 2290 C CA . ARG A 1 296 ? 14.951 2.757 -19.235 1.00 84.12 296 ARG A CA 1
ATOM 2291 C C . ARG A 1 296 ? 14.988 3.299 -20.668 1.00 84.12 296 ARG A C 1
ATOM 2293 O O . ARG A 1 296 ? 14.042 3.121 -21.437 1.00 84.12 296 ARG A O 1
ATOM 2300 N N . ALA A 1 297 ? 16.065 4.014 -20.985 1.00 86.25 297 ALA A N 1
ATOM 2301 C CA . ALA A 1 297 ? 16.209 4.728 -22.245 1.00 86.25 297 ALA A CA 1
ATOM 2302 C C . ALA A 1 297 ? 16.259 3.764 -23.438 1.00 86.25 297 ALA A C 1
ATOM 2304 O O . ALA A 1 297 ? 16.811 2.666 -23.362 1.00 86.25 297 ALA A O 1
ATOM 2305 N N . ARG A 1 298 ? 15.690 4.192 -24.560 1.00 89.81 298 ARG A N 1
ATOM 2306 C CA . ARG A 1 298 ? 15.760 3.489 -25.843 1.00 89.81 298 ARG A CA 1
ATOM 2307 C C . ARG A 1 298 ? 16.548 4.332 -26.835 1.00 89.81 298 ARG A C 1
ATOM 2309 O O . ARG A 1 298 ? 16.601 5.552 -26.688 1.00 89.81 298 ARG A O 1
ATOM 2316 N N . CYS A 1 299 ? 17.164 3.684 -27.816 1.00 86.44 299 CYS A N 1
ATOM 2317 C CA . CYS A 1 299 ? 17.887 4.364 -28.879 1.00 86.44 299 CYS A CA 1
ATOM 2318 C C . CYS A 1 299 ? 16.936 5.271 -29.671 1.00 86.44 299 CYS A C 1
ATOM 2320 O O . CYS A 1 299 ? 15.895 4.812 -30.138 1.00 86.44 299 CYS A O 1
ATOM 2322 N N . GLN A 1 300 ? 17.309 6.544 -29.808 1.00 86.75 300 GLN A N 1
ATOM 2323 C CA . GLN A 1 300 ? 16.554 7.556 -30.556 1.00 86.75 300 GLN A CA 1
ATOM 2324 C C . GLN A 1 300 ? 17.147 7.842 -31.939 1.00 86.75 300 GLN A C 1
ATOM 2326 O O . GLN A 1 300 ? 16.691 8.755 -32.613 1.00 86.75 300 GLN A O 1
ATOM 2331 N N . ALA A 1 301 ? 18.171 7.092 -32.357 1.00 81.25 301 ALA A N 1
ATOM 2332 C CA . ALA A 1 301 ? 18.774 7.302 -33.663 1.00 81.25 301 ALA A CA 1
ATOM 2333 C C . ALA A 1 301 ? 17.731 7.051 -34.763 1.00 81.25 301 ALA A C 1
ATOM 2335 O O . ALA A 1 301 ? 17.102 5.981 -34.731 1.00 81.25 301 ALA A O 1
ATOM 2336 N N . PRO A 1 302 ? 17.549 7.998 -35.701 1.00 76.88 302 PRO A N 1
ATOM 2337 C CA . PRO A 1 302 ? 16.624 7.818 -36.806 1.00 76.88 302 PRO A CA 1
ATOM 2338 C C . PRO A 1 302 ? 17.101 6.643 -37.655 1.00 76.88 302 PRO A C 1
ATOM 2340 O O . PRO A 1 302 ? 18.296 6.524 -37.966 1.00 76.88 302 PRO A O 1
ATOM 2343 N N . THR A 1 303 ? 16.179 5.745 -37.994 1.00 72.19 303 THR A N 1
ATOM 2344 C CA . THR A 1 303 ? 16.422 4.782 -39.067 1.00 72.19 303 THR A CA 1
ATOM 2345 C C . THR A 1 303 ? 16.167 5.495 -40.377 1.00 72.19 303 THR A C 1
ATOM 2347 O O . THR A 1 303 ? 15.143 6.155 -40.503 1.00 72.19 303 THR A O 1
ATOM 2350 N N . VAL A 1 304 ? 17.072 5.368 -41.333 1.00 72.88 304 VAL A N 1
ATOM 2351 C CA . VAL A 1 304 ? 16.861 5.873 -42.687 1.00 72.88 304 VAL A CA 1
ATOM 2352 C C . VAL A 1 304 ? 16.702 4.653 -43.585 1.00 72.88 304 VAL A C 1
ATOM 2354 O O . VAL A 1 304 ? 17.420 3.676 -43.386 1.00 72.88 304 VAL A O 1
ATOM 2357 N N . THR A 1 305 ? 15.736 4.683 -44.497 1.00 73.44 305 THR A N 1
ATOM 2358 C CA . THR A 1 305 ? 15.512 3.618 -45.488 1.00 73.44 305 THR A CA 1
ATOM 2359 C C . THR A 1 305 ? 15.543 4.191 -46.898 1.00 73.44 305 THR A C 1
ATOM 2361 O O . THR A 1 305 ? 14.983 5.271 -47.124 1.00 73.44 305 THR A O 1
ATOM 2364 N N . GLU A 1 306 ? 16.148 3.465 -47.837 1.00 78.56 306 GLU A N 1
ATOM 2365 C CA . GLU A 1 306 ? 16.194 3.843 -49.256 1.00 78.56 306 GLU A CA 1
ATOM 2366 C C . GLU A 1 306 ? 14.786 3.848 -49.879 1.00 78.56 306 GLU A C 1
ATOM 2368 O O . GLU A 1 306 ? 14.049 2.860 -49.782 1.00 78.56 306 GLU A O 1
ATOM 2373 N N . ARG A 1 307 ? 14.399 4.938 -50.556 1.00 79.56 307 ARG A N 1
ATOM 2374 C CA . ARG A 1 307 ? 13.129 5.010 -51.308 1.00 79.56 307 ARG A CA 1
ATOM 2375 C C . ARG A 1 307 ? 13.276 4.793 -52.805 1.00 79.56 307 ARG A C 1
ATOM 2377 O O . ARG A 1 307 ? 12.307 4.401 -53.452 1.00 79.56 307 ARG A O 1
ATOM 2384 N N . ASN A 1 308 ? 14.462 5.042 -53.348 1.00 77.31 308 ASN A N 1
ATOM 2385 C CA . ASN A 1 308 ? 14.755 4.904 -54.767 1.00 77.31 308 ASN A CA 1
ATOM 2386 C C . ASN A 1 308 ? 16.020 4.065 -54.999 1.00 77.31 308 ASN A C 1
ATOM 2388 O O . ASN A 1 308 ? 16.784 3.774 -54.077 1.00 77.31 308 ASN A O 1
ATOM 2392 N N . ASP A 1 309 ? 16.240 3.669 -56.251 1.00 79.25 309 ASP A N 1
ATOM 2393 C CA . ASP A 1 309 ? 17.387 2.831 -56.609 1.00 79.25 309 ASP A CA 1
ATOM 2394 C C . ASP A 1 309 ? 18.727 3.568 -56.452 1.00 79.25 309 ASP A C 1
ATOM 2396 O O . ASP A 1 309 ? 19.732 2.936 -56.147 1.00 79.25 309 ASP A O 1
ATOM 2400 N N . ILE A 1 310 ? 18.746 4.903 -56.557 1.00 81.88 310 ILE A N 1
ATOM 2401 C CA . ILE A 1 310 ? 19.952 5.722 -56.342 1.00 81.88 310 ILE A CA 1
ATOM 2402 C C . ILE A 1 310 ? 20.429 5.629 -54.884 1.00 81.88 310 ILE A C 1
ATOM 2404 O O . ILE A 1 310 ? 21.611 5.396 -54.642 1.00 81.88 310 ILE A O 1
ATOM 2408 N N . ALA A 1 311 ? 19.519 5.724 -53.908 1.00 82.69 311 ALA A N 1
ATOM 2409 C CA . ALA A 1 311 ? 19.848 5.552 -52.492 1.00 82.69 311 ALA A CA 1
ATOM 2410 C C . ALA A 1 311 ? 20.373 4.133 -52.187 1.00 82.69 311 ALA A C 1
ATOM 2412 O O . ALA A 1 311 ? 21.331 3.982 -51.427 1.00 82.69 311 ALA A O 1
ATOM 2413 N N . ARG A 1 312 ? 19.828 3.097 -52.846 1.00 84.25 312 ARG A N 1
ATOM 2414 C CA . ARG A 1 312 ? 20.345 1.715 -52.751 1.00 84.25 312 ARG A CA 1
ATOM 2415 C C . ARG A 1 312 ? 21.750 1.580 -53.323 1.00 84.25 312 ARG A C 1
ATOM 2417 O O . ARG A 1 3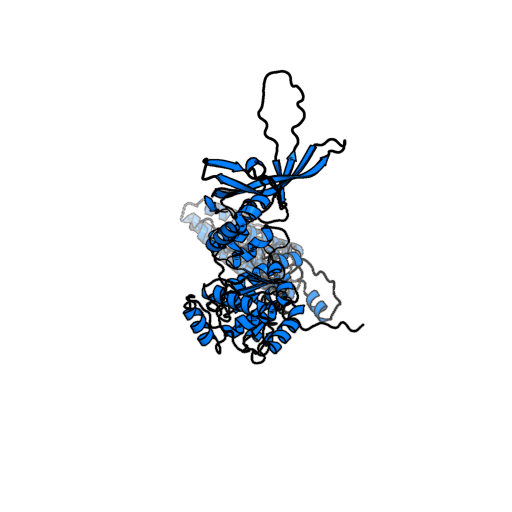12 ? 22.596 0.925 -52.723 1.00 84.25 312 ARG A O 1
ATOM 2424 N N . LEU A 1 313 ? 22.010 2.215 -54.464 1.00 86.50 313 LEU A N 1
ATOM 2425 C CA . LEU A 1 313 ? 23.329 2.235 -55.095 1.00 86.50 313 LEU A CA 1
ATOM 2426 C C . LEU A 1 313 ? 24.358 2.977 -54.231 1.00 86.50 313 LEU A C 1
ATOM 2428 O O . LEU A 1 313 ? 25.501 2.533 -54.141 1.00 86.50 313 LEU A O 1
ATOM 2432 N N . ALA A 1 314 ? 23.957 4.059 -53.555 1.00 88.12 314 ALA A N 1
ATOM 2433 C CA . ALA A 1 314 ? 24.802 4.760 -52.590 1.00 88.12 314 ALA A CA 1
ATOM 2434 C C . ALA A 1 314 ? 25.180 3.856 -51.402 1.00 88.12 314 ALA A C 1
ATOM 2436 O O . ALA A 1 314 ? 26.354 3.763 -51.044 1.00 88.12 314 ALA A O 1
ATOM 2437 N N . GLU A 1 315 ? 24.207 3.155 -50.806 1.00 86.94 315 GLU A N 1
ATOM 2438 C CA . GLU A 1 315 ? 24.473 2.211 -49.711 1.00 86.94 315 GLU A CA 1
ATOM 2439 C C . GLU A 1 315 ? 25.369 1.051 -50.173 1.00 86.94 315 GLU A C 1
ATOM 2441 O O . GLU A 1 315 ? 26.335 0.695 -49.495 1.00 86.94 315 GLU A O 1
ATOM 2446 N N . GLU A 1 316 ? 25.104 0.492 -51.352 1.00 88.44 316 GLU A N 1
ATOM 2447 C CA . GLU A 1 316 ? 25.905 -0.587 -51.922 1.00 88.44 316 GLU A CA 1
ATOM 2448 C C . GLU A 1 316 ? 27.358 -0.157 -52.178 1.00 88.44 316 GLU A C 1
ATOM 2450 O O . GLU A 1 316 ? 28.288 -0.877 -51.798 1.00 88.44 316 GLU A O 1
ATOM 2455 N N . LEU A 1 317 ? 27.578 1.026 -52.761 1.00 89.62 317 LEU A N 1
ATOM 2456 C CA . LEU A 1 317 ? 28.923 1.565 -52.964 1.00 89.62 317 LEU A CA 1
ATOM 2457 C C . LEU A 1 317 ? 29.631 1.810 -51.625 1.00 89.62 317 LEU A C 1
ATOM 2459 O O . LEU A 1 317 ? 30.804 1.456 -51.489 1.00 89.62 317 LEU A O 1
ATOM 2463 N N . ALA A 1 318 ? 28.925 2.328 -50.614 1.00 88.88 318 ALA A N 1
ATOM 2464 C CA . ALA A 1 318 ? 29.473 2.471 -49.266 1.00 88.88 318 ALA A CA 1
ATOM 2465 C C . ALA A 1 318 ? 29.925 1.118 -48.693 1.00 88.88 318 ALA A C 1
ATOM 2467 O O . ALA A 1 318 ? 31.036 1.018 -48.174 1.00 88.88 318 ALA A O 1
ATOM 2468 N N . ILE A 1 319 ? 29.114 0.061 -48.833 1.00 86.88 319 ILE A N 1
ATOM 2469 C CA . ILE A 1 319 ? 29.455 -1.304 -48.389 1.00 86.88 319 ILE A CA 1
ATOM 2470 C C . ILE A 1 319 ? 30.703 -1.829 -49.107 1.00 86.88 319 ILE A C 1
ATOM 2472 O O . ILE A 1 319 ? 31.543 -2.477 -48.480 1.00 86.88 319 ILE A O 1
ATOM 2476 N N . ILE A 1 320 ? 30.848 -1.552 -50.406 1.00 88.19 320 ILE A N 1
ATOM 2477 C CA . ILE A 1 320 ? 32.021 -1.967 -51.188 1.00 88.19 320 ILE A CA 1
ATOM 2478 C C . ILE A 1 320 ? 33.280 -1.209 -50.744 1.00 88.19 320 ILE A C 1
ATOM 2480 O O . ILE A 1 320 ? 34.351 -1.812 -50.687 1.00 88.19 320 ILE A O 1
ATOM 2484 N N . LEU A 1 321 ? 33.175 0.082 -50.417 1.00 88.25 321 LEU A N 1
ATOM 2485 C CA . LEU A 1 321 ? 34.315 0.919 -50.022 1.00 88.25 321 LEU A CA 1
ATOM 2486 C C . LEU A 1 321 ? 34.734 0.736 -48.554 1.00 88.25 321 LEU A C 1
ATOM 2488 O O . LEU A 1 321 ? 35.909 0.916 -48.232 1.00 88.25 321 LEU A O 1
ATOM 2492 N N . ALA A 1 322 ? 33.816 0.330 -47.675 1.00 85.88 322 ALA A N 1
ATOM 2493 C CA . ALA A 1 322 ? 34.048 0.230 -46.232 1.00 85.88 322 ALA A CA 1
ATOM 2494 C C . ALA A 1 322 ? 35.260 -0.623 -45.793 1.00 85.88 322 ALA A C 1
ATOM 2496 O O . ALA A 1 322 ? 35.929 -0.229 -44.840 1.00 85.88 322 ALA A O 1
ATOM 2497 N N . PRO A 1 323 ? 35.611 -1.756 -46.442 1.00 83.56 323 PRO A N 1
ATOM 2498 C CA . PRO A 1 323 ? 36.813 -2.521 -46.084 1.00 83.56 323 PRO A CA 1
ATOM 2499 C C . PRO A 1 323 ? 38.136 -1.852 -46.499 1.00 83.56 323 PRO A C 1
ATOM 2501 O O . PRO A 1 323 ? 39.214 -2.304 -46.097 1.00 83.56 323 PRO A O 1
ATOM 2504 N N . ALA A 1 324 ? 38.079 -0.836 -47.361 1.00 84.00 324 ALA A N 1
ATOM 2505 C CA . ALA A 1 324 ? 39.253 -0.159 -47.896 1.00 84.00 324 ALA A CA 1
ATOM 2506 C C . ALA A 1 324 ? 39.516 1.186 -47.207 1.00 84.00 324 ALA A C 1
ATOM 2508 O O . ALA A 1 324 ? 40.683 1.524 -47.020 1.00 84.00 324 ALA A O 1
ATOM 2509 N N . VAL A 1 325 ? 38.465 1.935 -46.838 1.00 84.50 325 VAL A N 1
ATOM 2510 C CA . VAL A 1 325 ? 38.576 3.321 -46.351 1.00 84.50 325 VAL A CA 1
ATOM 2511 C C . VAL A 1 325 ? 37.579 3.637 -45.238 1.00 84.50 325 VAL A C 1
ATOM 2513 O O . VAL A 1 325 ? 36.392 3.332 -45.338 1.00 84.50 325 VAL A O 1
ATOM 2516 N N . GLU A 1 326 ? 38.066 4.321 -44.202 1.00 81.75 326 GLU A N 1
ATOM 2517 C CA . GLU A 1 326 ? 37.243 4.920 -43.150 1.00 81.75 326 GLU A CA 1
ATOM 2518 C C . GLU A 1 326 ? 36.766 6.313 -43.594 1.00 81.75 326 GLU A C 1
ATOM 2520 O O . GLU A 1 326 ? 37.580 7.199 -43.857 1.00 81.75 326 GLU A O 1
ATOM 2525 N N . HIS A 1 327 ? 35.448 6.519 -43.693 1.00 82.31 327 HIS A N 1
ATOM 2526 C CA . HIS A 1 327 ? 34.872 7.795 -44.125 1.00 82.31 327 HIS A CA 1
ATOM 2527 C C . HIS A 1 327 ? 33.537 8.090 -43.412 1.00 82.31 327 HIS A C 1
ATOM 2529 O O . HIS A 1 327 ? 32.688 7.195 -43.342 1.00 82.31 327 HIS A O 1
ATOM 2535 N N . PRO A 1 328 ? 33.274 9.336 -42.954 1.00 79.75 328 PRO A N 1
ATOM 2536 C CA . PRO A 1 328 ? 32.049 9.675 -42.218 1.00 79.75 328 PRO A CA 1
ATOM 2537 C C . PRO A 1 328 ? 30.749 9.364 -42.970 1.00 79.75 328 PRO A C 1
ATOM 2539 O O . PRO A 1 328 ? 29.756 8.974 -42.356 1.00 79.75 328 PRO A O 1
ATOM 2542 N N . LEU A 1 329 ? 30.745 9.515 -44.299 1.00 83.25 329 LEU A N 1
ATOM 2543 C CA . LEU A 1 329 ? 29.581 9.191 -45.129 1.00 83.25 329 LEU A CA 1
ATOM 2544 C C . LEU A 1 329 ? 29.343 7.676 -45.226 1.00 83.25 329 LEU A C 1
ATOM 2546 O O . LEU A 1 329 ? 28.203 7.232 -45.135 1.00 83.25 329 LEU A O 1
ATOM 2550 N N . ILE A 1 330 ? 30.409 6.876 -45.333 1.00 83.94 330 ILE A N 1
ATOM 2551 C CA . ILE A 1 330 ? 30.313 5.408 -45.333 1.00 83.94 330 ILE A CA 1
ATOM 2552 C C . ILE A 1 330 ? 29.740 4.938 -43.992 1.00 83.94 330 ILE A C 1
ATOM 2554 O O . ILE A 1 330 ? 28.801 4.140 -43.953 1.00 83.94 330 ILE A O 1
ATOM 2558 N N . ASP A 1 331 ? 30.237 5.501 -42.888 1.00 76.50 331 ASP A N 1
ATOM 2559 C CA . ASP A 1 331 ? 29.704 5.225 -41.557 1.00 76.50 331 ASP A CA 1
ATOM 2560 C C . ASP A 1 331 ? 28.229 5.617 -41.446 1.00 76.50 331 ASP A C 1
ATOM 2562 O O . ASP A 1 331 ? 27.429 4.877 -40.867 1.00 76.50 331 ASP A O 1
ATOM 2566 N N . SER A 1 332 ? 27.835 6.766 -41.994 1.00 76.50 332 SER A N 1
ATOM 2567 C CA . SER A 1 332 ? 26.451 7.236 -41.912 1.00 76.50 332 SER A CA 1
ATOM 2568 C C . SER A 1 332 ? 25.475 6.369 -42.718 1.00 76.50 332 SER A C 1
ATOM 2570 O O . SER A 1 332 ? 24.315 6.264 -42.310 1.00 76.50 332 SER A O 1
ATOM 2572 N N . LEU A 1 333 ? 25.934 5.719 -43.792 1.00 79.31 333 LEU A N 1
ATOM 2573 C CA . LEU A 1 333 ? 25.133 4.836 -44.642 1.00 79.31 333 LEU A CA 1
ATOM 2574 C C . LEU A 1 333 ? 25.037 3.415 -44.069 1.00 79.31 333 LEU A C 1
ATOM 2576 O O . LEU A 1 333 ? 23.945 2.867 -43.943 1.00 79.31 333 LEU A O 1
ATOM 2580 N N . ILE A 1 334 ? 26.140 2.842 -43.582 1.00 77.31 334 ILE A N 1
ATOM 2581 C CA . ILE A 1 334 ? 26.164 1.468 -43.054 1.00 77.31 334 ILE A CA 1
ATOM 2582 C C . ILE A 1 334 ? 25.770 1.466 -41.575 1.00 77.31 334 ILE A C 1
ATOM 2584 O O . ILE A 1 334 ? 26.599 1.261 -40.693 1.00 77.31 334 ILE A O 1
ATOM 2588 N N . ARG A 1 335 ? 24.504 1.718 -41.233 1.00 67.00 335 ARG A N 1
ATOM 2589 C CA . ARG A 1 335 ? 24.095 1.851 -39.813 1.00 67.00 335 ARG A CA 1
ATOM 2590 C C . ARG A 1 335 ? 23.958 0.517 -39.076 1.00 67.00 335 ARG A C 1
ATOM 2592 O O . ARG A 1 335 ? 24.006 0.481 -37.849 1.00 67.00 335 ARG A O 1
ATOM 2599 N N . ALA A 1 336 ? 23.805 -0.610 -39.765 1.00 68.31 336 ALA A N 1
ATOM 2600 C CA . ALA A 1 336 ? 23.697 -1.901 -39.089 1.00 68.31 336 ALA A CA 1
ATOM 2601 C C . ALA A 1 336 ? 25.031 -2.294 -38.426 1.00 68.31 336 ALA A C 1
ATOM 2603 O O . ALA A 1 336 ? 26.037 -2.518 -39.100 1.00 68.31 336 ALA A O 1
ATOM 2604 N N . ARG A 1 337 ? 25.041 -2.457 -37.094 1.00 66.62 337 ARG A N 1
ATOM 2605 C CA . ARG A 1 337 ? 26.267 -2.815 -36.351 1.00 66.62 337 ARG A CA 1
ATOM 2606 C C . ARG A 1 337 ? 26.884 -4.127 -36.838 1.00 66.62 337 ARG A C 1
ATOM 2608 O O . ARG A 1 337 ? 28.103 -4.235 -36.912 1.00 66.62 337 ARG A O 1
ATOM 2615 N N . ALA A 1 338 ? 26.052 -5.123 -37.141 1.00 65.50 338 ALA A N 1
ATOM 2616 C CA . ALA A 1 338 ? 26.520 -6.412 -37.645 1.00 65.50 338 ALA A CA 1
ATOM 2617 C C . ALA A 1 338 ? 27.256 -6.261 -38.986 1.00 65.50 338 ALA A C 1
ATOM 2619 O O . ALA A 1 338 ? 28.312 -6.861 -39.156 1.00 65.50 338 ALA A O 1
ATOM 2620 N N . ALA A 1 339 ? 26.745 -5.410 -39.883 1.00 69.19 339 ALA A N 1
ATOM 2621 C CA . ALA A 1 339 ? 27.386 -5.114 -41.160 1.00 69.19 339 ALA A CA 1
ATOM 2622 C C . ALA A 1 339 ? 28.727 -4.399 -40.952 1.00 69.19 339 ALA A C 1
ATOM 2624 O O . ALA A 1 339 ? 29.738 -4.867 -41.465 1.00 69.19 339 ALA A O 1
ATOM 2625 N N . ARG A 1 340 ? 28.776 -3.355 -40.107 1.00 69.94 340 ARG A N 1
ATOM 2626 C CA . ARG A 1 340 ? 30.042 -2.677 -39.775 1.00 69.94 340 ARG A CA 1
ATOM 2627 C C . ARG A 1 340 ? 31.088 -3.649 -39.239 1.00 69.94 340 ARG A C 1
ATOM 2629 O O . ARG A 1 340 ? 32.196 -3.670 -39.742 1.00 69.94 340 ARG A O 1
ATOM 2636 N N . LEU A 1 341 ? 30.732 -4.497 -38.272 1.00 66.06 341 LEU A N 1
ATOM 2637 C CA . LEU A 1 341 ? 31.680 -5.446 -37.672 1.00 66.06 341 LEU A CA 1
ATOM 2638 C C . LEU A 1 341 ? 32.230 -6.472 -38.661 1.00 66.06 341 LEU A C 1
ATOM 2640 O O . LEU A 1 341 ? 33.384 -6.875 -38.528 1.00 66.06 341 LEU A O 1
ATOM 2644 N N . LEU A 1 342 ? 31.409 -6.925 -39.608 1.00 67.50 342 LEU A N 1
ATOM 2645 C CA . LEU A 1 342 ? 31.867 -7.808 -40.677 1.00 67.50 342 LEU A CA 1
ATOM 2646 C C . LEU A 1 342 ? 32.859 -7.074 -41.583 1.00 67.50 342 LEU A C 1
ATOM 2648 O O . LEU A 1 342 ? 33.951 -7.580 -41.816 1.00 67.50 342 LEU A O 1
ATOM 2652 N N . LEU A 1 343 ? 32.532 -5.850 -41.990 1.00 69.62 343 LEU A N 1
ATOM 2653 C CA . LEU A 1 343 ? 33.365 -5.047 -42.886 1.00 69.62 343 LEU A CA 1
ATOM 2654 C C . LEU A 1 343 ? 34.683 -4.607 -42.231 1.00 69.62 343 LEU A C 1
ATOM 2656 O O . LEU A 1 343 ? 35.723 -4.658 -42.875 1.00 69.62 343 LEU A O 1
ATOM 2660 N N . THR A 1 344 ? 34.685 -4.278 -40.933 1.00 66.62 344 THR A N 1
ATOM 2661 C CA . THR A 1 344 ? 35.921 -3.979 -40.185 1.00 66.62 344 THR A CA 1
ATOM 2662 C C . THR A 1 344 ? 36.821 -5.211 -40.051 1.00 66.62 344 THR A C 1
ATOM 2664 O O . THR A 1 344 ? 38.040 -5.085 -40.047 1.00 66.62 344 THR A O 1
ATOM 2667 N N . ARG A 1 345 ? 36.254 -6.422 -39.945 1.00 65.12 345 ARG A N 1
ATOM 2668 C CA . ARG A 1 345 ? 37.046 -7.669 -39.936 1.00 65.12 345 ARG A CA 1
ATOM 2669 C C . ARG A 1 345 ? 37.659 -7.979 -41.298 1.00 65.12 345 ARG A C 1
ATOM 2671 O O . ARG A 1 345 ? 38.709 -8.608 -41.352 1.00 65.12 345 ARG A O 1
ATOM 2678 N N . GLU A 1 346 ? 37.000 -7.552 -42.368 1.00 66.50 346 GLU A N 1
ATOM 2679 C CA . GLU A 1 346 ? 37.470 -7.672 -43.749 1.00 66.50 346 GLU A CA 1
ATOM 2680 C C . GLU A 1 346 ? 38.351 -6.491 -44.183 1.00 66.50 346 GLU A C 1
ATOM 2682 O O . GLU A 1 346 ? 38.713 -6.410 -45.356 1.00 66.50 346 GLU A O 1
ATOM 2687 N N . ALA A 1 347 ? 38.708 -5.577 -43.270 1.00 73.88 347 ALA A N 1
ATOM 2688 C CA . ALA A 1 347 ? 39.503 -4.404 -43.599 1.00 73.88 347 ALA A CA 1
ATOM 2689 C C . ALA A 1 347 ? 40.881 -4.822 -44.133 1.00 73.88 347 ALA A C 1
ATOM 2691 O O . ALA A 1 347 ? 41.729 -5.337 -43.404 1.00 73.88 347 ALA A O 1
ATOM 2692 N N . THR A 1 348 ? 41.098 -4.615 -45.430 1.00 72.00 348 THR A N 1
ATOM 2693 C CA . THR A 1 348 ? 42.359 -4.958 -46.107 1.00 72.00 348 THR A CA 1
ATOM 2694 C C . THR A 1 348 ? 43.198 -3.726 -46.424 1.00 72.00 348 THR A C 1
ATOM 2696 O O . THR A 1 348 ? 44.359 -3.872 -46.806 1.00 72.00 348 THR A O 1
ATOM 2699 N N . GLY A 1 349 ? 42.611 -2.526 -46.311 1.00 74.94 349 GLY A N 1
ATOM 2700 C CA . GLY A 1 349 ? 43.221 -1.268 -46.755 1.00 74.94 349 GLY A CA 1
ATOM 2701 C C . GLY A 1 349 ? 43.435 -1.192 -48.271 1.00 74.94 349 GLY A C 1
ATOM 2702 O O . GLY A 1 349 ? 44.107 -0.286 -48.749 1.00 74.94 349 GLY A O 1
ATOM 2703 N N . LYS A 1 350 ? 42.899 -2.154 -49.038 1.00 82.62 350 LYS A N 1
ATOM 2704 C CA . LYS A 1 350 ? 43.019 -2.230 -50.497 1.00 82.62 350 LYS A CA 1
ATOM 2705 C C . LYS A 1 350 ? 41.647 -2.113 -51.141 1.00 82.62 350 LYS A C 1
ATOM 2707 O O . LYS A 1 350 ? 40.692 -2.753 -50.705 1.00 82.62 350 LYS A O 1
ATOM 2712 N N . LEU A 1 351 ? 41.566 -1.337 -52.219 1.00 83.94 351 LEU A N 1
ATOM 2713 C CA . LEU A 1 351 ? 40.329 -1.159 -52.974 1.00 83.94 351 LEU A CA 1
ATOM 2714 C C . LEU A 1 351 ? 39.889 -2.481 -53.636 1.00 83.94 351 LEU A C 1
ATOM 2716 O O . LEU A 1 351 ? 40.680 -3.111 -54.347 1.00 83.94 351 LEU A O 1
ATOM 2720 N N . PRO A 1 352 ? 38.626 -2.912 -53.471 1.00 86.25 352 PRO A N 1
ATOM 2721 C CA . PRO A 1 352 ? 38.120 -4.139 -54.079 1.00 86.25 352 PRO A CA 1
ATOM 2722 C C . PRO A 1 352 ? 37.734 -3.912 -55.550 1.00 86.25 352 PRO A C 1
ATOM 2724 O O . PRO A 1 352 ? 36.556 -3.924 -55.916 1.00 86.25 352 PRO A O 1
ATOM 2727 N N . ILE A 1 353 ? 38.741 -3.746 -56.414 1.00 85.94 353 ILE A N 1
ATOM 2728 C CA . ILE A 1 353 ? 38.584 -3.379 -57.835 1.00 85.94 353 ILE A CA 1
ATOM 2729 C C . ILE A 1 353 ? 37.595 -4.286 -58.585 1.00 85.94 353 ILE A C 1
ATOM 2731 O O . ILE A 1 353 ? 36.786 -3.799 -59.370 1.00 85.94 353 ILE A O 1
ATOM 2735 N N . ALA A 1 354 ? 37.593 -5.599 -58.330 1.00 86.69 354 ALA A N 1
ATOM 2736 C CA . ALA A 1 354 ? 36.664 -6.521 -58.990 1.00 86.69 354 ALA A CA 1
ATOM 2737 C C . ALA A 1 354 ? 35.187 -6.241 -58.643 1.00 86.69 354 ALA A C 1
ATOM 2739 O O . ALA A 1 354 ? 34.338 -6.272 -59.534 1.00 86.69 354 ALA A O 1
ATOM 2740 N N . LYS A 1 355 ? 34.889 -5.930 -57.372 1.00 88.38 355 LYS A N 1
ATOM 2741 C CA . LYS A 1 355 ? 33.533 -5.576 -56.917 1.00 88.38 355 LYS A CA 1
ATOM 2742 C C . LYS A 1 355 ? 33.117 -4.204 -57.446 1.00 88.38 355 LYS A C 1
ATOM 2744 O O . LYS A 1 355 ? 31.990 -4.051 -57.899 1.00 88.38 355 LYS A O 1
ATOM 2749 N N . LEU A 1 356 ? 34.040 -3.239 -57.456 1.00 89.94 356 LEU A N 1
ATOM 2750 C CA . LEU A 1 356 ? 33.798 -1.905 -58.014 1.00 89.94 356 LEU A CA 1
ATOM 2751 C C . LEU A 1 356 ? 33.506 -1.957 -59.521 1.00 89.94 356 LEU A C 1
ATOM 2753 O O . LEU A 1 356 ? 32.593 -1.284 -59.987 1.00 89.94 356 LEU A O 1
ATOM 2757 N N . ARG A 1 357 ? 34.207 -2.808 -60.283 1.00 89.75 357 ARG A N 1
ATOM 2758 C CA . ARG A 1 357 ? 33.910 -3.034 -61.709 1.00 89.75 357 ARG A CA 1
ATOM 2759 C C . ARG A 1 357 ? 32.537 -3.659 -61.929 1.00 89.75 357 ARG A C 1
ATOM 2761 O O . ARG A 1 357 ? 31.859 -3.298 -62.884 1.00 89.75 357 ARG A O 1
ATOM 2768 N N . ASP A 1 358 ? 32.121 -4.592 -61.076 1.00 88.69 358 ASP A N 1
ATOM 2769 C CA . ASP A 1 358 ? 30.778 -5.168 -61.167 1.00 88.69 358 ASP A CA 1
ATOM 2770 C C . ASP A 1 358 ? 29.684 -4.138 -60.850 1.00 88.69 358 ASP A C 1
ATOM 2772 O O . ASP A 1 358 ? 28.715 -4.013 -61.601 1.00 88.69 358 ASP A O 1
ATOM 2776 N N . PHE A 1 359 ? 29.888 -3.344 -59.796 1.00 90.44 359 PHE A N 1
ATOM 2777 C CA . PHE A 1 359 ? 29.023 -2.219 -59.450 1.00 90.44 359 PHE A CA 1
ATOM 2778 C C . PHE A 1 359 ? 28.915 -1.216 -60.605 1.00 90.44 359 PHE A C 1
ATOM 2780 O O . PHE A 1 359 ? 27.807 -0.882 -61.021 1.00 90.44 359 PHE A O 1
ATOM 2787 N N . TYR A 1 360 ? 30.049 -0.818 -61.194 1.00 89.50 360 TYR A N 1
ATOM 2788 C CA . TYR A 1 360 ? 30.085 0.062 -62.362 1.00 89.50 360 TYR A CA 1
ATOM 2789 C C . TYR A 1 360 ? 29.260 -0.497 -63.522 1.00 89.50 360 TYR A C 1
ATOM 2791 O O . TYR A 1 360 ? 28.433 0.221 -64.068 1.00 89.50 360 TYR A O 1
ATOM 2799 N N . ARG A 1 361 ? 29.400 -1.784 -63.872 1.00 85.62 361 ARG A N 1
ATOM 2800 C CA . ARG A 1 361 ? 28.605 -2.386 -64.962 1.00 85.62 361 ARG A CA 1
ATOM 2801 C C . ARG A 1 361 ? 27.104 -2.346 -64.682 1.00 85.62 361 ARG A C 1
ATOM 2803 O O . ARG A 1 361 ? 26.323 -2.163 -65.614 1.00 85.62 361 ARG A O 1
ATOM 2810 N N . ARG A 1 362 ? 26.691 -2.551 -63.428 1.00 85.00 362 ARG A N 1
ATOM 2811 C CA . ARG A 1 362 ? 25.276 -2.481 -63.034 1.00 85.00 362 ARG A CA 1
ATOM 2812 C C . ARG A 1 362 ? 24.744 -1.055 -63.106 1.00 85.00 362 ARG A C 1
ATOM 2814 O O . ARG A 1 362 ? 23.699 -0.853 -63.720 1.00 85.00 362 ARG A O 1
ATOM 2821 N N . LEU A 1 363 ? 25.487 -0.089 -62.566 1.00 84.12 363 LEU A N 1
ATOM 2822 C CA . LEU A 1 363 ? 25.148 1.330 -62.660 1.00 84.12 363 LEU A CA 1
ATOM 2823 C C . LEU A 1 363 ? 25.082 1.785 -64.121 1.00 84.12 363 LEU A C 1
ATOM 2825 O O . LEU A 1 363 ? 24.095 2.378 -64.529 1.00 84.12 363 LEU A O 1
ATOM 2829 N N . HIS A 1 364 ? 26.084 1.430 -64.924 1.00 82.81 364 HIS A N 1
ATOM 2830 C CA . HIS A 1 364 ? 26.172 1.769 -66.341 1.00 82.81 364 HIS A CA 1
ATOM 2831 C C . HIS A 1 364 ? 24.950 1.284 -67.131 1.00 82.81 364 HIS A C 1
ATOM 2833 O O . HIS A 1 364 ? 24.330 2.053 -67.860 1.00 82.81 364 HIS A O 1
ATOM 2839 N N . ARG A 1 365 ? 24.549 0.017 -66.948 1.00 78.44 365 ARG A N 1
ATOM 2840 C CA . ARG A 1 365 ? 23.345 -0.539 -67.590 1.00 78.44 365 ARG A CA 1
ATOM 2841 C C . ARG A 1 365 ? 22.068 0.168 -67.140 1.00 78.44 365 ARG A C 1
ATOM 2843 O O . ARG A 1 365 ? 21.209 0.432 -67.974 1.00 78.44 365 ARG A O 1
ATOM 2850 N N . ALA A 1 366 ? 21.946 0.465 -65.846 1.00 77.06 366 ALA A N 1
ATOM 2851 C CA . ALA A 1 366 ? 20.791 1.180 -65.311 1.00 77.06 366 ALA A CA 1
ATOM 2852 C C . ALA A 1 366 ? 20.703 2.610 -65.873 1.00 77.06 366 ALA A C 1
ATOM 2854 O O . ALA A 1 366 ? 19.626 3.030 -66.292 1.00 77.06 366 ALA A O 1
ATOM 2855 N N . SER A 1 367 ? 21.830 3.324 -65.954 1.00 76.75 367 SER A N 1
ATOM 2856 C CA . SER A 1 367 ? 21.906 4.666 -66.540 1.00 76.75 367 SER A CA 1
ATOM 2857 C C . SER A 1 367 ? 21.580 4.663 -68.034 1.00 76.75 367 SER A C 1
ATOM 2859 O O . SER A 1 367 ? 20.814 5.511 -68.482 1.00 76.75 367 SER A O 1
ATOM 2861 N N . ALA A 1 368 ? 22.084 3.689 -68.801 1.00 73.75 368 ALA A N 1
ATOM 2862 C CA . ALA A 1 368 ? 21.761 3.544 -70.224 1.00 73.75 368 ALA A CA 1
ATOM 2863 C C . ALA A 1 368 ? 20.256 3.303 -70.449 1.00 73.75 368 ALA A C 1
ATOM 2865 O O . ALA A 1 368 ? 19.627 3.988 -71.250 1.00 73.75 368 ALA A O 1
ATOM 2866 N N . GLN A 1 369 ? 19.646 2.408 -69.664 1.00 73.06 369 GLN A N 1
ATOM 2867 C CA . GLN A 1 369 ? 18.207 2.143 -69.735 1.00 73.06 369 GLN A CA 1
ATOM 2868 C C . GLN A 1 369 ? 17.363 3.374 -69.350 1.00 73.06 369 GLN A C 1
ATOM 2870 O O . GLN A 1 369 ? 16.308 3.620 -69.934 1.00 73.06 369 GLN A O 1
ATOM 2875 N N . GLN A 1 370 ? 17.812 4.166 -68.371 1.00 73.12 370 GLN A N 1
ATOM 2876 C CA . GLN A 1 370 ? 17.152 5.424 -68.004 1.00 73.12 370 GLN A CA 1
ATOM 2877 C C . GLN A 1 370 ? 17.291 6.495 -69.093 1.00 73.12 370 GLN A C 1
ATOM 2879 O O . GLN A 1 370 ? 16.345 7.256 -69.308 1.00 73.12 370 GLN A O 1
ATOM 2884 N N . ALA A 1 371 ? 18.430 6.543 -69.791 1.00 70.75 371 ALA A N 1
ATOM 2885 C CA . ALA A 1 371 ? 18.648 7.432 -70.930 1.00 70.75 371 ALA A CA 1
ATOM 2886 C C . ALA A 1 371 ? 17.598 7.181 -72.021 1.00 70.75 371 ALA A C 1
ATOM 2888 O O . ALA A 1 371 ? 16.878 8.103 -72.400 1.00 70.75 371 ALA A O 1
ATOM 2889 N N . GLU A 1 372 ? 17.435 5.920 -72.435 1.00 69.00 372 GLU A N 1
ATOM 2890 C CA . GLU A 1 372 ? 16.426 5.496 -73.416 1.00 69.00 372 GLU A CA 1
ATOM 2891 C C . GLU A 1 372 ? 15.003 5.886 -72.967 1.00 69.00 372 GLU A C 1
ATOM 2893 O O . GLU A 1 372 ? 14.225 6.470 -73.722 1.00 69.00 372 GLU A O 1
ATOM 2898 N N . GLN A 1 373 ? 14.650 5.646 -71.700 1.00 70.69 373 GLN A N 1
ATOM 2899 C CA . GLN A 1 373 ? 13.324 5.995 -71.170 1.00 70.69 373 GLN A CA 1
ATOM 2900 C C . GLN A 1 373 ? 13.047 7.508 -71.157 1.00 70.69 373 GLN A C 1
ATOM 2902 O O . GLN A 1 373 ? 11.914 7.937 -71.400 1.00 70.69 373 GLN A O 1
ATOM 2907 N N . TYR A 1 374 ? 14.060 8.326 -70.870 1.00 69.06 374 TYR A N 1
ATOM 2908 C CA . TYR A 1 374 ? 13.936 9.784 -70.844 1.00 69.06 374 TYR A CA 1
ATOM 2909 C C . TYR A 1 374 ? 13.733 10.379 -72.239 1.00 69.06 374 TYR A C 1
ATOM 2911 O O . TYR A 1 374 ? 12.926 11.302 -72.408 1.00 69.06 374 TYR A O 1
ATOM 2919 N N . VAL A 1 375 ? 14.424 9.817 -73.233 1.00 66.44 375 VAL A N 1
ATOM 2920 C CA . VAL A 1 375 ? 14.268 10.120 -74.664 1.00 66.44 375 VAL A CA 1
ATOM 2921 C C . VAL A 1 375 ? 12.830 9.842 -75.106 1.00 66.44 375 VAL A C 1
ATOM 2923 O O . VAL A 1 375 ? 12.185 10.708 -75.699 1.00 66.44 375 VAL A O 1
ATOM 2926 N N . HIS A 1 376 ? 12.262 8.709 -74.685 1.00 67.44 376 HIS A N 1
ATOM 2927 C CA . HIS A 1 376 ? 10.886 8.308 -74.999 1.00 67.44 376 HIS A CA 1
ATOM 2928 C C . HIS A 1 376 ? 9.792 8.939 -74.109 1.00 67.44 376 HIS A C 1
ATOM 2930 O O . HIS A 1 376 ? 8.640 8.504 -74.129 1.00 67.44 376 HIS A O 1
ATOM 2936 N N . GLY A 1 377 ? 10.106 9.999 -73.356 1.00 60.53 377 GLY A N 1
ATOM 2937 C CA . GLY A 1 377 ? 9.100 10.844 -72.699 1.00 60.53 377 GLY A CA 1
ATOM 2938 C C . GLY A 1 377 ? 8.629 10.388 -71.313 1.00 60.53 377 GLY A C 1
ATOM 2939 O O . GLY A 1 377 ? 7.709 11.004 -70.767 1.00 60.53 377 GLY A O 1
ATOM 2940 N N . ALA A 1 378 ? 9.262 9.381 -70.700 1.00 54.19 378 ALA A N 1
ATOM 2941 C CA . ALA A 1 378 ? 9.013 9.043 -69.297 1.00 54.19 378 ALA A CA 1
ATOM 2942 C C . ALA A 1 378 ? 9.475 10.182 -68.350 1.00 54.19 378 ALA A C 1
ATOM 2944 O O . ALA A 1 378 ? 10.166 11.121 -68.756 1.00 54.19 378 ALA A O 1
ATOM 2945 N N . ALA A 1 379 ? 9.009 10.162 -67.095 1.00 52.97 379 ALA A N 1
ATOM 2946 C CA . ALA A 1 379 ? 9.215 11.232 -66.109 1.00 52.97 379 ALA A CA 1
ATOM 2947 C C . ALA A 1 379 ? 10.703 11.574 -65.856 1.00 52.97 379 ALA A C 1
ATOM 2949 O O . ALA A 1 379 ? 11.585 10.770 -66.134 1.00 52.97 379 ALA A O 1
ATOM 2950 N N . ASN A 1 380 ? 10.969 12.764 -65.288 1.00 54.72 380 ASN A N 1
ATOM 2951 C CA . ASN A 1 380 ? 12.293 13.188 -64.802 1.00 54.72 380 ASN A CA 1
ATOM 2952 C C . ASN A 1 380 ? 12.796 12.218 -63.715 1.00 54.72 380 ASN A C 1
ATOM 2954 O O . ASN A 1 380 ? 12.545 12.421 -62.528 1.00 54.72 380 ASN A O 1
ATOM 2958 N N . VAL A 1 381 ? 13.489 11.159 -64.118 1.00 55.22 381 VAL A N 1
ATOM 2959 C CA . VAL A 1 381 ? 14.277 10.312 -63.223 1.00 55.22 381 VAL A CA 1
ATOM 2960 C C . VAL A 1 381 ? 15.668 10.942 -63.141 1.00 55.22 381 VAL A C 1
ATOM 2962 O O . VAL A 1 381 ? 16.252 11.264 -64.173 1.00 55.22 381 VAL A O 1
ATOM 2965 N N . GLY A 1 382 ? 16.175 11.193 -61.931 1.00 62.19 382 GLY A N 1
ATOM 2966 C CA . GLY A 1 382 ? 17.539 11.693 -61.748 1.00 62.19 382 GLY A CA 1
ATOM 2967 C C . GLY A 1 382 ? 18.533 10.682 -62.315 1.00 62.19 382 GLY A C 1
ATOM 2968 O O . GLY A 1 382 ? 18.573 9.549 -61.848 1.00 62.19 382 GLY A O 1
ATOM 2969 N N . MET A 1 383 ? 19.281 11.059 -63.351 1.00 70.56 383 MET A N 1
ATOM 2970 C CA . MET A 1 383 ? 20.272 10.173 -63.959 1.00 70.56 383 MET A CA 1
ATOM 2971 C C . MET A 1 383 ? 21.618 10.324 -63.237 1.00 70.56 383 MET A C 1
ATOM 2973 O O . MET A 1 383 ? 22.135 11.442 -63.173 1.00 70.56 383 MET A O 1
ATOM 2977 N N . PRO A 1 384 ? 22.235 9.236 -62.745 1.00 72.94 384 PRO A N 1
ATOM 2978 C CA . PRO A 1 384 ? 23.484 9.301 -61.989 1.00 72.94 384 PRO A CA 1
ATOM 2979 C C . PRO A 1 384 ? 24.715 9.339 -62.916 1.00 72.94 384 PRO A C 1
ATOM 2981 O O . PRO A 1 384 ? 25.633 8.527 -62.777 1.00 72.94 384 PRO A O 1
ATOM 2984 N N . TRP A 1 385 ? 24.751 10.262 -63.884 1.00 77.38 385 TRP A N 1
ATOM 2985 C CA . TRP A 1 385 ? 25.853 10.349 -64.857 1.00 77.38 385 T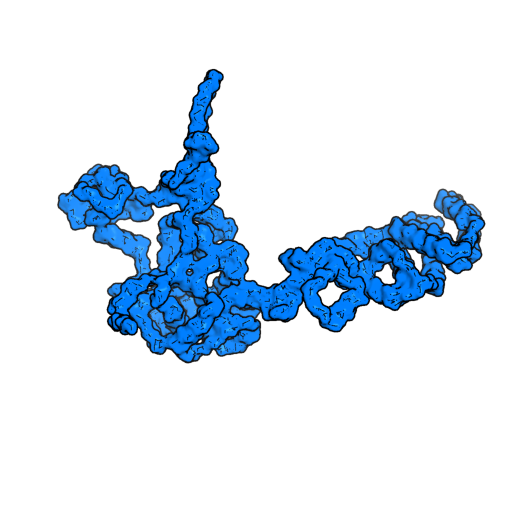RP A CA 1
ATOM 2986 C C . TRP A 1 385 ? 27.177 10.769 -64.232 1.00 77.38 385 TRP A C 1
ATOM 2988 O O . TRP A 1 385 ? 28.203 10.167 -64.527 1.00 77.38 385 TRP A O 1
ATOM 2998 N N . GLU A 1 386 ? 27.158 11.750 -63.335 1.00 82.06 386 GLU A N 1
ATOM 2999 C CA . GLU A 1 386 ? 28.376 12.206 -62.660 1.00 82.06 386 GLU A CA 1
ATOM 3000 C C . GLU A 1 386 ? 29.030 11.099 -61.813 1.00 82.06 386 GLU A C 1
ATOM 3002 O O . GLU A 1 386 ? 30.220 10.826 -62.002 1.00 82.06 386 GLU A O 1
ATOM 3007 N N . PRO A 1 387 ? 28.283 10.351 -60.970 1.00 86.00 387 PRO A N 1
ATOM 3008 C CA . PRO A 1 387 ? 28.808 9.138 -60.349 1.00 86.00 387 PRO A CA 1
ATOM 3009 C C . PRO A 1 387 ? 29.406 8.138 -61.344 1.00 86.00 387 PRO A C 1
ATOM 3011 O O . PRO A 1 387 ? 30.449 7.544 -61.069 1.00 86.00 387 PRO A O 1
ATOM 3014 N N . LEU A 1 388 ? 28.765 7.940 -62.501 1.00 85.12 388 LEU A N 1
ATOM 3015 C CA . LEU A 1 388 ? 29.219 6.996 -63.520 1.00 85.12 388 LEU A CA 1
ATOM 3016 C C . LEU A 1 388 ? 30.549 7.427 -64.159 1.00 85.12 388 LEU A C 1
ATOM 3018 O O . LEU A 1 388 ? 31.426 6.584 -64.351 1.00 85.12 388 LEU A O 1
ATOM 3022 N N . ILE A 1 389 ? 30.716 8.721 -64.442 1.00 84.94 389 ILE A N 1
ATOM 3023 C CA . ILE A 1 389 ? 31.952 9.303 -64.984 1.00 84.94 389 ILE A CA 1
ATOM 3024 C C . ILE A 1 389 ? 33.090 9.158 -63.971 1.00 84.94 389 ILE A C 1
ATOM 3026 O O . ILE A 1 389 ? 34.165 8.662 -64.316 1.00 84.94 389 ILE A O 1
ATOM 3030 N N . LEU A 1 390 ? 32.847 9.520 -62.708 1.00 87.88 390 LEU A N 1
ATOM 3031 C CA . LEU A 1 390 ? 33.834 9.389 -61.633 1.00 87.88 390 LEU A CA 1
ATOM 3032 C C . LEU A 1 390 ? 34.274 7.930 -61.436 1.00 87.88 390 LEU A C 1
ATOM 3034 O O . LEU A 1 390 ? 35.469 7.655 -61.330 1.00 87.88 390 LEU A O 1
ATOM 3038 N N . LEU A 1 391 ? 33.337 6.977 -61.466 1.00 88.50 391 LEU A N 1
ATOM 3039 C CA . LEU A 1 391 ? 33.651 5.547 -61.384 1.00 88.50 391 LEU A CA 1
ATOM 3040 C C . LEU A 1 391 ? 34.425 5.044 -62.610 1.00 88.50 391 LEU A C 1
ATOM 3042 O O . LEU A 1 391 ? 35.348 4.246 -62.449 1.00 88.50 391 LEU A O 1
ATOM 3046 N N . ALA A 1 392 ? 34.083 5.496 -63.820 1.00 87.25 392 ALA A N 1
ATOM 3047 C CA . ALA A 1 392 ? 34.794 5.108 -65.039 1.00 87.25 392 ALA A CA 1
ATOM 3048 C C . ALA A 1 392 ? 36.252 5.581 -65.013 1.00 87.25 392 ALA A C 1
ATOM 3050 O O . ALA A 1 392 ? 37.156 4.800 -65.319 1.00 87.25 392 ALA A O 1
ATOM 3051 N N . ARG A 1 393 ? 36.487 6.828 -64.589 1.00 89.12 393 ARG A N 1
ATOM 3052 C CA . ARG A 1 393 ? 37.834 7.397 -64.425 1.00 89.12 393 ARG A CA 1
ATOM 3053 C C . ARG A 1 393 ? 38.621 6.686 -63.324 1.00 89.12 393 ARG A C 1
ATOM 3055 O O . ARG A 1 393 ? 39.777 6.336 -63.538 1.00 89.12 393 ARG A O 1
ATOM 3062 N N . ALA A 1 394 ? 37.980 6.376 -62.195 1.00 88.75 394 ALA A N 1
ATOM 3063 C CA . ALA A 1 394 ? 38.608 5.658 -61.085 1.00 88.75 394 ALA A CA 1
ATOM 3064 C C . ALA A 1 394 ? 38.940 4.183 -61.395 1.00 88.75 394 ALA A C 1
ATOM 3066 O O . ALA A 1 394 ? 39.769 3.576 -60.716 1.00 88.75 394 ALA A O 1
ATOM 3067 N N . LEU A 1 395 ? 38.276 3.557 -62.369 1.00 88.88 395 LEU A N 1
ATOM 3068 C CA . LEU A 1 395 ? 38.449 2.133 -62.693 1.00 88.88 395 LEU A CA 1
ATOM 3069 C C . LEU A 1 395 ? 39.192 1.876 -64.005 1.00 88.88 395 LEU A C 1
ATOM 3071 O O . LEU A 1 395 ? 39.320 0.707 -64.388 1.00 88.88 395 LEU A O 1
ATOM 3075 N N . ASP A 1 396 ? 39.685 2.938 -64.647 1.00 87.69 396 ASP A N 1
ATOM 3076 C CA . ASP A 1 396 ? 40.351 2.905 -65.952 1.00 87.69 396 ASP A CA 1
ATOM 3077 C C . ASP A 1 396 ? 39.426 2.337 -67.051 1.00 87.69 396 ASP A C 1
ATOM 3079 O O . ASP A 1 396 ? 39.831 1.538 -67.891 1.00 87.69 396 ASP A O 1
ATOM 3083 N N . LEU A 1 397 ? 38.141 2.712 -67.004 1.00 84.81 397 LEU A N 1
ATOM 3084 C CA . LEU A 1 397 ? 37.075 2.264 -67.914 1.00 84.81 397 LEU A CA 1
ATOM 3085 C C . LEU A 1 397 ? 36.544 3.396 -68.812 1.00 84.81 397 LEU A C 1
ATOM 3087 O O . LEU A 1 397 ? 35.446 3.290 -69.358 1.00 84.81 397 LEU A O 1
ATOM 3091 N N . THR A 1 398 ? 37.305 4.482 -68.965 1.00 80.62 398 THR A N 1
ATOM 3092 C CA . THR A 1 398 ? 36.901 5.662 -69.747 1.00 80.62 398 THR A CA 1
ATOM 3093 C C . THR A 1 398 ? 36.629 5.320 -71.212 1.00 80.62 398 THR A C 1
ATOM 3095 O O . THR A 1 398 ? 35.630 5.775 -71.752 1.00 80.62 398 THR A O 1
ATOM 3098 N N . GLU A 1 399 ? 37.433 4.450 -71.829 1.00 78.19 399 GLU A N 1
ATOM 3099 C CA . GLU A 1 399 ? 37.232 4.004 -73.218 1.00 78.19 399 GLU A CA 1
ATOM 3100 C C . GLU A 1 399 ? 35.888 3.279 -73.407 1.00 78.19 399 GLU A C 1
ATOM 3102 O O . GLU A 1 399 ? 35.155 3.563 -74.349 1.00 78.19 399 GLU A O 1
ATOM 3107 N N . SER A 1 400 ? 35.510 2.409 -72.462 1.00 75.75 400 SER A N 1
ATOM 3108 C CA . SER A 1 400 ? 34.211 1.721 -72.488 1.00 75.75 400 SER A CA 1
ATOM 3109 C C . SER A 1 400 ? 33.049 2.704 -72.361 1.00 75.75 400 SER A C 1
ATOM 3111 O O . SER A 1 400 ? 32.064 2.571 -73.080 1.00 75.75 400 SER A O 1
ATOM 3113 N N . LEU A 1 401 ? 33.171 3.698 -71.473 1.00 77.38 401 LEU A N 1
ATOM 3114 C CA . LEU A 1 401 ? 32.148 4.727 -71.287 1.00 77.38 401 LEU A CA 1
ATOM 3115 C C . LEU A 1 401 ? 31.983 5.594 -72.544 1.00 77.38 401 LEU A C 1
ATOM 3117 O O . LEU A 1 401 ? 30.862 5.947 -72.896 1.00 77.38 401 LEU A O 1
ATOM 3121 N N . VAL A 1 402 ? 33.086 5.928 -73.222 1.00 76.50 402 VAL A N 1
ATOM 3122 C CA . VAL A 1 402 ? 33.067 6.708 -74.468 1.00 76.50 402 VAL A CA 1
ATOM 3123 C C . VAL A 1 402 ? 32.395 5.920 -75.590 1.00 76.50 402 VAL A C 1
ATOM 3125 O O . VAL A 1 402 ? 31.544 6.479 -76.273 1.00 76.50 402 VAL A O 1
ATOM 3128 N N . ILE A 1 403 ? 32.717 4.632 -75.753 1.00 76.06 403 ILE A N 1
ATOM 3129 C CA . ILE A 1 403 ? 32.094 3.770 -76.773 1.00 76.06 403 ILE A CA 1
ATOM 3130 C C . ILE A 1 403 ? 30.582 3.668 -76.547 1.00 76.06 403 ILE A C 1
ATOM 3132 O O . ILE A 1 403 ? 29.796 3.846 -77.477 1.00 76.06 403 ILE A O 1
ATOM 3136 N N . ASP A 1 404 ? 30.157 3.414 -75.310 1.00 71.81 404 ASP A N 1
ATOM 3137 C CA . ASP A 1 404 ? 28.734 3.301 -74.992 1.00 71.81 404 ASP A CA 1
ATOM 3138 C C . ASP A 1 404 ? 28.009 4.658 -75.094 1.00 71.81 404 ASP A C 1
ATOM 3140 O O . ASP A 1 404 ? 26.877 4.716 -75.574 1.00 71.81 404 ASP A O 1
ATOM 3144 N N . GLY A 1 405 ? 28.665 5.761 -74.718 1.00 71.88 405 GLY A N 1
ATOM 3145 C CA . GLY A 1 405 ? 28.149 7.120 -74.905 1.00 71.88 405 GLY A CA 1
ATOM 3146 C C . GLY A 1 405 ? 28.003 7.504 -76.380 1.00 71.88 405 GLY A C 1
ATOM 3147 O O . GLY A 1 405 ? 26.995 8.098 -76.755 1.00 71.88 405 GLY A O 1
ATOM 3148 N N . GLN A 1 406 ? 28.956 7.113 -77.231 1.00 74.62 406 GLN A N 1
ATOM 3149 C CA . GLN A 1 406 ? 28.866 7.281 -78.684 1.00 74.62 406 GLN A CA 1
ATOM 3150 C C . GLN A 1 406 ? 27.704 6.484 -79.270 1.00 74.62 406 GLN A C 1
ATOM 3152 O O . GLN A 1 406 ? 26.960 7.031 -80.076 1.00 74.62 406 GLN A O 1
ATOM 3157 N N . ARG A 1 407 ? 27.479 5.249 -78.806 1.00 73.44 407 ARG A N 1
ATOM 3158 C CA . ARG A 1 407 ? 26.322 4.452 -79.232 1.00 73.44 407 ARG A CA 1
ATOM 3159 C C . ARG A 1 407 ? 24.997 5.130 -78.879 1.00 73.44 407 ARG A C 1
ATOM 3161 O O . ARG A 1 407 ? 24.115 5.226 -79.718 1.00 73.44 407 ARG A O 1
ATOM 3168 N N . ILE A 1 408 ? 24.881 5.667 -77.663 1.00 70.06 408 ILE A N 1
ATOM 3169 C CA . ILE A 1 408 ? 23.692 6.425 -77.243 1.00 70.06 408 ILE A CA 1
ATOM 3170 C C . ILE A 1 408 ? 23.533 7.704 -78.086 1.00 70.06 408 ILE A C 1
ATOM 3172 O O . ILE A 1 408 ? 22.416 8.062 -78.447 1.00 70.06 408 ILE A O 1
ATOM 3176 N N . LEU A 1 409 ? 24.627 8.399 -78.423 1.00 70.62 409 LEU A N 1
ATOM 3177 C CA . LEU A 1 409 ? 24.607 9.568 -79.313 1.00 70.62 409 LEU A CA 1
ATOM 3178 C C . LEU A 1 409 ? 24.186 9.218 -80.751 1.00 70.62 409 LEU A C 1
ATOM 3180 O O . LEU A 1 409 ? 23.514 10.029 -81.389 1.00 70.62 409 LEU A O 1
ATOM 3184 N N . GLU A 1 410 ? 24.569 8.046 -81.259 1.00 72.69 410 GLU A N 1
ATOM 3185 C CA . GLU A 1 410 ? 24.120 7.509 -82.552 1.00 72.69 410 GLU A CA 1
ATOM 3186 C C . GLU A 1 410 ? 22.619 7.197 -82.521 1.00 72.69 410 GLU A C 1
ATOM 3188 O O . GLU A 1 410 ? 21.877 7.749 -83.332 1.00 72.69 410 GLU A O 1
ATOM 3193 N N . ASP A 1 411 ? 22.150 6.456 -81.511 1.00 68.25 411 ASP A N 1
ATOM 3194 C CA . ASP A 1 411 ? 20.726 6.144 -81.316 1.00 68.25 411 ASP A CA 1
ATOM 3195 C C . ASP A 1 411 ? 19.869 7.427 -81.181 1.00 68.25 411 ASP A C 1
ATOM 3197 O O . ASP A 1 411 ? 18.736 7.506 -81.662 1.00 68.25 411 ASP A O 1
ATOM 3201 N N . LEU A 1 412 ? 20.419 8.473 -80.550 1.00 66.00 412 LEU A N 1
ATOM 3202 C CA . LEU A 1 412 ? 19.791 9.794 -80.442 1.00 66.00 412 LEU A CA 1
ATOM 3203 C C . LEU A 1 412 ? 19.742 10.552 -81.778 1.00 66.00 412 LEU A C 1
ATOM 3205 O O . LEU A 1 412 ? 18.773 11.277 -82.010 1.00 66.00 412 LEU A O 1
ATOM 3209 N N . ARG A 1 413 ? 20.768 10.426 -82.635 1.00 67.31 413 ARG A N 1
ATOM 3210 C CA . ARG A 1 413 ? 20.802 11.057 -83.970 1.00 67.31 413 ARG A CA 1
ATOM 3211 C C . ARG A 1 413 ? 19.785 10.422 -84.908 1.00 67.31 413 ARG A C 1
ATOM 3213 O O . ARG A 1 413 ? 19.076 11.165 -85.582 1.00 67.31 413 ARG A O 1
ATOM 3220 N N . ASP A 1 414 ? 19.667 9.098 -84.892 1.00 62.41 414 ASP A N 1
ATOM 3221 C CA . ASP A 1 414 ? 18.690 8.367 -85.708 1.00 62.41 414 ASP A CA 1
ATOM 3222 C C . ASP A 1 414 ? 17.244 8.774 -85.353 1.00 62.41 414 ASP A C 1
ATOM 3224 O O . ASP A 1 414 ? 16.375 8.860 -86.217 1.00 62.41 414 ASP A O 1
ATOM 3228 N N . PHE A 1 415 ? 16.986 9.139 -84.091 1.00 60.34 415 PHE A N 1
ATOM 3229 C CA . PHE A 1 415 ? 15.678 9.633 -83.645 1.00 60.34 415 PHE A CA 1
ATOM 3230 C C . PHE A 1 415 ? 15.383 11.097 -84.054 1.00 60.34 415 PHE A C 1
ATOM 3232 O O . PHE A 1 415 ? 14.215 11.459 -84.239 1.00 60.34 415 PHE A O 1
ATOM 3239 N N . GLU A 1 416 ? 16.416 11.947 -84.213 1.00 57.56 416 GLU A N 1
ATOM 3240 C CA . GLU A 1 416 ? 16.288 13.331 -84.722 1.00 57.56 416 GLU A CA 1
ATOM 3241 C C . GLU A 1 416 ? 15.905 13.371 -86.216 1.00 57.56 416 GLU A C 1
ATOM 3243 O O . GLU A 1 416 ? 15.301 14.354 -86.655 1.00 57.56 416 GLU A O 1
ATOM 3248 N N . GLU A 1 417 ? 16.224 12.329 -86.995 1.00 56.22 417 GLU A N 1
ATOM 3249 C CA . GLU A 1 417 ? 15.842 12.231 -88.414 1.00 56.22 417 GLU A CA 1
ATOM 3250 C C . GLU A 1 417 ? 14.347 11.904 -88.606 1.00 56.22 417 GLU A C 1
ATOM 3252 O O . GLU A 1 417 ? 13.731 12.404 -89.551 1.00 56.22 417 GLU A O 1
ATOM 3257 N N . ASP A 1 418 ? 13.733 11.168 -87.670 1.00 51.44 418 ASP A N 1
ATOM 3258 C CA . ASP A 1 418 ? 12.328 10.732 -87.748 1.00 51.44 418 ASP A CA 1
ATOM 3259 C C . ASP A 1 418 ? 11.329 11.635 -86.985 1.00 51.44 418 ASP A C 1
ATOM 3261 O O . ASP A 1 418 ? 10.110 11.504 -87.153 1.00 51.44 418 ASP A O 1
ATOM 3265 N N . SER A 1 419 ? 11.786 12.584 -86.151 1.00 53.97 419 SER A N 1
ATOM 3266 C CA . SER A 1 419 ? 10.890 13.464 -85.376 1.00 53.97 419 SER A CA 1
ATOM 3267 C C . SER A 1 419 ? 11.530 14.790 -84.922 1.00 53.97 419 SER A C 1
ATOM 3269 O O . SER A 1 419 ? 12.731 14.876 -84.696 1.00 53.97 419 SER A O 1
ATOM 3271 N N . THR A 1 420 ? 10.738 15.870 -84.767 1.00 55.66 420 THR A N 1
ATOM 3272 C CA . THR A 1 420 ? 11.253 17.175 -84.286 1.00 55.66 420 THR A CA 1
ATOM 3273 C C . THR A 1 420 ? 11.906 17.031 -82.904 1.00 55.66 420 THR A C 1
ATOM 3275 O O . THR A 1 420 ? 11.197 16.643 -81.967 1.00 55.66 420 THR A O 1
ATOM 3278 N N . PRO A 1 421 ? 13.194 17.401 -82.729 1.00 57.78 421 PRO A N 1
ATOM 3279 C CA . PRO A 1 421 ? 13.915 17.151 -81.486 1.00 57.78 421 PRO A CA 1
ATOM 3280 C C . PRO A 1 421 ? 13.241 17.863 -80.315 1.00 57.78 421 PRO A C 1
ATOM 3282 O O . PRO A 1 421 ? 13.099 19.091 -80.307 1.00 57.78 421 PRO A O 1
ATOM 3285 N N . SER A 1 422 ? 12.827 17.111 -79.295 1.00 64.19 422 SER A N 1
ATOM 3286 C CA . SER A 1 422 ? 12.376 17.735 -78.052 1.00 64.19 422 SER A CA 1
ATOM 3287 C C . SER A 1 422 ? 13.579 18.360 -77.331 1.00 64.19 422 SER A C 1
ATOM 3289 O O . SER A 1 422 ? 14.703 17.873 -77.450 1.00 64.19 422 SER A O 1
ATOM 3291 N N . TYR A 1 423 ? 13.364 19.423 -76.545 1.00 66.19 423 TYR A N 1
ATOM 3292 C CA . TYR A 1 423 ? 14.414 20.071 -75.732 1.00 66.19 423 TYR A CA 1
ATOM 3293 C C . TYR A 1 423 ? 15.281 19.056 -74.954 1.00 66.19 423 TYR A C 1
ATOM 3295 O O . TYR A 1 423 ? 16.491 19.224 -74.844 1.00 66.19 423 TYR A O 1
ATOM 3303 N N . ARG A 1 424 ? 14.668 17.951 -74.508 1.00 65.75 424 ARG A N 1
ATOM 3304 C CA . ARG A 1 424 ? 15.308 16.832 -73.802 1.00 65.75 424 ARG A CA 1
ATOM 3305 C C . ARG A 1 424 ? 16.393 16.111 -74.616 1.00 65.75 424 ARG A C 1
ATOM 3307 O O . ARG A 1 424 ? 17.421 15.770 -74.043 1.00 65.75 424 ARG A O 1
ATOM 3314 N N . HIS A 1 425 ? 16.193 15.923 -75.924 1.00 68.44 425 HIS A N 1
ATOM 3315 C CA . HIS A 1 425 ? 17.169 15.267 -76.809 1.00 68.44 425 HIS A CA 1
ATOM 3316 C C . HIS A 1 425 ? 18.418 16.134 -76.969 1.00 68.44 425 HIS A C 1
ATOM 3318 O O . HIS A 1 425 ? 19.536 15.672 -76.753 1.00 68.44 425 HIS A O 1
ATOM 3324 N N . ARG A 1 426 ? 18.221 17.430 -77.248 1.00 70.56 426 ARG A N 1
ATOM 3325 C CA . ARG A 1 426 ? 19.319 18.394 -77.389 1.00 70.56 426 ARG A CA 1
ATOM 3326 C C . ARG A 1 426 ? 20.128 18.528 -76.096 1.00 70.56 426 ARG A C 1
ATOM 3328 O O . ARG A 1 426 ? 21.351 18.596 -76.156 1.00 70.56 426 ARG A O 1
ATOM 3335 N N . SER A 1 427 ? 19.468 18.562 -74.938 1.00 69.31 427 SER A N 1
ATOM 3336 C CA . SER A 1 427 ? 20.151 18.646 -73.641 1.00 69.31 427 SER A CA 1
ATOM 3337 C C . SER A 1 427 ? 20.991 17.405 -73.326 1.00 69.31 427 SER A C 1
ATOM 3339 O O . SER A 1 427 ? 22.125 17.560 -72.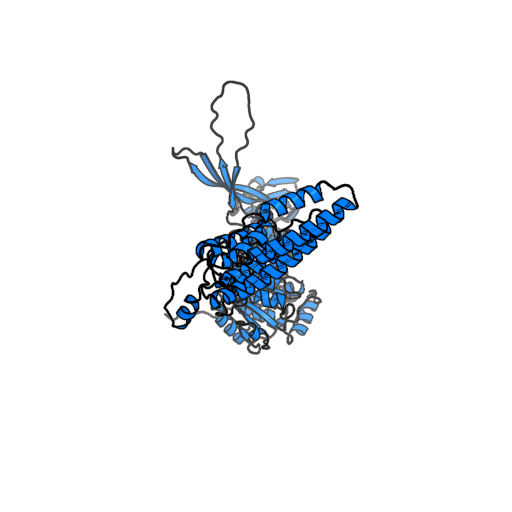883 1.00 69.31 427 SER A O 1
ATOM 3341 N N . LEU A 1 428 ? 20.476 16.194 -73.575 1.00 70.38 428 LEU A N 1
ATOM 3342 C CA . LEU A 1 428 ? 21.244 14.957 -73.382 1.00 70.38 428 LEU A CA 1
ATOM 3343 C C . LEU A 1 428 ? 22.431 14.860 -74.339 1.00 70.38 428 LEU A C 1
ATOM 3345 O O . LEU A 1 428 ? 23.528 14.507 -73.917 1.00 70.38 428 LEU A O 1
ATOM 3349 N N . ARG A 1 429 ? 22.228 15.213 -75.609 1.00 72.69 429 ARG A N 1
ATOM 3350 C CA . ARG A 1 429 ? 23.286 15.214 -76.619 1.00 72.69 429 ARG A CA 1
ATOM 3351 C C . ARG A 1 429 ? 24.442 16.139 -76.236 1.00 72.69 429 ARG A C 1
ATOM 3353 O O . ARG A 1 429 ? 25.579 15.687 -76.192 1.00 72.69 429 ARG A O 1
ATOM 3360 N N . LEU A 1 430 ? 24.142 17.393 -75.885 1.00 73.50 430 LEU A N 1
ATOM 3361 C CA . LEU A 1 430 ? 25.155 18.360 -75.443 1.00 73.50 430 LEU A CA 1
ATOM 3362 C C . LEU A 1 430 ? 25.900 17.882 -74.192 1.00 73.50 430 LEU A C 1
ATOM 3364 O O . LEU A 1 430 ? 27.104 18.092 -74.083 1.00 73.50 430 LEU A O 1
ATOM 3368 N N . PHE A 1 431 ? 25.195 17.229 -73.263 1.00 72.62 431 PHE A N 1
ATOM 3369 C CA . PHE A 1 431 ? 25.813 16.635 -72.083 1.00 72.62 431 PHE A CA 1
ATOM 3370 C C . PHE A 1 431 ? 26.816 15.543 -72.475 1.00 72.62 431 PHE A C 1
ATOM 3372 O O . PHE A 1 431 ? 27.986 15.669 -72.135 1.00 72.62 431 PHE A O 1
ATOM 3379 N N . PHE A 1 432 ? 26.410 14.529 -73.247 1.00 72.00 432 PHE A N 1
ATOM 3380 C CA . PHE A 1 432 ? 27.310 13.443 -73.656 1.00 72.00 432 PHE A CA 1
ATOM 3381 C C . PHE A 1 432 ? 28.485 13.925 -74.507 1.00 72.00 432 PHE A C 1
ATOM 3383 O O . PHE A 1 432 ? 29.607 13.483 -74.266 1.00 72.00 432 PHE A O 1
ATOM 3390 N N . GLU A 1 433 ? 28.256 14.847 -75.446 1.00 72.12 433 GLU A N 1
ATOM 3391 C CA . GLU A 1 433 ? 29.324 15.486 -76.226 1.00 72.12 433 GLU A CA 1
ATOM 3392 C C . GLU A 1 433 ? 30.332 16.169 -75.280 1.00 72.12 433 GLU A C 1
ATOM 3394 O O . GLU A 1 433 ? 31.527 15.913 -75.369 1.00 72.12 433 GLU A O 1
ATOM 3399 N N . SER A 1 434 ? 29.864 16.930 -74.282 1.00 73.12 434 SER A N 1
ATOM 3400 C CA . SER A 1 434 ? 30.752 17.610 -73.324 1.00 73.12 434 SER A CA 1
ATOM 3401 C C . SER A 1 434 ? 31.440 16.686 -72.309 1.00 73.12 434 SER A C 1
ATOM 3403 O O . SER A 1 434 ? 32.569 16.946 -71.904 1.00 73.12 434 SER A O 1
ATOM 3405 N N . SER A 1 435 ? 30.769 15.619 -71.873 1.00 68.50 435 SER A N 1
ATOM 3406 C CA . SER A 1 435 ? 31.219 14.760 -70.772 1.00 68.50 435 SER A CA 1
ATOM 3407 C C . SER A 1 435 ? 32.090 13.594 -71.231 1.00 68.50 435 SER A C 1
ATOM 3409 O O . SER A 1 435 ? 32.750 12.975 -70.400 1.00 68.50 435 SER A O 1
ATOM 3411 N N . THR A 1 436 ? 32.085 13.266 -72.526 1.00 66.88 436 THR A N 1
ATOM 3412 C CA . THR A 1 436 ? 32.940 12.215 -73.107 1.00 66.88 436 THR A CA 1
ATOM 3413 C C . THR A 1 436 ? 34.205 12.775 -73.762 1.00 66.88 436 THR A C 1
ATOM 3415 O O . THR A 1 436 ? 35.156 12.027 -73.998 1.00 66.88 436 THR A O 1
ATOM 3418 N N . GLU A 1 437 ? 34.268 14.091 -73.987 1.00 66.12 437 GLU A N 1
ATOM 3419 C CA . GLU A 1 437 ? 35.466 14.777 -74.462 1.00 66.12 437 GLU A CA 1
ATOM 3420 C C . GLU A 1 437 ? 36.539 14.841 -73.358 1.00 66.12 437 GLU A C 1
ATOM 3422 O O . GLU A 1 437 ? 36.331 15.394 -72.281 1.00 66.12 437 GLU A O 1
ATOM 3427 N N . ASN A 1 438 ? 37.730 14.304 -73.646 1.00 67.00 438 ASN A N 1
ATOM 3428 C CA . ASN A 1 438 ? 38.930 14.410 -72.800 1.00 67.00 438 ASN A CA 1
ATOM 3429 C C . ASN A 1 438 ? 38.842 13.753 -71.401 1.00 67.00 438 ASN A C 1
ATOM 3431 O O . ASN A 1 438 ? 39.413 14.262 -70.436 1.00 67.00 438 ASN A O 1
ATOM 3435 N N . LEU A 1 439 ? 38.186 12.592 -71.275 1.00 77.38 439 LEU A N 1
ATOM 3436 C CA . LEU A 1 439 ? 38.186 11.813 -70.027 1.00 77.38 439 LEU A CA 1
ATOM 3437 C C . LEU A 1 439 ? 39.539 11.128 -69.768 1.00 77.38 439 LEU A C 1
ATOM 3439 O O . LEU A 1 439 ? 39.858 10.102 -70.374 1.00 77.38 439 LEU A O 1
ATOM 3443 N N . THR A 1 440 ? 40.309 11.644 -68.809 1.00 80.12 440 THR A N 1
ATOM 3444 C CA . THR A 1 440 ? 41.543 11.001 -68.335 1.00 80.12 440 THR A CA 1
ATOM 3445 C C . THR A 1 440 ? 41.272 10.039 -67.167 1.00 80.12 440 THR A C 1
ATOM 3447 O O . THR A 1 440 ? 40.481 10.372 -66.270 1.00 80.12 440 THR A O 1
ATOM 3450 N N . PRO A 1 441 ? 41.895 8.842 -67.153 1.00 85.00 441 PRO A N 1
ATOM 3451 C CA . PRO A 1 441 ? 41.905 7.966 -65.981 1.00 85.00 441 PRO A CA 1
ATOM 3452 C C . PRO A 1 441 ? 42.604 8.620 -64.779 1.00 85.00 441 PRO A C 1
ATOM 3454 O O . PRO A 1 441 ? 43.339 9.590 -64.953 1.00 85.00 441 PRO A O 1
ATOM 3457 N N . ALA A 1 442 ? 42.376 8.093 -63.574 1.00 85.81 442 ALA A N 1
ATOM 3458 C CA . ALA A 1 442 ? 43.047 8.576 -62.364 1.00 85.81 442 ALA A CA 1
ATOM 3459 C C . ALA A 1 442 ? 44.578 8.400 -62.452 1.00 85.81 442 ALA A C 1
ATOM 3461 O O . ALA A 1 442 ? 45.059 7.320 -62.806 1.00 85.81 442 ALA A O 1
ATOM 3462 N N . GLU A 1 443 ? 45.335 9.441 -62.103 1.00 83.19 443 GLU A N 1
ATOM 3463 C CA . GLU A 1 443 ? 46.801 9.474 -62.182 1.00 83.19 443 GLU A CA 1
ATOM 3464 C C . GLU A 1 443 ? 47.461 8.659 -61.060 1.00 83.19 443 GLU A C 1
ATOM 3466 O O . GLU A 1 443 ? 48.504 8.034 -61.274 1.00 83.19 443 GLU A O 1
ATOM 3471 N N . ASP A 1 444 ? 46.843 8.623 -59.875 1.00 85.38 444 ASP A N 1
ATOM 3472 C CA . ASP A 1 444 ? 47.328 7.872 -58.717 1.00 85.38 444 ASP A CA 1
ATOM 3473 C C . ASP A 1 444 ? 46.201 7.279 -57.839 1.00 85.38 444 ASP A C 1
ATOM 3475 O O . ASP A 1 444 ? 45.003 7.482 -58.065 1.00 85.38 444 ASP A O 1
ATOM 3479 N N . ASP A 1 445 ? 46.587 6.498 -56.823 1.00 82.81 445 ASP A N 1
ATOM 3480 C CA . ASP A 1 445 ? 45.652 5.847 -55.892 1.00 82.81 445 ASP A CA 1
ATOM 3481 C C . ASP A 1 445 ? 44.877 6.842 -55.005 1.00 82.81 445 ASP A C 1
ATOM 3483 O O . ASP A 1 445 ? 43.765 6.533 -54.561 1.00 82.81 445 ASP A O 1
ATOM 3487 N N . SER A 1 446 ? 45.429 8.032 -54.749 1.00 84.38 446 SER A N 1
ATOM 3488 C CA . SER A 1 446 ? 44.775 9.070 -53.940 1.00 84.38 446 SER A CA 1
ATOM 3489 C C . SER A 1 446 ? 43.667 9.751 -54.737 1.00 84.38 446 SER A C 1
ATOM 3491 O O . SER A 1 446 ? 42.556 9.921 -54.230 1.00 84.38 446 SER A O 1
ATOM 3493 N N . GLU A 1 447 ? 43.937 10.079 -56.000 1.00 85.62 447 GLU A N 1
ATOM 3494 C CA . GLU A 1 447 ? 42.957 10.620 -56.936 1.00 85.62 447 GLU A CA 1
ATOM 3495 C C . GLU A 1 447 ? 41.856 9.591 -57.218 1.00 85.62 447 GLU A C 1
ATOM 3497 O O . GLU A 1 447 ? 40.668 9.918 -57.174 1.00 85.62 447 GLU A O 1
ATOM 3502 N N . ARG A 1 448 ? 42.230 8.316 -57.393 1.00 89.81 448 ARG A N 1
ATOM 3503 C CA . ARG A 1 448 ? 41.282 7.202 -57.535 1.00 89.81 448 ARG A CA 1
ATOM 3504 C C . ARG A 1 448 ? 40.319 7.143 -56.355 1.00 89.81 448 ARG A C 1
ATOM 3506 O O . ARG A 1 448 ? 39.108 7.051 -56.550 1.00 89.81 448 ARG A O 1
ATOM 3513 N N . LEU A 1 449 ? 40.838 7.203 -55.131 1.00 88.25 449 LEU A N 1
ATOM 3514 C CA . LEU A 1 449 ? 40.005 7.184 -53.934 1.00 88.25 449 LEU A CA 1
ATOM 3515 C C . LEU A 1 449 ? 39.103 8.421 -53.840 1.00 88.25 449 LEU A C 1
ATOM 3517 O O . LEU A 1 449 ? 37.924 8.290 -53.506 1.00 88.25 449 LEU A O 1
ATOM 3521 N N . TRP A 1 450 ? 39.631 9.601 -54.158 1.00 90.12 450 TRP A N 1
ATOM 3522 C CA . TRP A 1 450 ? 38.855 10.838 -54.170 1.00 90.12 450 TRP A CA 1
ATOM 3523 C C . TRP A 1 450 ? 37.677 10.760 -55.151 1.00 90.12 450 TRP A C 1
ATOM 3525 O O . TRP A 1 450 ? 36.553 11.087 -54.778 1.00 90.12 450 TRP A O 1
ATOM 3535 N N . MET A 1 451 ? 37.889 10.225 -56.358 1.00 90.75 451 MET A N 1
ATOM 3536 C CA . MET A 1 451 ? 36.815 10.006 -57.334 1.00 90.75 451 MET A CA 1
ATOM 3537 C C . MET A 1 451 ? 35.765 9.000 -56.838 1.00 90.75 451 MET A C 1
ATOM 3539 O O . MET A 1 451 ? 34.570 9.217 -57.032 1.00 90.75 451 MET A O 1
ATOM 3543 N N . LEU A 1 452 ? 36.179 7.914 -56.172 1.00 92.06 452 LEU A N 1
ATOM 3544 C CA . LEU A 1 452 ? 35.252 6.926 -55.598 1.00 92.06 452 LEU A CA 1
ATOM 3545 C C . LEU A 1 452 ? 34.393 7.521 -54.471 1.00 92.06 452 LEU A C 1
ATOM 3547 O O . LEU A 1 452 ? 33.197 7.234 -54.398 1.00 92.06 452 LEU A O 1
ATOM 3551 N N . LEU A 1 453 ? 34.983 8.352 -53.607 1.00 90.75 453 LEU A N 1
ATOM 3552 C CA . LEU A 1 453 ? 34.255 9.062 -52.553 1.00 90.75 453 LEU A CA 1
ATOM 3553 C C . LEU A 1 453 ? 33.336 10.144 -53.133 1.00 90.75 453 LEU A C 1
ATOM 3555 O O . LEU A 1 453 ? 32.188 10.237 -52.710 1.00 90.75 453 LEU A O 1
ATOM 3559 N N . GLY A 1 454 ? 33.783 10.880 -54.153 1.00 90.44 454 GLY A N 1
ATOM 3560 C CA . GLY A 1 454 ? 32.949 11.848 -54.868 1.00 90.44 454 GLY A CA 1
ATOM 3561 C C . GLY A 1 454 ? 31.747 11.192 -55.555 1.00 90.44 454 GLY A C 1
ATOM 3562 O O . GLY A 1 454 ? 30.633 11.707 -55.483 1.00 90.44 454 GLY A O 1
ATOM 3563 N N . ALA A 1 455 ? 31.928 10.006 -56.148 1.00 90.44 455 ALA A N 1
ATOM 3564 C CA . ALA A 1 455 ? 30.820 9.232 -56.710 1.00 90.44 455 ALA A CA 1
ATOM 3565 C C . ALA A 1 455 ? 29.810 8.817 -55.627 1.00 90.44 455 ALA A C 1
ATOM 3567 O O . ALA A 1 455 ? 28.601 8.879 -55.849 1.00 90.44 455 ALA A O 1
ATOM 3568 N N . LEU A 1 456 ? 30.297 8.424 -54.445 1.00 91.88 456 LEU A N 1
ATOM 3569 C CA . LEU A 1 456 ? 29.454 8.089 -53.298 1.00 91.88 456 LEU A CA 1
ATOM 3570 C C . LEU A 1 456 ? 28.674 9.305 -52.775 1.00 91.88 456 LEU A C 1
ATOM 3572 O O . LEU A 1 456 ? 27.485 9.176 -52.488 1.00 91.88 456 LEU A O 1
ATOM 3576 N N . GLU A 1 457 ? 29.317 10.466 -52.661 1.00 90.81 457 GLU A N 1
ATOM 3577 C CA . GLU A 1 457 ? 28.679 11.723 -52.247 1.00 90.81 457 GLU A CA 1
ATOM 3578 C C . GLU A 1 457 ? 27.562 12.122 -53.212 1.00 90.81 457 GLU A C 1
ATOM 3580 O O . GLU A 1 457 ? 26.435 12.357 -52.778 1.00 90.81 457 GLU A O 1
ATOM 3585 N N . GLN A 1 458 ? 27.826 12.080 -54.520 1.00 88.81 458 GLN A N 1
ATOM 3586 C CA . GLN A 1 458 ? 26.831 12.387 -55.548 1.00 88.81 458 GLN A CA 1
ATOM 3587 C C . GLN A 1 458 ? 25.643 11.413 -55.529 1.00 88.81 458 GLN A C 1
ATOM 3589 O O . GLN A 1 458 ? 24.490 11.838 -55.612 1.00 88.81 458 GLN A O 1
ATOM 3594 N N . LEU A 1 459 ? 25.891 10.107 -55.366 1.00 87.56 459 LEU A N 1
ATOM 3595 C CA . LEU A 1 459 ? 24.812 9.124 -55.208 1.00 87.56 459 LEU A CA 1
ATOM 3596 C C . LEU A 1 459 ? 24.010 9.360 -53.920 1.00 87.56 459 LEU A C 1
ATOM 3598 O O . LEU A 1 459 ? 22.793 9.186 -53.914 1.00 87.56 459 LEU A O 1
ATOM 3602 N N . HIS A 1 460 ? 24.661 9.765 -52.828 1.00 88.19 460 HIS A N 1
ATOM 3603 C CA . HIS A 1 460 ? 23.970 10.072 -51.580 1.00 88.19 460 HIS A CA 1
ATOM 3604 C C . HIS A 1 460 ? 23.078 11.314 -51.701 1.00 88.19 460 HIS A C 1
ATOM 3606 O O . HIS A 1 460 ? 21.928 11.262 -51.265 1.00 88.19 460 HIS A O 1
ATOM 3612 N N . GLU A 1 461 ? 23.577 12.391 -52.314 1.00 87.00 461 GLU A N 1
ATOM 3613 C CA . GLU A 1 461 ? 22.838 13.645 -52.529 1.00 87.00 461 GLU A CA 1
ATOM 3614 C C . GLU A 1 461 ? 21.626 13.470 -53.456 1.00 87.00 461 GLU A C 1
ATOM 3616 O O . GLU A 1 461 ? 20.585 14.087 -53.236 1.00 87.00 461 GLU A O 1
ATOM 3621 N N . GLN A 1 462 ? 21.740 12.611 -54.473 1.00 84.50 462 GLN A N 1
ATOM 3622 C CA . GLN A 1 462 ? 20.660 12.310 -55.423 1.00 84.50 462 GLN A CA 1
ATOM 3623 C C . GLN A 1 462 ? 19.685 11.227 -54.918 1.00 84.50 462 GLN A C 1
ATOM 3625 O O . GLN A 1 462 ? 18.621 11.008 -55.510 1.00 84.50 462 GLN A O 1
ATOM 3630 N N . GLY A 1 463 ? 20.039 10.519 -53.843 1.00 82.69 463 GLY A N 1
ATOM 3631 C CA . GLY A 1 463 ? 19.206 9.491 -53.226 1.00 82.69 463 GLY A CA 1
ATOM 3632 C C . GLY A 1 463 ? 17.980 10.076 -52.516 1.00 82.69 463 GLY A C 1
ATOM 3633 O O . GLY A 1 463 ? 18.071 11.093 -51.833 1.00 82.69 463 GLY A O 1
ATOM 3634 N N . ASP A 1 464 ? 16.828 9.409 -52.638 1.00 82.62 464 ASP A N 1
ATOM 3635 C CA . ASP A 1 464 ? 15.644 9.723 -51.827 1.00 82.62 464 ASP A CA 1
ATOM 3636 C C . ASP A 1 464 ? 15.668 8.867 -50.555 1.00 82.62 464 ASP A C 1
ATOM 3638 O O . ASP A 1 464 ? 15.625 7.630 -50.604 1.00 82.62 464 ASP A O 1
ATOM 3642 N N . TRP A 1 465 ? 15.751 9.540 -49.410 1.00 84.06 465 TRP A N 1
ATOM 3643 C CA . TRP A 1 465 ? 15.942 8.937 -48.098 1.00 84.06 465 TRP A CA 1
ATOM 3644 C C . TRP A 1 465 ? 14.725 9.207 -47.217 1.00 84.06 465 TRP A C 1
ATOM 3646 O O . TRP A 1 465 ? 14.353 10.356 -46.979 1.00 84.06 465 TRP A O 1
ATOM 3656 N N . GLN A 1 466 ? 14.121 8.153 -46.669 1.00 82.12 466 GLN A N 1
ATOM 3657 C CA . GLN A 1 466 ? 13.023 8.301 -45.716 1.00 82.12 466 GLN A CA 1
ATOM 3658 C C . GLN A 1 466 ? 13.510 8.142 -44.282 1.00 82.12 466 GLN A C 1
ATOM 3660 O O . GLN A 1 466 ? 14.034 7.089 -43.920 1.00 82.12 466 GLN A O 1
ATOM 3665 N N . GLU A 1 467 ? 13.235 9.134 -43.436 1.00 77.38 467 GLU A N 1
ATOM 3666 C CA . GLU A 1 467 ? 13.325 8.964 -41.987 1.00 77.38 467 GLU A CA 1
ATOM 3667 C C . GLU A 1 467 ? 12.180 8.066 -41.487 1.00 77.38 467 GLU A C 1
ATOM 3669 O O . GLU A 1 467 ? 10.993 8.377 -41.619 1.00 77.38 467 GLU A O 1
ATOM 3674 N N . GLY A 1 468 ? 12.548 6.913 -40.938 1.00 73.25 468 GLY A N 1
ATOM 3675 C CA . GLY A 1 468 ? 11.672 5.969 -40.254 1.00 73.25 468 GLY A CA 1
ATOM 3676 C C . GLY A 1 468 ? 11.645 6.173 -38.737 1.00 73.25 468 GLY A C 1
ATOM 3677 O O . GLY A 1 468 ? 12.245 7.098 -38.186 1.00 73.25 468 GLY A O 1
ATOM 3678 N N . GLU A 1 469 ? 10.944 5.278 -38.037 1.00 79.50 469 GLU A N 1
ATOM 3679 C CA . GLU A 1 469 ? 10.868 5.311 -36.574 1.00 79.50 469 GLU A CA 1
ATOM 3680 C C . GLU A 1 469 ? 12.256 5.185 -35.918 1.00 79.50 469 GLU A C 1
ATOM 3682 O O . GLU A 1 469 ? 13.141 4.499 -36.430 1.00 79.50 469 GLU A O 1
ATOM 3687 N N . PRO A 1 470 ? 12.480 5.803 -34.746 1.00 84.44 470 PRO A N 1
ATOM 3688 C CA . PRO A 1 470 ? 13.745 5.652 -34.043 1.00 84.44 470 PRO A CA 1
ATOM 3689 C C . PRO A 1 470 ? 14.044 4.174 -33.768 1.00 84.44 470 PRO A C 1
ATOM 3691 O O . PRO A 1 470 ? 13.156 3.402 -33.410 1.00 84.44 470 PRO A O 1
ATOM 3694 N N . CYS A 1 471 ? 15.324 3.801 -33.851 1.00 85.00 471 CYS A N 1
ATOM 3695 C CA . CYS A 1 471 ? 15.819 2.428 -33.682 1.00 85.00 471 CYS A CA 1
ATOM 3696 C C . CYS A 1 471 ? 15.177 1.662 -32.506 1.00 85.00 471 CYS A C 1
ATOM 3698 O O . CYS A 1 471 ? 14.960 0.449 -32.583 1.00 85.00 471 CYS A O 1
ATOM 3700 N N . GLY A 1 472 ? 14.890 2.346 -31.393 1.00 86.19 472 GLY A N 1
ATOM 3701 C CA . GLY A 1 472 ? 14.056 1.819 -30.310 1.00 86.19 472 GLY A CA 1
ATOM 3702 C C . GLY A 1 472 ? 14.727 0.750 -29.442 1.00 86.19 472 GLY A C 1
ATOM 3703 O O . GLY A 1 472 ? 14.138 0.308 -28.448 1.00 86.19 472 GLY A O 1
ATOM 3704 N N . GLU A 1 473 ? 15.961 0.367 -29.774 1.00 87.44 473 GLU A N 1
ATOM 3705 C CA . GLU A 1 473 ? 16.749 -0.628 -29.052 1.00 87.44 473 GLU A CA 1
ATOM 3706 C C . GLU A 1 473 ? 16.936 -0.208 -27.584 1.00 87.44 473 GLU A C 1
ATOM 3708 O O . GLU A 1 473 ? 17.364 0.924 -27.326 1.00 87.44 473 GLU A O 1
ATOM 3713 N N . PRO A 1 474 ? 16.606 -1.064 -26.599 1.00 86.94 474 PRO A N 1
ATOM 3714 C CA . PRO A 1 474 ? 16.876 -0.778 -25.197 1.00 86.94 474 PRO A CA 1
ATOM 3715 C C . PRO A 1 474 ? 18.367 -0.517 -24.962 1.00 86.94 474 PRO A C 1
ATOM 3717 O O . PRO A 1 474 ? 19.205 -1.386 -25.168 1.00 86.94 474 PRO A O 1
ATOM 3720 N N . LEU A 1 475 ? 18.709 0.665 -24.447 1.00 85.69 475 LEU A N 1
ATOM 3721 C CA . LEU A 1 475 ? 20.087 0.987 -24.049 1.00 85.69 475 LEU A CA 1
ATOM 3722 C C . LEU A 1 475 ? 20.381 0.525 -22.614 1.00 85.69 475 LEU A C 1
ATOM 3724 O O . LEU A 1 475 ? 21.211 1.102 -21.913 1.00 85.69 475 LEU A O 1
ATOM 3728 N N . TYR A 1 476 ? 19.642 -0.474 -22.141 1.00 83.38 476 TYR A N 1
ATOM 3729 C CA . TYR A 1 476 ? 19.724 -1.020 -20.799 1.00 83.38 476 TYR A CA 1
ATOM 3730 C C . TYR A 1 476 ? 19.305 -2.487 -20.805 1.00 83.38 476 TYR A C 1
ATOM 3732 O O . TYR A 1 476 ? 18.453 -2.907 -21.585 1.00 83.38 476 TYR A O 1
ATOM 3740 N N . GLN A 1 477 ? 19.862 -3.252 -19.875 1.00 78.62 477 GLN A N 1
ATOM 3741 C CA . GLN A 1 477 ? 19.570 -4.667 -19.695 1.00 78.62 477 GLN A CA 1
ATOM 3742 C C . GLN A 1 477 ? 19.448 -5.015 -18.214 1.00 78.62 477 GLN A C 1
ATOM 3744 O O . GLN A 1 477 ? 19.988 -4.328 -17.342 1.00 78.62 477 GLN A O 1
ATOM 3749 N N . ALA A 1 478 ? 18.689 -6.066 -17.911 1.00 71.31 478 ALA A N 1
ATOM 3750 C CA . ALA A 1 478 ? 18.572 -6.552 -16.544 1.00 71.31 478 ALA A CA 1
ATOM 3751 C C . ALA A 1 478 ? 19.886 -7.222 -16.135 1.00 71.31 478 ALA A C 1
ATOM 3753 O O . ALA A 1 478 ? 20.406 -8.067 -16.861 1.00 71.31 478 ALA A O 1
ATOM 3754 N N . ILE A 1 479 ? 20.395 -6.883 -14.954 1.00 73.06 479 ILE A N 1
ATOM 3755 C CA . ILE A 1 479 ? 21.551 -7.566 -14.386 1.00 73.06 479 ILE A CA 1
ATOM 3756 C C . ILE A 1 479 ? 21.083 -8.959 -13.934 1.00 73.06 479 ILE A C 1
ATOM 3758 O O . ILE A 1 479 ? 20.140 -9.062 -13.137 1.00 73.06 479 ILE A O 1
ATOM 3762 N N . PRO A 1 480 ? 21.712 -10.044 -14.418 1.00 63.31 480 PRO A N 1
ATOM 3763 C CA . PRO A 1 480 ? 21.274 -11.404 -14.118 1.00 63.31 480 PRO A CA 1
ATOM 3764 C C . PRO A 1 480 ? 21.485 -11.790 -12.646 1.00 63.31 480 PRO A C 1
ATOM 3766 O O . PRO A 1 480 ? 20.786 -12.674 -12.146 1.00 63.31 480 PRO A O 1
ATOM 3769 N N . ARG A 1 481 ? 22.409 -11.129 -11.929 1.00 63.81 481 ARG A N 1
ATOM 3770 C CA . ARG A 1 481 ? 22.702 -11.376 -10.510 1.00 63.81 481 ARG A CA 1
ATOM 3771 C C . ARG A 1 481 ? 22.793 -10.068 -9.700 1.00 63.81 481 ARG A C 1
ATOM 3773 O O . ARG A 1 481 ? 23.540 -9.183 -10.094 1.00 63.81 481 ARG A O 1
ATOM 3780 N N . PRO A 1 482 ? 22.097 -9.950 -8.555 1.00 65.00 482 PRO A N 1
ATOM 3781 C CA . PRO A 1 482 ? 21.135 -10.908 -8.016 1.00 65.00 482 PRO A CA 1
ATOM 3782 C C . PRO A 1 482 ? 19.825 -10.904 -8.822 1.00 65.00 482 PRO A C 1
ATOM 3784 O O . PRO A 1 482 ? 19.282 -9.851 -9.165 1.00 65.00 482 PRO A O 1
ATOM 3787 N N . ARG A 1 483 ? 19.280 -12.095 -9.091 1.00 67.12 483 ARG A N 1
ATOM 3788 C CA . ARG A 1 483 ? 18.005 -12.256 -9.797 1.00 67.12 483 ARG A CA 1
ATOM 3789 C C . ARG A 1 483 ? 16.854 -11.898 -8.851 1.00 67.12 483 ARG A C 1
ATOM 3791 O O . ARG A 1 483 ? 16.408 -12.729 -8.070 1.00 67.12 483 ARG A O 1
ATOM 3798 N N . ARG A 1 484 ? 16.400 -10.643 -8.886 1.00 74.25 484 ARG A N 1
ATOM 3799 C CA . ARG A 1 484 ? 15.330 -10.127 -8.015 1.00 74.25 484 ARG A CA 1
ATOM 3800 C C . ARG A 1 484 ? 14.029 -9.937 -8.782 1.00 74.25 484 ARG A C 1
ATOM 3802 O O . ARG A 1 484 ? 14.012 -9.309 -9.837 1.00 74.25 484 ARG A O 1
ATOM 3809 N N . TYR A 1 485 ? 12.929 -10.411 -8.215 1.00 77.56 485 TYR A N 1
ATOM 3810 C CA . TYR A 1 485 ? 11.591 -10.218 -8.760 1.00 77.56 485 TYR A CA 1
ATOM 3811 C C . TYR A 1 485 ? 10.758 -9.409 -7.773 1.00 77.56 485 TYR A C 1
ATOM 3813 O O . TYR A 1 485 ? 10.706 -9.800 -6.610 1.00 77.56 485 TYR A O 1
ATOM 3821 N N . PRO A 1 486 ? 10.054 -8.341 -8.204 1.00 88.88 486 PRO A N 1
ATOM 3822 C CA . PRO A 1 486 ? 9.125 -7.661 -7.315 1.00 88.88 486 PRO A CA 1
ATOM 3823 C C . PRO A 1 486 ? 7.957 -8.612 -7.045 1.00 88.88 486 PRO A C 1
ATOM 3825 O O . PRO A 1 486 ? 7.044 -8.719 -7.875 1.00 88.88 486 PRO A O 1
ATOM 3828 N N . MET A 1 487 ? 8.001 -9.332 -5.922 1.00 92.44 487 MET A N 1
ATOM 3829 C CA . MET A 1 487 ? 7.088 -10.447 -5.660 1.00 92.44 487 MET A CA 1
ATOM 3830 C C . MET A 1 487 ? 5.627 -10.003 -5.661 1.00 92.44 487 MET A C 1
ATOM 3832 O O . MET A 1 487 ? 4.795 -10.683 -6.254 1.00 92.44 487 MET A O 1
ATOM 3836 N N . ALA A 1 488 ? 5.316 -8.808 -5.148 1.00 94.44 488 ALA A N 1
ATOM 3837 C CA . ALA A 1 488 ? 3.956 -8.270 -5.200 1.00 94.44 488 ALA A CA 1
ATOM 3838 C C . ALA A 1 488 ? 3.446 -8.099 -6.643 1.00 94.44 488 ALA A C 1
ATOM 3840 O O . ALA A 1 488 ? 2.303 -8.423 -6.959 1.00 94.44 488 ALA A O 1
ATOM 3841 N N . LYS A 1 489 ? 4.312 -7.641 -7.559 1.00 93.56 489 LYS A N 1
ATOM 3842 C CA . LYS A 1 489 ? 3.972 -7.501 -8.985 1.00 93.56 489 LYS A CA 1
ATOM 3843 C C . LYS A 1 489 ? 3.832 -8.862 -9.667 1.00 93.56 489 LYS A C 1
ATOM 3845 O O . LYS A 1 489 ? 3.001 -9.004 -10.562 1.00 93.56 489 LYS A O 1
ATOM 3850 N N . LEU A 1 490 ? 4.651 -9.839 -9.285 1.00 92.88 490 LEU A N 1
ATOM 3851 C CA . LEU A 1 490 ? 4.568 -11.200 -9.810 1.00 92.88 490 LEU A CA 1
ATOM 3852 C C . LEU A 1 490 ? 3.263 -11.875 -9.376 1.00 92.88 490 LEU A C 1
ATOM 3854 O O . LEU A 1 490 ? 2.543 -12.384 -10.235 1.00 92.88 490 LEU A O 1
ATOM 3858 N N . ILE A 1 491 ? 2.920 -11.795 -8.088 1.00 95.38 491 ILE A N 1
ATOM 3859 C CA . ILE A 1 491 ? 1.673 -12.329 -7.528 1.00 95.38 491 ILE A CA 1
ATOM 3860 C C . ILE A 1 491 ? 0.468 -11.694 -8.233 1.00 95.38 491 ILE A C 1
ATOM 3862 O O . ILE A 1 491 ? -0.352 -12.410 -8.807 1.00 95.38 491 ILE A O 1
ATOM 3866 N N . GLN A 1 492 ? 0.428 -10.360 -8.329 1.00 95.38 492 GLN A N 1
ATOM 3867 C CA . GLN A 1 492 ? -0.648 -9.636 -9.019 1.00 95.38 492 GLN A CA 1
ATOM 3868 C C . GLN A 1 492 ? -0.780 -10.005 -10.508 1.00 95.38 492 GLN A C 1
ATOM 3870 O O . GLN A 1 492 ? -1.856 -9.884 -11.084 1.00 95.38 492 GLN A O 1
ATOM 3875 N N . ARG A 1 493 ? 0.291 -10.439 -11.180 1.00 92.56 493 ARG A N 1
ATOM 3876 C CA . ARG A 1 493 ? 0.239 -10.772 -12.615 1.00 92.56 493 ARG A CA 1
ATOM 3877 C C . ARG A 1 493 ? -0.029 -12.242 -12.902 1.00 92.56 493 ARG A C 1
ATOM 3879 O O . ARG A 1 493 ? -0.651 -12.543 -13.913 1.00 92.56 493 ARG A O 1
ATOM 3886 N N . ARG A 1 494 ? 0.489 -13.149 -12.075 1.00 93.00 494 ARG A N 1
ATOM 3887 C CA . ARG A 1 494 ? 0.533 -14.591 -12.373 1.00 93.00 494 ARG A CA 1
ATOM 3888 C C . ARG A 1 494 ? -0.209 -15.453 -11.352 1.00 93.00 494 ARG A C 1
ATOM 3890 O O . ARG A 1 494 ? -0.544 -16.586 -11.668 1.00 93.00 494 ARG A O 1
ATOM 3897 N N . ARG A 1 495 ? -0.478 -14.940 -10.148 1.00 92.94 495 ARG A N 1
ATOM 3898 C CA . ARG A 1 495 ? -1.056 -15.687 -9.015 1.00 92.94 495 ARG A CA 1
ATOM 3899 C C . ARG A 1 495 ? -2.199 -14.902 -8.342 1.00 92.94 495 ARG A C 1
ATOM 3901 O O . ARG A 1 495 ? -2.316 -14.877 -7.124 1.00 92.94 495 ARG A O 1
ATOM 3908 N N . ARG A 1 496 ? -3.059 -14.255 -9.143 1.00 93.88 496 ARG A N 1
ATOM 3909 C CA . ARG A 1 496 ? -4.089 -13.300 -8.671 1.00 93.88 496 ARG A CA 1
ATOM 3910 C C . ARG A 1 496 ? -5.096 -13.854 -7.662 1.00 93.88 496 ARG A C 1
ATOM 3912 O O . ARG A 1 496 ? -5.619 -13.081 -6.879 1.00 93.88 496 ARG A O 1
ATOM 3919 N N . ARG A 1 497 ? -5.393 -15.151 -7.721 1.00 94.62 497 ARG A N 1
ATOM 3920 C CA . ARG A 1 497 ? -6.375 -15.841 -6.863 1.00 94.62 497 ARG A CA 1
ATOM 3921 C C . ARG A 1 497 ? -5.710 -16.904 -5.986 1.00 94.62 497 ARG A C 1
ATOM 3923 O O . ARG A 1 497 ? -6.296 -17.942 -5.713 1.00 94.62 497 ARG A O 1
ATOM 3930 N N . PHE A 1 498 ? -4.422 -16.725 -5.696 1.00 96.19 498 PHE A N 1
ATOM 3931 C CA . PHE A 1 498 ? -3.644 -17.741 -4.996 1.00 96.19 498 PHE A CA 1
ATOM 3932 C C . PHE A 1 498 ? -3.790 -17.656 -3.478 1.00 96.19 498 PHE A C 1
ATOM 3934 O O . PHE A 1 498 ? -3.754 -18.695 -2.836 1.00 96.19 498 PHE A O 1
ATOM 3941 N N . PHE A 1 499 ? -3.949 -16.453 -2.932 1.00 97.88 499 PHE A N 1
ATOM 3942 C CA . PHE A 1 499 ? -4.153 -16.211 -1.505 1.00 97.88 499 PHE A CA 1
ATOM 3943 C C . PHE A 1 499 ? -5.621 -15.903 -1.226 1.00 97.88 499 PHE A C 1
ATOM 3945 O O . PHE A 1 499 ? -6.324 -15.459 -2.131 1.00 97.88 499 PHE A O 1
ATOM 3952 N N . ASP A 1 500 ? -6.038 -16.099 0.021 1.00 97.56 500 ASP A N 1
ATOM 3953 C CA . ASP A 1 500 ? -7.384 -15.782 0.515 1.00 97.56 500 ASP A CA 1
ATOM 3954 C C . ASP A 1 500 ? -7.344 -14.680 1.596 1.00 97.56 500 ASP A C 1
ATOM 3956 O O . ASP A 1 500 ? -8.298 -13.922 1.762 1.00 97.56 500 ASP A O 1
ATOM 3960 N N . LEU A 1 501 ? -6.213 -14.566 2.308 1.00 98.38 501 LEU A N 1
ATOM 3961 C CA . LEU A 1 501 ? -5.973 -13.585 3.367 1.00 98.38 501 LEU A CA 1
ATOM 3962 C C . LEU A 1 501 ? -4.606 -12.913 3.184 1.00 98.38 501 LEU A C 1
ATOM 3964 O O . LEU A 1 501 ? -3.598 -13.581 2.940 1.00 98.38 501 LEU A O 1
ATOM 3968 N N . LEU A 1 502 ? -4.569 -11.594 3.342 1.00 98.56 502 LEU A N 1
ATOM 3969 C CA . LEU A 1 502 ? -3.359 -10.786 3.445 1.00 98.56 502 LEU A CA 1
ATOM 3970 C C . LEU A 1 502 ? -3.266 -10.206 4.856 1.00 98.56 502 LEU A C 1
ATOM 3972 O O . LEU A 1 502 ? -4.124 -9.429 5.263 1.00 98.56 502 LEU A O 1
ATOM 3976 N N . ILE A 1 503 ? -2.196 -10.528 5.573 1.00 98.56 503 ILE A N 1
ATOM 3977 C CA . ILE A 1 503 ? -1.831 -9.864 6.824 1.00 98.56 503 ILE A CA 1
ATOM 3978 C C . ILE A 1 503 ? -0.713 -8.874 6.500 1.00 98.56 503 ILE A C 1
ATOM 3980 O O . ILE A 1 503 ? 0.359 -9.270 6.043 1.00 98.56 503 ILE A O 1
ATOM 3984 N N . ALA A 1 504 ? -0.965 -7.584 6.697 1.00 97.50 504 ALA A N 1
ATOM 3985 C CA . ALA A 1 504 ? 0.012 -6.526 6.468 1.00 97.50 504 ALA A CA 1
ATOM 3986 C C . ALA A 1 504 ? 0.503 -5.984 7.809 1.00 97.50 504 ALA A C 1
ATOM 3988 O O . ALA A 1 504 ? -0.176 -5.178 8.445 1.00 97.50 504 ALA A O 1
ATOM 3989 N N . ASP A 1 505 ? 1.677 -6.447 8.222 1.00 96.50 505 ASP A N 1
ATOM 3990 C CA . ASP A 1 505 ? 2.337 -6.014 9.445 1.00 96.50 505 ASP A CA 1
ATOM 3991 C C . ASP A 1 505 ? 3.060 -4.678 9.249 1.00 96.50 505 ASP A C 1
ATOM 3993 O O . ASP A 1 505 ? 3.541 -4.369 8.153 1.00 96.50 505 ASP A O 1
ATOM 3997 N N . GLU A 1 506 ? 3.109 -3.880 10.311 1.00 93.44 506 GLU A N 1
ATOM 3998 C CA . GLU A 1 506 ? 3.562 -2.486 10.300 1.00 93.44 506 GLU A CA 1
ATOM 3999 C C . GLU A 1 506 ? 2.984 -1.669 9.136 1.00 93.44 506 GLU A C 1
ATOM 4001 O O . GLU A 1 506 ? 3.680 -0.953 8.408 1.00 93.44 506 GLU A O 1
ATOM 4006 N N . ALA A 1 507 ? 1.662 -1.762 8.958 1.00 92.31 507 ALA A N 1
ATOM 4007 C CA . ALA A 1 507 ? 0.958 -1.153 7.832 1.00 92.31 507 ALA A CA 1
ATOM 4008 C C . ALA A 1 507 ? 1.241 0.358 7.694 1.00 92.31 507 ALA A C 1
ATOM 4010 O O . ALA A 1 507 ? 1.262 0.890 6.581 1.00 92.31 507 ALA A O 1
ATOM 4011 N N . HIS A 1 508 ? 1.521 1.054 8.799 1.00 89.06 508 HIS A N 1
ATOM 4012 C CA . HIS A 1 508 ? 1.832 2.483 8.800 1.00 89.06 508 HIS A CA 1
ATOM 4013 C C . HIS A 1 508 ? 3.118 2.848 8.036 1.00 89.06 508 HIS A C 1
ATOM 4015 O O . HIS A 1 508 ? 3.240 3.976 7.553 1.00 89.06 508 HIS A O 1
ATOM 4021 N N . GLU A 1 509 ? 4.060 1.920 7.849 1.00 89.25 509 GLU A N 1
ATOM 4022 C CA . GLU A 1 509 ? 5.264 2.159 7.042 1.00 89.25 509 GLU A CA 1
ATOM 4023 C C . GLU A 1 509 ? 4.943 2.321 5.544 1.00 89.25 509 GLU A C 1
ATOM 4025 O O . GLU A 1 509 ? 5.709 2.927 4.787 1.00 89.25 509 GLU A O 1
ATOM 4030 N N . PHE A 1 510 ? 3.776 1.842 5.106 1.00 88.50 510 PHE A N 1
ATOM 4031 C CA . PHE A 1 510 ? 3.309 1.904 3.720 1.00 88.50 510 PHE A CA 1
ATOM 4032 C C . PHE A 1 510 ? 2.548 3.200 3.392 1.00 88.50 510 PHE A C 1
ATOM 4034 O O . PHE A 1 510 ? 2.043 3.358 2.284 1.00 88.50 510 PHE A O 1
ATOM 4041 N N . ASN A 1 511 ? 2.552 4.184 4.288 1.00 86.06 511 ASN A N 1
ATOM 4042 C CA . ASN A 1 511 ? 1.852 5.463 4.130 1.00 86.06 511 ASN A CA 1
ATOM 4043 C C . ASN A 1 511 ? 2.583 6.506 3.255 1.00 86.06 511 ASN A C 1
ATOM 4045 O O . ASN A 1 511 ? 2.105 7.629 3.072 1.00 86.06 511 ASN A O 1
ATOM 4049 N N . ARG A 1 512 ? 3.758 6.180 2.696 1.00 84.31 512 ARG A N 1
ATOM 4050 C CA . ARG A 1 512 ? 4.515 7.117 1.847 1.00 84.31 512 ARG A CA 1
ATOM 4051 C C . ARG A 1 512 ? 4.008 7.128 0.410 1.00 84.31 512 ARG A C 1
ATOM 4053 O O . ARG A 1 512 ? 4.214 6.180 -0.348 1.00 84.31 512 ARG A O 1
ATOM 4060 N N . ASP A 1 513 ? 3.432 8.257 0.006 1.00 75.75 513 ASP A N 1
ATOM 4061 C CA . ASP A 1 513 ? 2.916 8.431 -1.350 1.00 75.75 513 ASP A CA 1
ATOM 4062 C C . ASP A 1 513 ? 3.969 8.100 -2.429 1.00 75.75 513 ASP A C 1
ATOM 4064 O O . ASP A 1 513 ? 5.156 8.409 -2.310 1.00 75.75 513 ASP A O 1
ATOM 4068 N N . ARG A 1 514 ? 3.518 7.413 -3.483 1.00 74.62 514 ARG A N 1
ATOM 4069 C CA . ARG A 1 514 ? 4.301 6.914 -4.630 1.00 74.62 514 ARG A CA 1
ATOM 4070 C C . ARG A 1 514 ? 5.491 5.998 -4.309 1.00 74.62 514 ARG A C 1
ATOM 4072 O O . ARG A 1 514 ? 6.167 5.577 -5.261 1.00 74.62 514 ARG A O 1
ATOM 4079 N N . SER A 1 515 ? 5.714 5.625 -3.048 1.00 88.19 515 SER A N 1
ATOM 4080 C CA . SER A 1 515 ? 6.818 4.747 -2.660 1.00 88.19 515 SER A CA 1
ATOM 4081 C C . SER A 1 515 ? 6.671 3.343 -3.263 1.00 88.19 515 SER A C 1
ATOM 4083 O O . SER A 1 515 ? 5.571 2.866 -3.564 1.00 88.19 515 SER A O 1
ATOM 4085 N N . ALA A 1 516 ? 7.797 2.659 -3.470 1.00 85.56 516 ALA A N 1
ATOM 4086 C CA . ALA A 1 516 ? 7.788 1.295 -3.992 1.00 85.56 516 ALA A CA 1
ATOM 4087 C C . ALA A 1 516 ? 7.149 0.296 -3.007 1.00 85.56 516 ALA A C 1
ATOM 4089 O O . ALA A 1 516 ? 6.513 -0.652 -3.462 1.00 85.56 516 ALA A O 1
ATOM 4090 N N . GLN A 1 517 ? 7.275 0.534 -1.694 1.00 89.62 517 GLN A N 1
ATOM 4091 C CA . GLN A 1 517 ? 6.647 -0.279 -0.646 1.00 89.62 517 GLN A CA 1
ATOM 4092 C C . GLN A 1 517 ? 5.122 -0.124 -0.688 1.00 89.62 517 GLN A C 1
ATOM 4094 O O . GLN A 1 517 ? 4.421 -1.119 -0.841 1.00 89.62 517 GLN A O 1
ATOM 4099 N N . THR A 1 518 ? 4.603 1.107 -0.679 1.00 91.81 518 THR A N 1
ATOM 4100 C CA . THR A 1 518 ? 3.159 1.402 -0.796 1.00 91.81 518 THR A CA 1
ATOM 4101 C C . THR A 1 518 ? 2.561 0.771 -2.048 1.00 91.81 518 THR A C 1
ATOM 4103 O O . THR A 1 518 ? 1.558 0.065 -1.995 1.00 91.81 518 THR A O 1
ATOM 4106 N N . LYS A 1 519 ? 3.234 0.932 -3.196 1.00 91.56 519 LYS A N 1
ATOM 4107 C CA . LYS A 1 519 ? 2.822 0.285 -4.450 1.00 91.56 519 LYS A CA 1
ATOM 4108 C C . LYS A 1 519 ? 2.877 -1.242 -4.381 1.00 91.56 519 LYS A C 1
ATOM 4110 O O . LYS A 1 519 ? 2.215 -1.883 -5.186 1.00 91.56 519 LYS A O 1
ATOM 4115 N N . ALA A 1 520 ? 3.714 -1.841 -3.538 1.00 93.62 520 ALA A N 1
ATOM 4116 C CA . ALA A 1 520 ? 3.740 -3.289 -3.357 1.00 93.62 520 ALA A CA 1
ATOM 4117 C C . ALA A 1 520 ? 2.536 -3.743 -2.522 1.00 93.62 520 ALA A C 1
ATOM 4119 O O . ALA A 1 520 ? 1.792 -4.596 -2.996 1.00 93.62 520 ALA A O 1
ATOM 4120 N N . LEU A 1 521 ? 2.289 -3.113 -1.368 1.00 95.12 521 LEU A N 1
ATOM 4121 C CA . LEU A 1 521 ? 1.137 -3.422 -0.515 1.00 95.12 521 LEU A CA 1
ATOM 4122 C C . LEU A 1 521 ? -0.192 -3.232 -1.261 1.00 95.12 521 LEU A C 1
ATOM 4124 O O . LEU A 1 521 ? -0.994 -4.156 -1.314 1.00 95.12 521 LEU A O 1
ATOM 4128 N N . HIS A 1 522 ? -0.403 -2.091 -1.925 1.00 93.88 522 HIS A N 1
ATOM 4129 C CA . HIS A 1 522 ? -1.669 -1.823 -2.622 1.00 93.88 522 HIS A CA 1
ATOM 4130 C C . HIS A 1 522 ? -1.959 -2.848 -3.727 1.00 93.88 522 HIS A C 1
ATOM 4132 O O . HIS A 1 522 ? -3.107 -3.217 -3.929 1.00 93.88 522 HIS A O 1
ATOM 4138 N N . ARG A 1 523 ? -0.930 -3.360 -4.421 1.00 94.62 523 ARG A N 1
ATOM 4139 C CA . ARG A 1 523 ? -1.116 -4.426 -5.423 1.00 94.62 523 ARG A CA 1
ATOM 4140 C C . ARG A 1 523 ? -1.595 -5.737 -4.812 1.00 94.62 523 ARG A C 1
ATOM 4142 O O . ARG A 1 523 ? -2.263 -6.496 -5.506 1.00 94.62 523 ARG A O 1
ATOM 4149 N N . LEU A 1 524 ? -1.185 -6.016 -3.575 1.00 96.44 524 LEU A N 1
ATOM 4150 C CA . LEU A 1 524 ? -1.610 -7.195 -2.827 1.00 96.44 524 LEU A CA 1
ATOM 4151 C C . LEU A 1 524 ? -3.028 -7.010 -2.269 1.00 96.44 524 LEU A C 1
ATOM 4153 O O . LEU A 1 524 ? -3.811 -7.947 -2.323 1.00 96.44 524 LEU A O 1
ATOM 4157 N N . ILE A 1 525 ? -3.381 -5.803 -1.817 1.00 95.19 525 ILE A N 1
ATOM 4158 C CA . ILE A 1 525 ? -4.747 -5.466 -1.375 1.00 95.19 525 ILE A CA 1
ATOM 4159 C C . ILE A 1 525 ? -5.742 -5.523 -2.548 1.00 95.19 525 ILE A C 1
ATOM 4161 O O . ILE A 1 525 ? -6.869 -5.971 -2.395 1.00 95.19 525 ILE A O 1
ATOM 4165 N N . GLU A 1 526 ? -5.322 -5.119 -3.750 1.00 93.12 526 GLU A N 1
ATOM 4166 C CA . GLU A 1 526 ? -6.130 -5.185 -4.981 1.00 93.12 526 GLU A CA 1
ATOM 4167 C C . GLU A 1 526 ? -6.323 -6.627 -5.519 1.00 93.12 526 GLU A C 1
ATOM 4169 O O . GLU A 1 526 ? -6.876 -6.814 -6.612 1.00 93.12 526 GLU A O 1
ATOM 4174 N N . LEU A 1 527 ? -5.844 -7.662 -4.817 1.00 95.50 527 LEU A N 1
ATOM 4175 C CA . LEU A 1 527 ? -6.055 -9.045 -5.239 1.00 95.50 527 LEU A CA 1
ATOM 4176 C C . LEU A 1 527 ? -7.539 -9.435 -5.090 1.00 95.50 527 LEU A C 1
ATOM 4178 O O . LEU A 1 527 ? -8.148 -9.205 -4.048 1.00 95.50 527 LEU A O 1
ATOM 4182 N N . PRO A 1 528 ? -8.151 -10.031 -6.129 1.00 92.88 528 PRO A N 1
ATOM 4183 C CA . PRO A 1 528 ? -9.577 -10.336 -6.124 1.00 92.88 528 PRO A CA 1
ATOM 4184 C C . PRO A 1 528 ? -9.935 -11.394 -5.074 1.00 92.88 528 PRO A C 1
ATOM 4186 O O . PRO A 1 528 ? -9.439 -12.517 -5.146 1.00 92.88 528 PRO A O 1
ATOM 4189 N N . GLY A 1 529 ? -10.861 -11.050 -4.175 1.00 90.31 529 GLY A N 1
ATOM 4190 C CA . GLY A 1 529 ? -11.376 -11.956 -3.142 1.00 90.31 529 GLY A CA 1
ATOM 4191 C C . GLY A 1 529 ? -10.445 -12.155 -1.945 1.00 90.31 529 GLY A C 1
ATOM 4192 O O . GLY A 1 529 ? -10.698 -13.047 -1.144 1.00 90.31 529 GLY A O 1
ATOM 4193 N N . VAL A 1 530 ? -9.381 -11.352 -1.826 1.00 95.62 530 VAL A N 1
ATOM 4194 C CA . VAL A 1 530 ? -8.442 -11.417 -0.701 1.00 95.62 530 VAL A CA 1
ATOM 4195 C C . VAL A 1 530 ? -8.851 -10.412 0.362 1.00 95.62 530 VAL A C 1
ATOM 4197 O O . VAL A 1 530 ? -8.878 -9.208 0.107 1.00 95.62 530 VAL A O 1
ATOM 4200 N N . VAL A 1 531 ? -9.130 -10.900 1.566 1.00 95.44 531 VAL A N 1
ATOM 4201 C CA . VAL A 1 531 ? -9.377 -10.034 2.723 1.00 95.44 531 VAL A CA 1
ATOM 4202 C C . VAL A 1 531 ? -8.045 -9.535 3.269 1.00 95.44 531 VAL A C 1
ATOM 4204 O O . VAL A 1 531 ? -7.071 -10.285 3.317 1.00 95.44 531 VAL A O 1
ATOM 4207 N N . THR A 1 532 ? -7.982 -8.267 3.669 1.00 97.31 532 THR A N 1
ATOM 4208 C CA . THR A 1 532 ? -6.775 -7.666 4.244 1.00 97.31 532 THR A CA 1
ATOM 4209 C C . THR A 1 532 ? -6.979 -7.347 5.719 1.00 97.31 532 THR A C 1
ATOM 4211 O O . THR A 1 532 ? -7.880 -6.593 6.074 1.00 97.31 532 THR A O 1
ATOM 4214 N N . LEU A 1 533 ? -6.089 -7.865 6.561 1.00 97.88 533 LEU A N 1
ATOM 4215 C CA . LEU A 1 533 ? -5.942 -7.500 7.965 1.00 97.88 533 LEU A CA 1
ATOM 4216 C C . LEU A 1 533 ? -4.667 -6.665 8.119 1.00 97.88 533 LEU A C 1
ATOM 4218 O O . LEU A 1 533 ? -3.563 -7.161 7.878 1.00 97.88 533 LEU A O 1
ATOM 4222 N N . THR A 1 534 ? -4.797 -5.396 8.497 1.00 97.12 534 THR A N 1
ATOM 4223 C CA . THR A 1 534 ? -3.633 -4.537 8.759 1.00 97.12 534 THR A CA 1
ATOM 4224 C C . THR A 1 534 ? -3.291 -4.540 10.240 1.00 97.12 534 THR A C 1
ATOM 4226 O O . THR A 1 534 ? -4.179 -4.465 11.084 1.00 97.12 534 THR A O 1
ATOM 4229 N N . LEU A 1 535 ? -2.001 -4.627 10.560 1.00 96.44 535 LEU A N 1
ATOM 4230 C CA . LEU A 1 535 ? -1.488 -4.594 11.927 1.00 96.44 535 LEU A CA 1
ATOM 4231 C C . LEU A 1 535 ? -0.575 -3.381 12.078 1.00 96.44 535 LEU A C 1
ATOM 4233 O O . LEU A 1 535 ? 0.281 -3.130 11.225 1.00 96.44 535 LEU A O 1
ATOM 4237 N N . THR A 1 536 ? -0.749 -2.610 13.147 1.00 93.12 536 THR A N 1
ATOM 4238 C CA . THR A 1 536 ? 0.140 -1.478 13.422 1.00 93.12 536 THR A CA 1
ATOM 4239 C C . THR A 1 536 ? 0.143 -1.081 14.895 1.00 93.12 536 THR A C 1
ATOM 4241 O O . THR A 1 536 ? -0.867 -1.216 15.582 1.00 93.12 536 THR A O 1
ATOM 4244 N N . GLY A 1 537 ? 1.277 -0.569 15.380 1.00 87.44 537 GLY A N 1
ATOM 4245 C CA . GLY A 1 537 ? 1.358 0.117 16.677 1.00 87.44 537 GLY A CA 1
ATOM 4246 C C . GLY A 1 537 ? 0.874 1.569 16.644 1.00 87.44 537 GLY A C 1
ATOM 4247 O O . GLY A 1 537 ? 0.520 2.126 17.675 1.00 87.44 537 GLY A O 1
ATOM 4248 N N . SER A 1 538 ? 0.841 2.189 15.462 1.00 82.56 538 SER A N 1
ATOM 4249 C CA . SER A 1 538 ? 0.387 3.569 15.273 1.00 82.56 538 SER A CA 1
ATOM 4250 C C . SER A 1 538 ? -0.342 3.724 13.944 1.00 82.56 538 SER A C 1
ATOM 4252 O O . SER A 1 538 ? 0.071 3.172 12.927 1.00 82.56 538 SER A O 1
ATOM 4254 N N . LEU A 1 539 ? -1.431 4.489 13.923 1.00 72.06 539 LEU A N 1
ATOM 4255 C CA . LEU A 1 539 ? -2.193 4.737 12.697 1.00 72.06 539 LEU A CA 1
ATOM 4256 C C . LEU A 1 539 ? -1.530 5.763 11.771 1.00 72.06 539 LEU A C 1
ATOM 4258 O O . LEU A 1 539 ? -1.665 5.661 10.551 1.00 72.06 539 LEU A O 1
ATOM 4262 N N . MET A 1 540 ? -0.834 6.763 12.323 1.00 73.38 540 MET A N 1
ATOM 4263 C CA . MET A 1 540 ? -0.323 7.893 11.544 1.00 73.38 540 MET A CA 1
ATOM 4264 C C . MET A 1 540 ? 1.058 8.359 11.990 1.00 73.38 540 MET A C 1
ATOM 4266 O O . MET A 1 540 ? 1.393 8.346 13.170 1.00 73.38 540 MET A O 1
ATOM 4270 N N . GLY A 1 541 ? 1.822 8.898 11.038 1.00 70.69 541 GLY A N 1
ATOM 4271 C CA . GLY A 1 541 ? 3.077 9.611 11.305 1.00 70.69 541 GLY A CA 1
ATOM 4272 C C . GLY A 1 541 ? 2.863 11.061 11.757 1.00 70.69 541 GLY A C 1
ATOM 4273 O O . GLY A 1 541 ? 3.649 11.929 11.395 1.00 70.69 541 GLY A O 1
ATOM 4274 N N . GLY A 1 542 ? 1.752 11.348 12.439 1.00 79.88 542 GLY A N 1
ATOM 4275 C CA . GLY A 1 542 ? 1.375 12.680 12.921 1.00 79.88 542 GLY A CA 1
ATOM 4276 C C . GLY A 1 542 ? 0.632 13.571 11.920 1.00 79.88 542 GLY A C 1
ATOM 4277 O O . GLY A 1 542 ? -0.058 14.482 12.351 1.00 79.88 542 GLY A O 1
ATOM 4278 N N . TYR A 1 543 ? 0.694 13.312 10.610 1.00 89.88 543 TYR A N 1
ATOM 4279 C CA . TYR A 1 543 ? 0.033 14.142 9.589 1.00 89.88 543 TYR A CA 1
ATOM 4280 C C . TYR A 1 543 ? -1.121 13.410 8.910 1.00 89.88 543 TYR A C 1
ATOM 4282 O O . TYR A 1 543 ? -0.970 12.249 8.516 1.00 89.88 543 TYR A O 1
ATOM 4290 N N . ALA A 1 544 ? -2.235 14.109 8.669 1.00 91.00 544 ALA A N 1
ATOM 4291 C CA . ALA A 1 544 ? -3.379 13.544 7.954 1.00 91.00 544 ALA A CA 1
ATOM 4292 C C . ALA A 1 544 ? -2.978 12.956 6.593 1.00 91.00 544 ALA A C 1
ATOM 4294 O O . ALA A 1 544 ? -3.393 11.852 6.255 1.00 91.00 544 ALA A O 1
ATOM 4295 N N . SER A 1 545 ? -2.110 13.630 5.830 1.00 91.38 545 SER A N 1
ATOM 4296 C CA . SER A 1 545 ? -1.660 13.169 4.509 1.00 91.38 545 SER A CA 1
ATOM 4297 C C . SER A 1 545 ? -1.028 11.778 4.488 1.00 91.38 545 SER A C 1
ATOM 4299 O O . SER A 1 545 ? -1.027 11.140 3.431 1.00 91.38 545 SER A O 1
ATOM 4301 N N . SER A 1 546 ? -0.501 11.312 5.626 1.00 90.44 546 SER A N 1
ATOM 4302 C CA . SER A 1 546 ? 0.039 9.960 5.772 1.00 90.44 546 SER A CA 1
ATOM 4303 C C . SER A 1 546 ? -1.058 8.895 5.778 1.00 90.44 546 SER A C 1
ATOM 4305 O O . SER A 1 546 ? -0.835 7.809 5.271 1.00 90.44 546 SER A O 1
ATOM 4307 N N . LEU A 1 547 ? -2.266 9.202 6.248 1.00 91.19 547 LEU A N 1
ATOM 4308 C CA . LEU A 1 547 ? -3.376 8.246 6.298 1.00 91.19 547 LEU A CA 1
ATOM 4309 C C . LEU A 1 547 ? -3.951 7.922 4.913 1.00 91.19 547 LEU A C 1
ATOM 4311 O O . LEU A 1 547 ? -4.476 6.832 4.696 1.00 91.19 547 LEU A O 1
ATOM 4315 N N . PHE A 1 548 ? -3.845 8.865 3.973 1.00 93.25 548 PHE A N 1
ATOM 4316 C CA . PHE A 1 548 ? -4.529 8.801 2.682 1.00 93.25 548 PHE A CA 1
ATOM 4317 C C . PHE A 1 548 ? -4.245 7.523 1.871 1.00 93.25 548 PHE A C 1
ATOM 4319 O O . PHE A 1 548 ? -5.207 6.909 1.411 1.00 93.25 548 PHE A O 1
ATOM 4326 N N . PRO A 1 549 ? -2.982 7.086 1.663 1.00 91.94 549 PRO A N 1
ATOM 4327 C CA . PRO A 1 549 ? -2.710 5.955 0.779 1.00 91.94 549 PRO A CA 1
ATOM 4328 C C . PRO A 1 549 ? -3.345 4.659 1.283 1.00 91.94 549 PRO A C 1
ATOM 4330 O O . PRO A 1 549 ? -4.059 4.003 0.527 1.00 91.94 549 PRO A O 1
ATOM 4333 N N . ASN A 1 550 ? -3.138 4.327 2.559 1.00 91.00 550 ASN A N 1
ATOM 4334 C CA . ASN A 1 550 ? -3.678 3.102 3.134 1.00 91.00 550 ASN A CA 1
ATOM 4335 C C . ASN A 1 550 ? -5.199 3.161 3.271 1.00 91.00 550 ASN A C 1
ATOM 4337 O O . ASN A 1 550 ? -5.848 2.184 2.915 1.00 91.00 550 ASN A O 1
ATOM 4341 N N . ALA A 1 551 ? -5.771 4.296 3.696 1.00 92.94 551 ALA A N 1
ATOM 4342 C CA . ALA A 1 551 ? -7.225 4.462 3.763 1.00 92.94 551 ALA A CA 1
ATOM 4343 C C . ALA A 1 551 ? -7.876 4.231 2.391 1.00 92.94 551 ALA A C 1
ATOM 4345 O O . ALA A 1 551 ? -8.858 3.502 2.289 1.00 92.94 551 ALA A O 1
ATOM 4346 N N . TRP A 1 552 ? -7.271 4.761 1.323 1.00 93.44 552 TRP A N 1
ATOM 4347 C CA . TRP A 1 552 ? -7.722 4.505 -0.044 1.00 93.44 552 TRP A CA 1
ATOM 4348 C C . TRP A 1 552 ? -7.557 3.040 -0.459 1.00 93.44 552 TRP A C 1
ATOM 4350 O O . TRP A 1 552 ? -8.335 2.542 -1.259 1.00 93.44 552 TRP A O 1
ATOM 4360 N N . ALA A 1 553 ? -6.558 2.317 0.042 1.00 91.81 553 ALA A N 1
ATOM 4361 C CA . ALA A 1 553 ? -6.390 0.909 -0.305 1.00 91.81 553 ALA A CA 1
ATOM 4362 C C . ALA A 1 553 ? -7.385 -0.003 0.427 1.00 91.81 553 ALA A C 1
ATOM 4364 O O . ALA A 1 553 ? -7.940 -0.909 -0.193 1.00 91.81 553 ALA A O 1
ATOM 4365 N N . THR A 1 554 ? -7.596 0.210 1.728 1.00 92.31 554 THR A N 1
ATOM 4366 C CA . THR A 1 554 ? -8.302 -0.745 2.596 1.00 92.31 554 THR A CA 1
ATOM 4367 C C . THR A 1 554 ? -9.772 -0.416 2.830 1.00 92.31 554 THR A C 1
ATOM 4369 O O . THR A 1 554 ? -10.537 -1.343 3.095 1.00 92.31 554 THR A O 1
ATOM 4372 N N . ASN A 1 555 ? -10.184 0.853 2.732 1.00 93.56 555 ASN A N 1
ATOM 4373 C CA . ASN A 1 555 ? -11.540 1.294 3.056 1.00 93.56 555 ASN A CA 1
ATOM 4374 C C . ASN A 1 555 ? -12.320 1.661 1.779 1.00 93.56 555 ASN A C 1
ATOM 4376 O O . ASN A 1 555 ? -11.960 2.569 1.028 1.00 93.56 555 ASN A O 1
ATOM 4380 N N . GLU A 1 556 ? -13.405 0.933 1.522 1.00 90.94 556 GLU A N 1
ATOM 4381 C CA . GLU A 1 556 ? -14.256 1.150 0.351 1.00 90.94 556 GLU A CA 1
ATOM 4382 C C . GLU A 1 556 ? -15.037 2.466 0.409 1.00 90.94 556 GLU A C 1
ATOM 4384 O O . GLU A 1 556 ? -15.074 3.179 -0.593 1.00 90.94 556 GLU A O 1
ATOM 4389 N N . ASP A 1 557 ? -15.562 2.840 1.578 1.00 92.69 557 ASP A N 1
ATOM 4390 C CA . ASP A 1 557 ? -16.289 4.103 1.760 1.00 92.69 557 ASP A CA 1
ATOM 4391 C C . ASP A 1 557 ? -15.345 5.291 1.508 1.00 92.69 557 ASP A C 1
ATOM 4393 O O . ASP A 1 557 ? -15.701 6.265 0.848 1.00 92.69 557 ASP A O 1
ATOM 4397 N N . PHE A 1 558 ? -14.085 5.171 1.938 1.00 95.31 558 PHE A N 1
ATOM 4398 C CA . PHE A 1 558 ? -13.058 6.171 1.649 1.00 95.31 558 PHE A CA 1
ATOM 4399 C C . PHE A 1 558 ? -12.780 6.306 0.145 1.00 95.31 558 PHE A C 1
ATOM 4401 O O . PHE A 1 558 ? -12.622 7.422 -0.352 1.00 95.31 558 PHE A O 1
ATOM 4408 N N . ARG A 1 559 ? -12.729 5.192 -0.600 1.00 93.62 559 ARG A N 1
ATOM 4409 C CA . ARG A 1 559 ? -12.567 5.220 -2.067 1.00 93.62 559 ARG A CA 1
ATOM 4410 C C . ARG A 1 559 ? -13.772 5.813 -2.786 1.00 93.62 559 ARG A C 1
ATOM 4412 O O . ARG A 1 559 ? -13.584 6.400 -3.848 1.00 93.62 559 ARG A O 1
ATOM 4419 N N . ALA A 1 560 ? -14.973 5.652 -2.236 1.00 94.56 560 ALA A N 1
ATOM 4420 C CA . ALA A 1 560 ? -16.178 6.270 -2.779 1.00 94.56 560 ALA A CA 1
ATOM 4421 C C . ALA A 1 560 ? -16.142 7.802 -2.625 1.00 94.56 560 ALA A C 1
ATOM 4423 O O . ALA A 1 560 ? -16.585 8.520 -3.519 1.00 94.56 560 ALA A O 1
ATOM 4424 N N . ASP A 1 561 ? -15.560 8.300 -1.530 1.00 95.00 561 ASP A N 1
ATOM 4425 C CA . ASP A 1 561 ? -15.458 9.735 -1.241 1.00 95.00 561 ASP A CA 1
ATOM 4426 C C . ASP A 1 561 ? -14.245 10.430 -1.889 1.00 95.00 561 ASP A C 1
ATOM 4428 O O . ASP A 1 561 ? -14.282 11.645 -2.110 1.00 95.00 561 ASP A O 1
ATOM 4432 N N . PHE A 1 562 ? -13.161 9.696 -2.174 1.00 96.12 562 PHE A N 1
ATOM 4433 C CA . PHE A 1 562 ? -11.907 10.257 -2.687 1.00 96.12 562 PHE A CA 1
ATOM 4434 C C . PHE A 1 562 ? -11.291 9.446 -3.834 1.00 96.12 562 PHE A C 1
ATOM 4436 O O . PHE A 1 562 ? -10.928 8.274 -3.696 1.00 96.12 562 PHE A O 1
ATOM 4443 N N . GLY A 1 563 ? -11.031 10.128 -4.952 1.00 94.00 563 GLY A N 1
ATOM 4444 C CA . GLY A 1 563 ? -10.189 9.622 -6.037 1.00 94.00 563 GLY A CA 1
ATOM 4445 C C . GLY A 1 563 ? -8.719 9.479 -5.620 1.00 94.00 563 GLY A C 1
ATOM 4446 O O . GLY A 1 563 ? -8.237 10.177 -4.730 1.00 94.00 563 GLY A O 1
ATOM 4447 N N . ARG A 1 564 ? -7.965 8.593 -6.285 1.00 88.88 564 ARG A N 1
ATOM 4448 C CA . ARG A 1 564 ? -6.569 8.253 -5.922 1.00 88.88 564 ARG A CA 1
ATOM 4449 C C . ARG A 1 564 ? -5.600 9.445 -5.966 1.00 88.88 564 ARG A C 1
ATOM 4451 O O . ARG A 1 564 ? -4.569 9.430 -5.297 1.00 88.88 564 ARG A O 1
ATOM 4458 N N . ASP A 1 565 ? -5.903 10.453 -6.769 1.00 91.31 565 ASP A N 1
ATOM 4459 C CA . ASP A 1 565 ? -5.144 11.691 -6.962 1.00 91.31 565 ASP A CA 1
ATOM 4460 C C . ASP A 1 565 ? -5.654 12.861 -6.098 1.00 91.31 565 ASP A C 1
ATOM 4462 O O . ASP A 1 565 ? -5.012 13.909 -6.025 1.00 91.31 565 ASP A O 1
ATOM 4466 N N . GLN A 1 566 ? -6.750 12.676 -5.355 1.00 94.19 566 GLN A N 1
ATOM 4467 C CA . GLN A 1 566 ? -7.407 13.720 -4.560 1.00 94.19 566 GLN A CA 1
ATOM 4468 C C . GLN A 1 566 ? -6.836 13.882 -3.142 1.00 94.19 566 GLN A C 1
ATOM 4470 O O . GLN A 1 566 ? -7.506 14.381 -2.234 1.00 94.19 566 GLN A O 1
ATOM 4475 N N . LYS A 1 567 ? -5.559 13.538 -2.943 1.00 92.56 567 LYS A N 1
ATOM 4476 C CA . LYS A 1 567 ? -4.863 13.697 -1.656 1.00 92.56 567 LYS A CA 1
ATOM 4477 C C . LYS A 1 567 ? -4.946 15.133 -1.126 1.00 92.56 567 LYS A C 1
ATOM 4479 O O . LYS A 1 567 ? -5.209 15.344 0.054 1.00 92.56 567 LYS A O 1
ATOM 4484 N N . THR A 1 568 ? -4.779 16.130 -1.995 1.00 92.12 568 THR A N 1
ATOM 4485 C CA . THR A 1 568 ? -4.858 17.555 -1.624 1.00 92.12 568 THR A CA 1
ATOM 4486 C C . THR A 1 568 ? -6.249 17.948 -1.121 1.00 92.12 568 THR A C 1
ATOM 4488 O O . THR A 1 568 ? -6.362 18.730 -0.178 1.00 92.12 568 THR A O 1
ATOM 4491 N N . LEU A 1 569 ? -7.313 17.395 -1.715 1.00 92.94 569 LEU A N 1
ATOM 4492 C CA . LEU A 1 569 ? -8.690 17.634 -1.275 1.00 92.94 569 LEU A CA 1
ATOM 4493 C C . LEU A 1 569 ? -8.929 17.024 0.108 1.00 92.94 569 LEU A C 1
ATOM 4495 O O . LEU A 1 569 ? -9.482 17.687 0.986 1.00 92.94 569 LEU A O 1
ATOM 4499 N N . PHE A 1 570 ? -8.456 15.797 0.319 1.00 94.81 570 PHE A N 1
ATOM 4500 C CA . PHE A 1 570 ? -8.514 15.133 1.615 1.00 94.81 570 PHE A CA 1
ATOM 4501 C C . PHE A 1 570 ? -7.774 15.928 2.701 1.00 94.81 570 PHE A C 1
ATOM 4503 O O . PHE A 1 570 ? -8.360 16.217 3.742 1.00 94.81 570 PHE A O 1
ATOM 4510 N N . VAL A 1 571 ? -6.532 16.358 2.447 1.00 92.44 571 VAL A N 1
ATOM 4511 C CA . VAL A 1 571 ? -5.758 17.185 3.394 1.00 92.44 571 VAL A CA 1
ATOM 4512 C C . VAL A 1 571 ? -6.460 18.514 3.645 1.00 92.44 571 VAL A C 1
ATOM 4514 O O . VAL A 1 571 ? -6.512 18.984 4.777 1.00 92.44 571 VAL A O 1
ATOM 4517 N N . ARG A 1 572 ? -7.068 19.118 2.618 1.00 89.88 572 ARG A N 1
ATOM 4518 C CA . ARG A 1 572 ? -7.859 20.334 2.808 1.00 89.88 572 ARG A CA 1
ATOM 4519 C C . ARG A 1 572 ? -9.047 20.088 3.729 1.00 89.88 572 ARG A C 1
ATOM 4521 O O . ARG A 1 572 ? -9.332 20.979 4.518 1.00 89.88 572 ARG A O 1
ATOM 4528 N N . ARG A 1 573 ? -9.738 18.951 3.617 1.00 91.25 573 ARG A N 1
ATOM 4529 C CA . ARG A 1 573 ? -10.955 18.632 4.382 1.00 91.25 573 ARG A CA 1
ATOM 4530 C C . ARG A 1 573 ? -10.654 18.187 5.812 1.00 91.25 573 ARG A C 1
ATOM 4532 O O . ARG A 1 573 ? -11.284 18.699 6.729 1.00 91.25 573 ARG A O 1
ATOM 4539 N N . TYR A 1 574 ? -9.694 17.281 5.983 1.00 93.25 574 TYR A N 1
ATOM 4540 C CA . TYR A 1 574 ? -9.426 16.600 7.250 1.00 93.25 574 TYR A CA 1
ATOM 4541 C C . TYR A 1 574 ? -8.042 16.890 7.850 1.00 93.25 574 TYR A C 1
ATOM 4543 O O . TYR A 1 574 ? -7.784 16.477 8.972 1.00 93.25 574 TYR A O 1
ATOM 4551 N N . GLY A 1 575 ? -7.133 17.565 7.146 1.00 92.94 575 GLY A N 1
ATOM 4552 C CA . GLY A 1 575 ? -5.799 17.893 7.656 1.00 92.94 575 GLY A CA 1
ATOM 4553 C C . GLY A 1 575 ? -5.736 19.250 8.352 1.00 92.94 575 GLY A C 1
ATOM 4554 O O . GLY A 1 575 ? -6.475 20.175 8.008 1.00 92.94 575 GLY A O 1
ATOM 4555 N N . TYR A 1 576 ? -4.823 19.374 9.315 1.00 93.75 576 TYR A N 1
ATOM 4556 C CA . TYR A 1 576 ? -4.520 20.654 9.957 1.00 93.75 576 TYR A CA 1
ATOM 4557 C C . TYR A 1 576 ? -3.563 21.442 9.056 1.00 93.75 576 TYR A C 1
ATOM 4559 O O . TYR A 1 576 ? -2.675 20.861 8.422 1.00 93.75 576 TYR A O 1
ATOM 4567 N N . GLN A 1 577 ? -3.734 22.761 8.966 1.00 91.69 577 GLN A N 1
ATOM 4568 C CA . GLN A 1 577 ? -2.963 23.593 8.033 1.00 91.69 577 GLN A CA 1
ATOM 4569 C C . GLN A 1 577 ? -2.061 24.564 8.776 1.00 91.69 577 GLN A C 1
ATOM 4571 O O . GLN A 1 577 ? -2.500 25.269 9.677 1.00 91.69 577 GLN A O 1
ATOM 4576 N N . LYS A 1 578 ? -0.802 24.654 8.355 1.00 92.12 578 LYS A N 1
ATOM 4577 C CA . LYS A 1 578 ? 0.122 25.692 8.801 1.00 92.12 578 LYS A CA 1
ATOM 4578 C C . LYS A 1 578 ? -0.018 26.900 7.878 1.00 92.12 578 LYS A C 1
ATOM 4580 O O . LYS A 1 578 ? 0.201 26.795 6.668 1.00 92.12 578 LYS A O 1
ATOM 4585 N N . LEU A 1 579 ? -0.384 28.039 8.444 1.00 90.88 579 LEU A N 1
ATOM 4586 C CA . LEU A 1 579 ? -0.645 29.298 7.756 1.00 90.88 579 LEU A CA 1
ATOM 4587 C C . LEU A 1 579 ? 0.369 30.356 8.197 1.00 90.88 579 LEU A C 1
ATOM 4589 O O . LEU A 1 579 ? 0.842 30.341 9.327 1.00 90.88 579 LEU A O 1
ATOM 4593 N N . PHE A 1 580 ? 0.689 31.277 7.302 1.00 89.62 580 PHE A N 1
ATOM 4594 C CA . PHE A 1 580 ? 1.330 32.547 7.596 1.00 89.62 580 PHE A CA 1
ATOM 4595 C C . PHE A 1 580 ? 0.289 33.643 7.411 1.00 89.62 580 PHE A C 1
ATOM 4597 O O . PHE A 1 580 ? -0.318 33.741 6.343 1.00 89.62 580 PHE A O 1
ATOM 4604 N N . ILE A 1 581 ? 0.078 34.434 8.449 1.00 87.56 581 ILE A N 1
ATOM 4605 C CA . ILE A 1 581 ? -0.839 35.565 8.473 1.00 87.56 581 ILE A CA 1
ATOM 4606 C C . ILE A 1 581 ? 0.047 36.803 8.488 1.00 87.56 581 ILE A C 1
ATOM 4608 O O . ILE A 1 581 ? 0.765 37.021 9.462 1.00 87.56 581 ILE A O 1
ATOM 4612 N N . ALA A 1 582 ? 0.066 37.560 7.392 1.00 83.62 582 ALA A N 1
ATOM 4613 C CA . ALA A 1 582 ? 0.814 38.810 7.359 1.00 83.62 582 ALA A CA 1
ATOM 4614 C C . ALA A 1 582 ? 0.061 39.881 8.151 1.00 83.62 582 ALA A C 1
ATOM 4616 O O . ALA A 1 582 ? -1.157 40.034 7.992 1.00 83.62 582 ALA A O 1
ATOM 4617 N N . ASP A 1 583 ? 0.790 40.650 8.954 1.00 79.00 583 ASP A N 1
ATOM 4618 C CA . ASP A 1 583 ? 0.211 41.829 9.586 1.00 79.00 583 ASP A CA 1
ATOM 4619 C C . ASP A 1 583 ? -0.105 42.869 8.500 1.00 79.00 583 ASP A C 1
ATOM 4621 O O . ASP A 1 583 ? 0.601 42.998 7.492 1.00 79.00 583 ASP A O 1
ATOM 4625 N N . GLN A 1 584 ? -1.203 43.612 8.665 1.00 66.19 584 GLN A N 1
ATOM 4626 C CA . GLN A 1 584 ? -1.502 44.696 7.735 1.00 66.19 584 GLN A CA 1
ATOM 4627 C C . GLN A 1 584 ? -0.383 45.739 7.815 1.00 66.19 584 GLN A C 1
ATOM 4629 O O . GLN A 1 584 ? -0.112 46.282 8.886 1.00 66.19 584 GLN A O 1
ATOM 4634 N N . LEU A 1 585 ? 0.246 46.049 6.675 1.00 56.41 585 LEU A N 1
ATOM 4635 C CA . LEU A 1 585 ? 1.204 47.150 6.572 1.00 56.41 585 LEU A CA 1
ATOM 4636 C C . LEU A 1 585 ? 0.581 48.412 7.187 1.00 56.41 585 LEU A C 1
ATOM 4638 O O . LEU A 1 585 ? -0.478 48.862 6.734 1.00 56.41 585 LEU A O 1
ATOM 4642 N N . LYS A 1 586 ? 1.236 48.993 8.205 1.00 46.16 586 LYS A N 1
ATOM 4643 C CA . LYS A 1 586 ? 0.858 50.299 8.767 1.00 46.16 586 LYS A CA 1
ATOM 4644 C C . LYS A 1 586 ? 0.674 51.282 7.605 1.00 46.16 586 LYS A C 1
ATOM 4646 O O . LYS A 1 586 ? 1.591 51.510 6.818 1.00 46.16 586 LYS A O 1
ATOM 4651 N N . LYS A 1 587 ? -0.537 51.839 7.478 1.00 45.34 587 LYS A N 1
ATOM 4652 C CA . LYS A 1 587 ? -0.908 52.825 6.451 1.00 45.34 587 LYS A CA 1
ATOM 4653 C C . LYS A 1 587 ? 0.150 53.935 6.378 1.00 45.34 587 LYS A C 1
ATOM 4655 O O . LYS A 1 587 ? 0.202 54.777 7.270 1.00 45.34 587 LYS A O 1
ATOM 4660 N N . GLN A 1 588 ? 0.905 54.040 5.284 1.00 41.78 588 GLN A N 1
ATOM 4661 C CA . GLN A 1 588 ? 1.389 55.361 4.885 1.00 41.78 588 GLN A CA 1
ATOM 4662 C C . GLN A 1 588 ? 0.167 56.151 4.410 1.00 41.78 588 GLN A C 1
ATOM 4664 O O . GLN A 1 588 ? -0.524 55.731 3.478 1.00 41.78 588 GLN A O 1
ATOM 4669 N N . LYS A 1 589 ? -0.130 57.281 5.064 1.00 38.03 589 LYS A N 1
ATOM 4670 C CA . LYS A 1 589 ? -1.124 58.257 4.594 1.00 38.03 589 LYS A CA 1
ATOM 4671 C C . LYS A 1 589 ? -0.706 58.746 3.200 1.00 38.03 589 LYS A C 1
ATOM 4673 O O . LYS A 1 589 ? -0.002 59.743 3.078 1.00 38.03 589 LYS A O 1
ATOM 4678 N N . LYS A 1 590 ? -1.151 58.079 2.133 1.00 44.84 590 LYS A N 1
ATOM 4679 C CA . LYS A 1 590 ? -1.201 58.712 0.813 1.00 44.84 590 LYS A CA 1
ATOM 4680 C C . LYS A 1 590 ? -2.373 59.688 0.801 1.00 44.84 590 LYS A C 1
ATOM 4682 O O . LYS A 1 590 ? -3.487 59.374 1.216 1.00 44.84 590 LYS A O 1
ATOM 4687 N N . ARG A 1 591 ? -2.069 60.911 0.378 1.00 41.53 591 ARG A N 1
ATOM 4688 C CA . ARG A 1 591 ? -3.004 62.023 0.210 1.00 41.53 591 ARG A CA 1
ATOM 4689 C C . ARG A 1 591 ? -4.123 61.590 -0.757 1.00 41.53 591 ARG A C 1
ATOM 4691 O O . ARG A 1 591 ? -3.825 61.221 -1.884 1.00 41.53 591 ARG A O 1
ATOM 4698 N N . ARG A 1 592 ? -5.376 61.719 -0.299 1.00 37.38 592 ARG A N 1
ATOM 4699 C CA . ARG A 1 592 ? -6.663 61.588 -1.022 1.00 37.38 592 ARG A CA 1
ATOM 4700 C C . ARG A 1 592 ? -7.143 60.171 -1.401 1.00 37.38 592 ARG A C 1
ATOM 4702 O O . ARG A 1 592 ? -6.646 59.543 -2.322 1.00 37.38 592 ARG A O 1
ATOM 4709 N N . GLY A 1 593 ? -8.254 59.773 -0.770 1.00 43.53 593 GLY A N 1
ATOM 4710 C CA . GLY A 1 593 ? -9.476 59.445 -1.520 1.00 43.53 593 GLY A CA 1
ATOM 4711 C C . GLY A 1 593 ? -9.772 57.996 -1.909 1.00 43.53 593 GLY A C 1
ATOM 4712 O O . GLY A 1 593 ? -10.781 57.791 -2.569 1.00 43.53 593 GLY A O 1
ATOM 4713 N N . ALA A 1 594 ? -8.981 56.999 -1.509 1.00 39.84 594 ALA A N 1
ATOM 4714 C CA . ALA A 1 594 ? -9.318 55.596 -1.769 1.00 39.84 594 ALA A CA 1
ATOM 4715 C C . ALA A 1 594 ? -9.150 54.742 -0.505 1.00 39.84 594 ALA A C 1
ATOM 4717 O O . ALA A 1 594 ? -8.034 54.497 -0.046 1.00 39.84 594 ALA A O 1
ATOM 4718 N N . VAL A 1 595 ? -10.271 54.289 0.060 1.00 41.19 595 VAL A N 1
ATOM 4719 C CA . VAL A 1 595 ? -10.294 53.196 1.037 1.00 41.19 595 VAL A CA 1
ATOM 4720 C C . VAL A 1 595 ? -10.394 51.907 0.230 1.00 41.19 595 VAL A C 1
ATOM 4722 O O . VAL A 1 595 ? -11.459 51.568 -0.267 1.00 41.19 595 VAL A O 1
ATOM 4725 N N . THR A 1 596 ? -9.272 51.217 0.031 1.00 46.34 596 THR A N 1
ATOM 4726 C CA . THR A 1 596 ? -9.299 49.839 -0.477 1.00 46.34 596 THR A CA 1
ATOM 4727 C C . THR A 1 596 ? -9.446 48.892 0.703 1.00 46.34 596 THR A C 1
ATOM 4729 O O . THR A 1 596 ? -8.571 48.885 1.575 1.00 46.34 596 THR A O 1
ATOM 4732 N N . ASP A 1 597 ? -10.519 48.108 0.709 1.00 39.44 597 ASP A N 1
ATOM 4733 C CA . ASP A 1 597 ? -10.782 47.032 1.663 1.00 39.44 597 ASP A CA 1
ATOM 4734 C C . ASP A 1 597 ? -9.780 45.890 1.410 1.00 39.44 597 ASP A C 1
ATOM 4736 O O . ASP A 1 597 ? -9.967 45.040 0.541 1.00 39.44 597 ASP A O 1
ATOM 4740 N N . ARG A 1 598 ? -8.600 45.963 2.037 1.00 48.06 598 ARG A N 1
ATOM 4741 C CA . ARG A 1 598 ? -7.537 44.963 1.858 1.00 48.06 598 ARG A CA 1
ATOM 4742 C C . ARG A 1 598 ? -7.650 43.921 2.962 1.00 48.06 598 ARG A C 1
ATOM 4744 O O . ARG A 1 598 ? -7.266 44.185 4.100 1.00 48.06 598 ARG A O 1
ATOM 4751 N N . GLU A 1 599 ? -8.145 42.741 2.607 1.00 54.34 599 GLU A N 1
ATOM 4752 C CA . GLU A 1 599 ? -8.147 41.557 3.470 1.00 54.34 599 GLU A CA 1
ATOM 4753 C C . GLU A 1 599 ? -6.722 41.199 3.937 1.00 54.34 599 GLU A C 1
ATOM 4755 O O . GLU A 1 599 ? -5.733 41.436 3.234 1.00 54.34 599 GLU A O 1
ATOM 4760 N N . GLN A 1 600 ? -6.601 40.623 5.139 1.00 62.16 600 GLN A N 1
ATOM 4761 C CA . GLN A 1 600 ? -5.339 40.058 5.628 1.00 62.16 600 GLN A CA 1
ATOM 4762 C C . GLN A 1 600 ? -4.821 39.006 4.640 1.00 62.16 600 GLN A C 1
ATOM 4764 O O . GLN A 1 600 ? -5.536 38.065 4.291 1.00 62.16 600 GLN A O 1
ATOM 4769 N N . SER A 1 601 ? -3.563 39.127 4.208 1.00 72.31 601 SER A N 1
ATOM 4770 C CA . SER A 1 601 ? -2.982 38.132 3.311 1.00 72.31 601 SER A CA 1
ATOM 4771 C C . SER A 1 601 ? -2.600 36.878 4.103 1.00 72.31 601 SER A C 1
ATOM 4773 O O . SER A 1 601 ? -1.676 36.862 4.917 1.00 72.31 601 SER A O 1
ATOM 4775 N N . VAL A 1 602 ? -3.354 35.801 3.872 1.00 81.19 602 VAL A N 1
ATOM 4776 C CA . VAL A 1 602 ? -3.116 34.486 4.475 1.00 81.19 602 VAL A CA 1
ATOM 4777 C C . VAL A 1 602 ? -2.444 33.585 3.446 1.00 81.19 602 VAL A C 1
ATOM 4779 O O . VAL A 1 602 ? -3.027 33.241 2.417 1.00 81.19 602 VAL A O 1
ATOM 4782 N N . ARG A 1 603 ? -1.213 33.158 3.729 1.00 84.12 603 ARG A N 1
ATOM 4783 C CA . ARG A 1 603 ? -0.447 32.237 2.883 1.00 84.12 603 ARG A CA 1
ATOM 4784 C C . ARG A 1 603 ? -0.336 30.870 3.548 1.00 84.12 603 ARG A C 1
ATOM 4786 O O . ARG A 1 603 ? 0.066 30.766 4.698 1.00 84.12 603 ARG A O 1
ATOM 4793 N N . ARG A 1 604 ? -0.612 29.787 2.819 1.00 84.94 604 ARG A N 1
ATOM 4794 C CA . ARG A 1 604 ? -0.370 28.421 3.317 1.00 84.94 604 ARG A CA 1
ATOM 4795 C C . ARG A 1 604 ? 1.124 28.101 3.297 1.00 84.94 604 ARG A C 1
ATOM 4797 O O . ARG A 1 604 ? 1.767 28.242 2.259 1.00 84.94 604 ARG A O 1
ATOM 4804 N N . LEU A 1 605 ? 1.656 27.661 4.435 1.00 85.19 605 LEU A N 1
ATOM 4805 C CA . LEU A 1 605 ? 3.038 27.199 4.583 1.00 85.19 605 LEU A CA 1
ATOM 4806 C C . LEU A 1 605 ? 3.162 25.676 4.463 1.00 85.19 605 LEU A C 1
ATOM 4808 O O . LEU A 1 605 ? 4.217 25.193 4.066 1.00 85.19 605 LEU A O 1
ATOM 4812 N N . GLY A 1 606 ? 2.111 24.922 4.799 1.00 87.75 606 GLY A N 1
ATOM 4813 C CA . GLY A 1 606 ? 2.120 23.462 4.707 1.00 87.75 606 GLY A CA 1
ATOM 4814 C C . GLY A 1 606 ? 1.087 22.793 5.607 1.00 87.75 606 GLY A C 1
ATOM 4815 O O . GLY A 1 606 ? 0.088 23.402 5.989 1.00 87.75 606 GLY A O 1
ATOM 4816 N N . GLU A 1 607 ? 1.341 21.533 5.945 1.00 91.06 607 GLU A N 1
ATOM 4817 C CA . GLU A 1 607 ? 0.525 20.743 6.869 1.00 91.06 607 GLU A CA 1
ATOM 4818 C C . GLU A 1 607 ? 1.024 20.898 8.311 1.00 91.06 607 GLU A C 1
ATOM 4820 O O . GLU A 1 607 ? 2.221 21.067 8.558 1.00 91.06 607 GLU A O 1
ATOM 4825 N N . ALA A 1 608 ? 0.101 20.820 9.263 1.00 91.31 608 ALA A N 1
ATOM 4826 C CA . ALA A 1 608 ? 0.399 20.693 10.683 1.00 91.31 608 ALA A CA 1
ATOM 4827 C C . ALA A 1 608 ? 0.001 19.289 11.179 1.00 91.31 608 ALA A C 1
ATOM 4829 O O . ALA A 1 608 ? -0.850 18.647 10.554 1.00 91.31 608 ALA A O 1
ATOM 4830 N N . PRO A 1 609 ? 0.605 18.791 12.273 1.00 90.81 609 PRO A N 1
ATOM 4831 C CA . PRO A 1 609 ? 0.224 17.505 12.839 1.00 90.81 609 PRO A CA 1
ATOM 4832 C C . PRO A 1 609 ? -1.230 17.499 13.328 1.00 90.81 609 PRO A C 1
ATOM 4834 O O . PRO A 1 609 ? -1.665 18.452 13.974 1.00 90.81 609 PRO A O 1
ATOM 4837 N N . GLY A 1 610 ? -1.956 16.420 13.043 1.00 90.00 610 GLY A N 1
ATOM 4838 C CA . GLY A 1 610 ? -3.347 16.212 13.437 1.00 90.00 610 GLY A CA 1
ATOM 4839 C C . GLY A 1 610 ? -4.272 15.837 12.279 1.00 90.00 610 GLY A C 1
ATOM 4840 O O . GLY A 1 610 ? -3.976 16.054 11.099 1.00 90.00 610 GLY A O 1
ATOM 4841 N N . VAL A 1 611 ? -5.415 15.254 12.640 1.00 92.31 611 VAL A N 1
ATOM 4842 C CA . VAL A 1 611 ? -6.510 14.926 11.726 1.00 92.31 611 VAL A CA 1
ATOM 4843 C C . VAL A 1 611 ? -7.825 15.400 12.326 1.00 92.31 611 VAL A C 1
ATOM 4845 O O . VAL A 1 611 ? -8.028 15.369 13.536 1.00 92.31 611 VAL A O 1
ATOM 4848 N N . HIS A 1 612 ? -8.727 15.846 11.469 1.00 91.94 612 HIS A N 1
ATOM 4849 C CA . HIS A 1 612 ? -10.037 16.309 11.867 1.00 91.94 612 HIS A CA 1
ATOM 4850 C C . HIS A 1 612 ? -10.872 15.152 12.439 1.00 91.94 612 HIS A C 1
ATOM 4852 O O . HIS A 1 612 ? -10.954 14.111 11.784 1.00 91.94 612 HIS A O 1
ATOM 4858 N N . PRO A 1 613 ? -11.539 15.318 13.598 1.00 89.50 613 PRO A N 1
ATOM 4859 C CA . PRO A 1 613 ? -12.244 14.222 14.272 1.00 89.50 613 PRO A CA 1
ATOM 4860 C C . PRO A 1 613 ? -13.312 13.514 13.429 1.00 89.50 613 PRO A C 1
ATOM 4862 O O . PRO A 1 613 ? -13.464 12.303 13.540 1.00 89.50 613 PRO A O 1
ATOM 4865 N N . ASP A 1 614 ? -13.987 14.216 12.515 1.00 88.81 614 ASP A N 1
ATOM 4866 C CA . ASP A 1 614 ? -14.915 13.578 11.560 1.00 88.81 614 ASP A CA 1
ATOM 4867 C C . ASP A 1 614 ? -14.281 12.471 10.695 1.00 88.81 614 ASP A C 1
ATOM 4869 O O . ASP A 1 614 ? -14.988 11.596 10.201 1.00 88.81 614 ASP A O 1
ATOM 4873 N N . TYR A 1 615 ? -12.961 12.485 10.481 1.00 92.06 615 TYR A N 1
ATOM 4874 C CA . TYR A 1 615 ? -12.274 11.367 9.830 1.00 92.06 615 TYR A CA 1
ATOM 4875 C C . TYR A 1 615 ? -12.322 10.104 10.700 1.00 92.06 615 TYR A C 1
ATOM 4877 O O . TYR A 1 615 ? -12.529 9.004 10.187 1.00 92.06 615 TYR A O 1
ATOM 4885 N N . ILE A 1 616 ? -12.151 10.270 12.015 1.00 89.44 616 ILE A N 1
ATOM 4886 C CA . ILE A 1 616 ? -12.143 9.176 12.987 1.00 89.44 616 ILE A CA 1
ATOM 4887 C C . ILE A 1 616 ? -13.511 8.497 12.989 1.00 89.44 616 ILE A C 1
ATOM 4889 O O . ILE A 1 616 ? -13.597 7.287 12.796 1.00 89.44 616 ILE A O 1
ATOM 4893 N N . THR A 1 617 ? -14.578 9.282 13.129 1.00 87.25 617 THR A N 1
ATOM 4894 C CA . THR A 1 617 ? -15.946 8.758 13.214 1.00 87.25 617 THR A CA 1
ATOM 4895 C C . THR A 1 617 ? -16.428 8.137 11.908 1.00 87.25 617 THR A C 1
ATOM 4897 O O . THR A 1 617 ? -17.124 7.127 11.943 1.00 87.25 617 THR A O 1
ATOM 4900 N N . ARG A 1 618 ? -16.045 8.701 10.754 1.00 89.19 618 ARG A N 1
ATOM 4901 C CA . ARG A 1 618 ? -16.494 8.213 9.442 1.00 89.19 618 ARG A CA 1
ATOM 4902 C C . ARG A 1 618 ? -15.696 7.022 8.917 1.00 89.19 618 ARG A C 1
ATOM 4904 O O . ARG A 1 618 ? -16.297 6.147 8.306 1.00 89.19 618 ARG A O 1
ATOM 4911 N N . TYR A 1 619 ? -14.375 6.987 9.108 1.00 92.06 619 TYR A N 1
ATOM 4912 C CA . TYR A 1 619 ? -13.522 5.994 8.436 1.00 92.06 619 TYR A CA 1
ATOM 4913 C C . TYR A 1 619 ? -12.712 5.103 9.373 1.00 92.06 619 TYR A C 1
ATOM 4915 O O . TYR A 1 619 ? -12.409 3.983 8.975 1.00 92.06 619 TYR A O 1
ATOM 4923 N N . LEU A 1 620 ? -12.335 5.563 10.574 1.00 90.06 620 LEU A N 1
ATOM 4924 C CA . LEU A 1 620 ? -11.532 4.742 11.490 1.00 90.06 620 LEU A CA 1
ATOM 4925 C C . LEU A 1 620 ? -12.403 3.853 12.374 1.00 90.06 620 LEU A C 1
ATOM 4927 O O . LEU A 1 620 ? -12.219 2.638 12.349 1.00 90.06 620 LEU A O 1
ATOM 4931 N N . LEU A 1 621 ? -13.346 4.426 13.130 1.00 88.56 621 LEU A N 1
ATOM 4932 C CA . LEU A 1 621 ? -14.192 3.667 14.063 1.00 88.56 621 LEU A CA 1
ATOM 4933 C C . LEU A 1 621 ? -14.895 2.464 13.410 1.00 88.56 621 LEU A C 1
ATOM 4935 O O . LEU A 1 621 ? -14.891 1.398 14.018 1.00 88.56 621 LEU A O 1
ATOM 4939 N N . PRO A 1 622 ? -15.432 2.555 12.174 1.00 90.62 622 PRO A N 1
ATOM 4940 C CA . PRO A 1 622 ? -16.147 1.428 11.575 1.00 90.62 622 PRO A CA 1
ATOM 4941 C C . PRO A 1 622 ? -15.272 0.226 11.195 1.00 90.62 622 PRO A C 1
ATOM 4943 O O . PRO A 1 622 ? -15.819 -0.828 10.882 1.00 90.62 622 PRO A O 1
ATOM 4946 N N . THR A 1 623 ? -13.942 0.372 11.156 1.00 91.62 623 THR A N 1
ATOM 4947 C CA . THR A 1 623 ? -13.028 -0.667 10.642 1.00 91.62 623 THR A CA 1
ATOM 4948 C C . THR A 1 623 ? -11.854 -0.984 11.564 1.00 91.62 623 THR A C 1
ATOM 4950 O O . THR A 1 623 ? -11.057 -1.864 11.242 1.00 91.62 623 THR A O 1
ATOM 4953 N N . THR A 1 624 ? -11.701 -0.266 12.676 1.00 92.81 624 THR A N 1
ATOM 4954 C CA . THR A 1 624 ? -10.513 -0.353 13.534 1.00 92.81 624 THR A CA 1
ATOM 4955 C C . THR A 1 624 ? -10.826 -1.091 14.828 1.00 92.81 624 THR A C 1
ATOM 4957 O O . THR A 1 624 ? -11.820 -0.799 15.484 1.00 92.81 624 THR A O 1
ATOM 4960 N N . VAL A 1 625 ? -9.944 -2.009 15.213 1.00 94.31 625 VAL A N 1
ATOM 4961 C CA . VAL A 1 625 ? -9.933 -2.673 16.520 1.00 94.31 625 VAL A CA 1
ATOM 4962 C C . VAL A 1 625 ? -8.727 -2.137 17.283 1.00 94.31 625 VAL A C 1
ATOM 4964 O O . VAL A 1 625 ? -7.597 -2.286 16.816 1.00 94.31 625 VAL A O 1
ATOM 4967 N N . ILE A 1 626 ? -8.973 -1.464 18.406 1.00 92.19 626 ILE A N 1
ATOM 4968 C CA . ILE A 1 626 ? -7.938 -0.805 19.212 1.00 92.19 626 ILE A CA 1
ATOM 4969 C C . ILE A 1 626 ? -7.683 -1.635 20.468 1.00 92.19 626 ILE A C 1
ATOM 4971 O O . ILE A 1 626 ? -8.642 -2.073 21.097 1.00 92.19 626 ILE A O 1
ATOM 4975 N N . LEU A 1 627 ? -6.412 -1.847 20.815 1.00 91.12 627 LEU A N 1
ATOM 4976 C CA . LEU A 1 627 ? -6.017 -2.555 22.033 1.00 91.12 627 LEU A CA 1
ATOM 4977 C C . LEU A 1 627 ? -4.786 -1.899 22.678 1.00 91.12 627 LEU A C 1
ATOM 4979 O O . LEU A 1 627 ? -3.735 -1.753 22.042 1.00 91.12 627 LEU A O 1
ATOM 4983 N N . HIS A 1 628 ? -4.901 -1.537 23.949 1.00 89.88 628 HIS A N 1
ATOM 4984 C CA . HIS A 1 628 ? -3.818 -0.988 24.761 1.00 89.88 628 HIS A CA 1
ATOM 4985 C C . HIS A 1 628 ? -3.166 -2.073 25.619 1.00 89.88 628 HIS A C 1
ATOM 4987 O O . HIS A 1 628 ? -3.749 -3.125 25.878 1.00 89.88 628 HIS A O 1
ATOM 4993 N N . LYS A 1 629 ? -1.935 -1.836 26.086 1.00 85.19 629 LYS A N 1
ATOM 4994 C CA . LYS A 1 629 ? -1.248 -2.768 26.990 1.00 85.19 629 LYS A CA 1
ATOM 4995 C C . LYS A 1 629 ? -2.011 -2.945 28.307 1.00 85.19 629 LYS A C 1
ATOM 4997 O O . LYS A 1 629 ? -2.133 -4.075 28.764 1.00 85.19 629 LYS A O 1
ATOM 5002 N N . GLY A 1 630 ? -2.580 -1.862 28.843 1.00 84.00 630 GLY A N 1
ATOM 5003 C CA . GLY A 1 630 ? -3.375 -1.888 30.077 1.00 84.00 630 GLY A CA 1
ATOM 5004 C C . GLY A 1 630 ? -4.607 -2.797 30.012 1.00 84.00 630 GLY A C 1
ATOM 5005 O O . GLY A 1 630 ? -5.042 -3.311 31.037 1.00 84.00 630 GLY A O 1
ATOM 5006 N N . ASP A 1 631 ? -5.118 -3.081 28.810 1.00 83.81 631 ASP A N 1
ATOM 5007 C CA . ASP A 1 631 ? -6.253 -3.993 28.619 1.00 83.81 631 ASP A CA 1
ATOM 5008 C C . ASP A 1 631 ? -5.874 -5.463 28.897 1.00 83.81 631 ASP A C 1
ATOM 5010 O O . ASP A 1 631 ? -6.749 -6.312 29.067 1.00 83.81 631 ASP A O 1
ATOM 5014 N N . LEU A 1 632 ? -4.572 -5.778 28.946 1.00 81.69 632 LEU A N 1
ATOM 5015 C CA . LEU A 1 632 ? -4.043 -7.111 29.257 1.00 81.69 632 LEU A CA 1
ATOM 5016 C C . LEU A 1 632 ? -3.700 -7.291 30.741 1.00 81.69 632 LEU A C 1
ATOM 5018 O O . LEU A 1 632 ? -3.586 -8.430 31.195 1.00 81.69 632 LEU A O 1
ATOM 5022 N N . ASP A 1 633 ? -3.546 -6.200 31.498 1.00 64.50 633 ASP A N 1
ATOM 5023 C CA . ASP A 1 633 ? -2.995 -6.217 32.862 1.00 64.50 633 ASP A CA 1
ATOM 5024 C C . ASP A 1 633 ? -3.865 -7.001 33.863 1.00 64.50 633 ASP A C 1
ATOM 5026 O O . ASP A 1 633 ? -3.374 -7.433 34.902 1.00 64.50 633 ASP A O 1
ATOM 5030 N N . VAL A 1 634 ? -5.136 -7.261 33.538 1.00 60.28 634 VAL A N 1
ATOM 5031 C CA . VAL A 1 634 ? -6.054 -8.045 34.385 1.00 60.28 634 VAL A CA 1
ATOM 5032 C C . VAL A 1 634 ? -5.703 -9.548 34.403 1.00 60.28 634 VAL A C 1
ATOM 5034 O O . VAL A 1 634 ? -6.119 -10.259 35.315 1.00 60.28 634 VAL A O 1
ATOM 5037 N N . GLU A 1 635 ? -4.928 -10.049 33.431 1.00 59.94 635 GLU A N 1
ATOM 5038 C CA . GLU A 1 635 ? -4.643 -11.488 33.254 1.00 59.94 635 GLU A CA 1
ATOM 5039 C C . GLU A 1 635 ? -3.146 -11.844 33.203 1.00 59.94 635 GLU A C 1
ATOM 5041 O O . GLU A 1 635 ? -2.790 -13.017 33.038 1.00 59.94 635 GLU A O 1
ATOM 5046 N N . LEU A 1 636 ? -2.246 -10.864 33.335 1.00 60.12 636 LEU A N 1
ATOM 5047 C CA . LEU A 1 636 ? -0.810 -11.136 33.359 1.00 60.12 636 LEU A CA 1
ATOM 5048 C C . LEU A 1 636 ? -0.414 -11.813 34.686 1.00 60.12 636 LEU A C 1
ATOM 5050 O O . LEU A 1 636 ? -0.792 -11.330 35.755 1.00 60.12 636 LEU A O 1
ATOM 5054 N N . PRO A 1 637 ? 0.356 -12.922 34.660 1.00 59.84 637 PRO A N 1
ATOM 5055 C CA . PRO A 1 637 ? 0.899 -13.497 35.884 1.00 59.84 637 PRO A CA 1
ATOM 5056 C C . PRO A 1 637 ? 1.819 -12.476 36.577 1.00 59.84 637 PRO A C 1
ATOM 5058 O O . PRO A 1 637 ? 2.479 -11.692 35.888 1.00 59.84 637 PRO A O 1
ATOM 5061 N N . PRO A 1 638 ? 1.887 -12.473 37.921 1.00 58.59 638 PRO A N 1
ATOM 5062 C CA . PRO A 1 638 ? 2.748 -11.552 38.652 1.00 58.59 638 PRO A CA 1
ATOM 5063 C C . PRO A 1 638 ? 4.202 -11.711 38.193 1.00 58.59 638 PRO A C 1
ATOM 5065 O O . PRO A 1 638 ? 4.778 -12.796 38.265 1.00 58.59 638 PRO A O 1
ATOM 5068 N N . LEU A 1 639 ? 4.782 -10.618 37.697 1.00 53.22 639 LEU A N 1
ATOM 5069 C CA . LEU A 1 639 ? 6.182 -10.545 37.291 1.00 53.22 639 LEU A CA 1
ATOM 5070 C C . LEU A 1 639 ? 7.047 -10.351 38.537 1.00 53.22 639 LEU A C 1
ATOM 5072 O O . LEU A 1 639 ? 6.877 -9.382 39.272 1.00 53.22 639 LEU A O 1
ATOM 5076 N N . THR A 1 640 ? 7.969 -11.280 38.773 1.00 48.53 640 THR A N 1
ATOM 5077 C CA . THR A 1 640 ? 9.059 -11.101 39.738 1.00 48.53 640 THR A CA 1
ATOM 5078 C C . THR A 1 640 ? 10.308 -10.769 38.932 1.00 48.53 640 THR A C 1
ATOM 5080 O O . THR A 1 640 ? 10.797 -11.610 38.182 1.00 48.53 640 THR A O 1
ATOM 5083 N N . GLU A 1 641 ? 10.776 -9.523 39.008 1.00 47.34 641 GLU A N 1
ATOM 5084 C CA . GLU A 1 641 ? 12.085 -9.155 38.466 1.00 47.34 641 GLU A CA 1
ATOM 5085 C C . GLU A 1 641 ? 13.148 -9.647 39.453 1.00 47.34 641 GLU A C 1
ATOM 5087 O O . GLU A 1 641 ? 13.242 -9.148 40.575 1.00 47.34 641 GLU A O 1
ATOM 5092 N N . GLU A 1 642 ? 13.902 -10.674 39.062 1.00 45.69 642 GLU A N 1
ATOM 5093 C CA . GLU A 1 642 ? 15.106 -11.074 39.789 1.00 45.69 642 GLU A CA 1
ATOM 5094 C C . GLU A 1 642 ? 16.268 -10.149 39.365 1.00 45.69 642 GLU A C 1
ATOM 5096 O O . GLU A 1 642 ? 16.425 -9.910 38.162 1.00 45.69 642 GLU A O 1
ATOM 5101 N N . PRO A 1 643 ? 17.021 -9.577 40.325 1.00 53.78 643 PRO A N 1
ATOM 5102 C CA . PRO A 1 643 ? 18.061 -8.573 40.076 1.00 53.78 643 PRO A CA 1
ATOM 5103 C C . PRO A 1 643 ? 19.303 -9.088 39.339 1.00 53.78 643 PRO A C 1
ATOM 5105 O O . PRO A 1 643 ? 19.625 -10.295 39.451 1.00 53.78 643 PRO A O 1
#

pLDDT: mean 83.3, std 14.34, range [37.0, 98.62]

Secondary structure (DSSP, 8-state):
--TTEEE--S-TTT---EEEEEEEEEEEEEEEEEE-TTS-EEEEEEEEEEEEEEEEEETTT--EEEPBP-SS----SSGGG-BHHHHHHHHHHHHHHHHHHHS--S--TT-GGG--PPP--SSPPPHHHHHHHHHHHHHHHTT---EEEE-TTS-HHHHHHHHHHHTSTTTHHHHHHHHHHTT---TT----S-EEEEE-GGGHHHHHHHHHHH-TTS-EEE-SSGGGGGS--SEEEEEHHHHH----EEE--SS----S---HHHHHHHTSS-SSB-TTT--B--S-HHHHHHHT-B--PEEEEE-SHHHHHHHHHHHHHTTT---HHHHHH---HHHHHHHHHT--SS--HHHHHHHHHHHHHHHHHHHHHHHTT---PPP-HHHHHHHHHHTT-HHHHHHHHHHHHHHHHHHHHHSPPPHHHHHHHHHHHHHHTT-PPPSSHHHHHHHHHHHHHHHHHHS-EEEEEE---BSEEE-SSS----HHHHHHHH-TTS-SEEEETTGGGGGSTT-HHHHHHHHHHTSTT-EEEEEES-S-SSBHHHHHHHHHHH-HHHHHH--TTTHHHHHHHHEEEEEEEEPPPP----SS---------EEEEEEEEEE-HHHIIIIITTTEEEE-GGGGTTTPPPP----